Protein AF-A0AAV4TWI5-F1 (afdb_monomer)

Structure (mmCIF, N/CA/C/O backbone):
data_AF-A0AAV4TWI5-F1
#
_entry.id   AF-A0AAV4TWI5-F1
#
loop_
_atom_site.group_PDB
_atom_site.id
_atom_site.type_symbol
_atom_site.label_atom_id
_atom_site.label_alt_id
_atom_site.label_comp_id
_atom_site.label_asym_id
_atom_site.label_entity_id
_atom_site.label_seq_id
_atom_site.pdbx_PDB_ins_code
_atom_site.Cartn_x
_atom_site.Cartn_y
_atom_site.Cartn_z
_atom_site.occupancy
_atom_site.B_iso_or_equiv
_atom_site.auth_seq_id
_atom_site.auth_comp_id
_atom_site.auth_asym_id
_atom_site.auth_atom_id
_atom_site.pdbx_PDB_model_num
ATOM 1 N N . MET A 1 1 ? 25.999 -4.610 -37.257 1.00 57.19 1 MET A N 1
ATOM 2 C CA . MET A 1 1 ? 25.848 -3.414 -36.402 1.00 57.19 1 MET A CA 1
ATOM 3 C C . MET A 1 1 ? 24.963 -2.402 -37.113 1.00 57.19 1 MET A C 1
ATOM 5 O O . MET A 1 1 ? 24.928 -2.451 -38.340 1.00 57.19 1 MET A O 1
ATOM 9 N N . PRO A 1 2 ? 24.250 -1.530 -36.380 1.00 71.62 2 PRO A N 1
ATOM 10 C CA . PRO A 1 2 ? 23.631 -0.330 -36.948 1.00 71.62 2 PRO A CA 1
ATOM 11 C C . PRO A 1 2 ? 24.654 0.510 -37.728 1.00 71.62 2 PRO A C 1
ATOM 13 O O . PRO A 1 2 ? 25.833 0.509 -37.377 1.00 71.62 2 PRO A O 1
ATOM 16 N N . LYS A 1 3 ? 24.216 1.210 -38.783 1.00 69.25 3 LYS A N 1
ATOM 17 C CA . LYS A 1 3 ? 25.118 1.955 -39.683 1.00 69.25 3 LYS A CA 1
ATOM 18 C C . LYS A 1 3 ? 25.825 3.130 -38.994 1.00 69.25 3 LYS A C 1
ATOM 20 O O . LYS A 1 3 ? 26.903 3.509 -39.433 1.00 69.25 3 LYS A O 1
ATOM 25 N N . GLU A 1 4 ? 25.246 3.675 -37.923 1.00 66.19 4 GLU A N 1
ATOM 26 C CA . GLU A 1 4 ? 25.818 4.807 -37.179 1.00 66.19 4 GLU A CA 1
ATOM 27 C C . GLU A 1 4 ? 26.845 4.400 -36.100 1.00 66.19 4 GLU A C 1
ATOM 29 O O . GLU A 1 4 ? 27.491 5.262 -35.503 1.00 66.19 4 GLU A O 1
ATOM 34 N N . GLU A 1 5 ? 27.015 3.102 -35.820 1.00 68.25 5 GLU A N 1
ATOM 35 C CA . GLU A 1 5 ? 27.881 2.621 -34.735 1.00 68.25 5 GLU A CA 1
ATOM 36 C C . GLU A 1 5 ? 29.345 2.489 -35.160 1.00 68.25 5 GLU A C 1
ATOM 38 O O . GLU A 1 5 ? 29.666 1.916 -36.203 1.00 68.25 5 GLU A O 1
ATOM 43 N N . LYS A 1 6 ? 30.257 2.937 -34.290 1.00 75.75 6 LYS A N 1
ATOM 44 C CA . LYS A 1 6 ? 31.697 2.703 -34.450 1.00 75.75 6 LYS A CA 1
ATOM 45 C C . LYS A 1 6 ? 32.112 1.445 -33.691 1.00 75.75 6 LYS A C 1
ATOM 47 O O . LYS A 1 6 ? 31.859 1.319 -32.490 1.00 75.75 6 LYS A O 1
ATOM 52 N N . LEU A 1 7 ? 32.771 0.527 -34.397 1.00 84.88 7 LEU A N 1
ATOM 53 C CA . LEU A 1 7 ? 33.372 -0.665 -33.804 1.00 84.88 7 LEU A CA 1
ATOM 54 C C . LEU A 1 7 ? 34.498 -0.248 -32.850 1.00 84.88 7 LEU A C 1
ATOM 56 O O . LEU A 1 7 ? 35.393 0.496 -33.241 1.00 84.88 7 LEU A O 1
ATOM 60 N N . VAL A 1 8 ? 34.440 -0.732 -31.612 1.00 84.94 8 VAL A N 1
ATOM 61 C CA . VAL A 1 8 ? 35.475 -0.512 -30.593 1.00 84.94 8 VAL A CA 1
ATOM 62 C C . VAL A 1 8 ? 36.499 -1.638 -30.654 1.00 84.94 8 VAL A C 1
ATOM 64 O O . VAL A 1 8 ? 37.689 -1.375 -30.776 1.00 84.94 8 VAL A O 1
ATOM 67 N N . ASN A 1 9 ? 36.044 -2.893 -30.593 1.00 87.00 9 ASN A N 1
ATOM 68 C CA . ASN A 1 9 ? 36.905 -4.063 -30.771 1.00 87.00 9 ASN A CA 1
ATOM 69 C C . ASN A 1 9 ? 36.088 -5.304 -31.167 1.00 87.00 9 ASN A C 1
ATOM 71 O O . ASN A 1 9 ? 34.859 -5.299 -31.067 1.00 87.00 9 ASN A O 1
ATOM 75 N N . TYR A 1 10 ? 36.753 -6.377 -31.589 1.00 89.69 10 TYR A N 1
ATOM 76 C CA . TYR A 1 10 ? 36.122 -7.662 -31.882 1.00 89.69 10 TYR A CA 1
ATOM 77 C C . TYR A 1 10 ? 36.990 -8.834 -31.415 1.00 89.69 10 TYR A C 1
ATOM 79 O O . TYR A 1 10 ? 38.216 -8.759 -31.418 1.00 89.69 10 TYR A O 1
ATOM 87 N N . TYR A 1 11 ? 36.345 -9.928 -31.012 1.00 86.56 11 TYR A N 1
ATOM 88 C CA . TYR A 1 11 ? 37.009 -11.117 -30.481 1.00 86.56 11 TYR A CA 1
ATOM 89 C C . TYR A 1 11 ? 36.384 -12.387 -31.061 1.00 86.56 11 TYR A C 1
ATOM 91 O O . TYR A 1 11 ? 35.179 -12.443 -31.306 1.00 86.56 11 TYR A O 1
ATOM 99 N N . SER A 1 12 ? 37.197 -13.420 -31.278 1.00 87.00 12 SER A N 1
ATOM 100 C CA . SER A 1 12 ? 36.694 -14.748 -31.645 1.00 87.00 12 SER A CA 1
ATOM 101 C C . SER A 1 12 ? 36.094 -15.422 -30.414 1.00 87.00 12 SER A C 1
ATOM 103 O O . SER A 1 12 ? 36.712 -15.414 -29.346 1.00 87.00 12 SER A O 1
ATOM 105 N N . C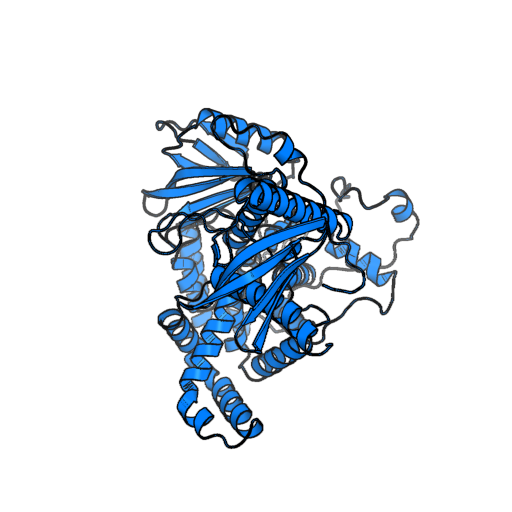YS A 1 13 ? 34.912 -16.016 -30.561 1.00 87.25 13 CYS A N 1
ATOM 106 C CA . CYS A 1 13 ? 34.240 -16.743 -29.489 1.00 87.25 13 CYS A CA 1
ATOM 107 C C . CYS A 1 13 ? 33.264 -17.799 -30.023 1.00 87.25 13 CYS A C 1
ATOM 109 O O . CYS A 1 13 ? 32.965 -17.873 -31.217 1.00 87.25 13 CYS A O 1
ATOM 111 N N . CYS A 1 14 ? 32.731 -18.602 -29.109 1.00 84.12 14 CYS A N 1
ATOM 112 C CA . CYS A 1 14 ? 31.627 -19.515 -29.370 1.00 84.12 14 CYS A CA 1
ATOM 113 C C . CYS A 1 14 ? 30.393 -19.062 -28.592 1.00 84.12 14 CYS A C 1
ATOM 115 O O . CYS A 1 14 ? 30.463 -18.865 -27.381 1.00 84.12 14 CYS A O 1
ATOM 117 N N . HIS A 1 15 ? 29.257 -18.929 -29.274 1.00 83.38 15 HIS A N 1
ATOM 118 C CA . HIS A 1 15 ? 27.961 -18.699 -28.638 1.00 83.38 15 HIS A CA 1
ATOM 119 C C . HIS A 1 15 ? 27.177 -20.009 -28.567 1.00 83.38 15 HIS A C 1
ATOM 121 O O . HIS A 1 15 ? 26.952 -20.661 -29.591 1.00 83.38 15 HIS A O 1
ATOM 127 N N . TRP A 1 16 ? 26.700 -20.377 -27.382 1.00 74.94 16 TRP A N 1
ATOM 128 C CA . TRP A 1 16 ? 25.929 -21.603 -27.201 1.00 74.94 16 TRP A CA 1
ATOM 129 C C . TRP A 1 16 ? 24.433 -21.338 -27.279 1.00 74.94 16 TRP A C 1
ATOM 131 O O . TRP A 1 16 ? 23.866 -20.559 -26.516 1.00 74.94 16 TRP A O 1
ATOM 141 N N . ARG A 1 17 ? 23.752 -22.053 -28.177 1.00 70.31 17 ARG A N 1
ATOM 142 C CA . ARG A 1 17 ? 22.287 -22.092 -28.220 1.00 70.31 17 ARG A CA 1
ATOM 143 C C . ARG A 1 17 ? 21.835 -23.515 -27.918 1.00 70.31 17 ARG A C 1
ATOM 145 O O . ARG A 1 17 ? 22.010 -24.419 -28.735 1.00 70.31 17 ARG A O 1
ATOM 152 N N . LYS A 1 18 ? 21.243 -23.722 -26.737 1.00 71.38 18 LYS A N 1
ATOM 153 C CA . LYS A 1 18 ? 20.978 -25.057 -26.169 1.00 71.38 18 LYS A CA 1
ATOM 154 C C . LYS A 1 18 ? 22.290 -25.851 -26.011 1.00 71.38 18 LYS A C 1
ATOM 156 O O . LYS A 1 18 ? 23.071 -25.525 -25.132 1.00 71.38 18 LYS A O 1
ATOM 161 N N . LYS A 1 19 ? 22.538 -26.860 -26.855 1.00 69.38 19 LYS A N 1
ATOM 162 C CA . LYS A 1 19 ? 23.759 -27.696 -26.856 1.00 69.38 19 LYS A CA 1
ATOM 163 C C . LYS A 1 19 ? 24.615 -27.528 -28.122 1.00 69.38 19 LYS A C 1
ATOM 165 O O . LYS A 1 19 ? 25.554 -28.287 -28.319 1.00 69.38 19 LYS A O 1
ATOM 170 N N . LEU A 1 20 ? 24.274 -26.579 -28.997 1.00 71.81 20 LEU A N 1
ATOM 171 C CA . LEU A 1 20 ? 24.980 -26.349 -30.260 1.00 71.81 20 LEU A CA 1
ATOM 172 C C . LEU A 1 20 ? 25.900 -25.123 -30.143 1.00 71.81 20 LEU A C 1
ATOM 174 O O . LEU A 1 20 ? 25.388 -24.028 -29.871 1.00 71.81 20 LEU A O 1
ATOM 178 N N . PRO A 1 21 ? 27.222 -25.286 -30.348 1.00 79.94 21 PRO A N 1
ATOM 179 C CA . PRO A 1 21 ? 28.160 -24.176 -30.391 1.00 79.94 21 PRO A CA 1
ATOM 180 C C . PRO A 1 21 ? 28.137 -23.520 -31.774 1.00 79.94 21 PRO A C 1
ATOM 182 O O . PRO A 1 21 ? 28.342 -24.167 -32.800 1.00 79.94 21 PRO A O 1
ATOM 185 N N . TYR A 1 22 ? 27.907 -22.213 -31.797 1.00 83.38 22 TYR A N 1
ATOM 186 C CA . TYR A 1 22 ? 28.063 -21.388 -32.987 1.00 83.38 22 TYR A CA 1
ATOM 187 C C . TYR A 1 22 ? 29.396 -20.665 -32.865 1.00 83.38 22 TYR A C 1
ATOM 189 O O . TYR A 1 22 ? 29.525 -19.749 -32.054 1.00 83.38 22 TYR A O 1
ATOM 197 N N . GLN A 1 23 ? 30.394 -21.095 -33.636 1.00 86.50 23 GLN A N 1
ATOM 198 C CA . GLN A 1 23 ? 31.681 -20.410 -33.693 1.00 86.50 23 GLN A CA 1
ATOM 199 C C . GLN A 1 23 ? 31.537 -19.128 -34.506 1.00 86.50 23 GLN A C 1
ATOM 201 O O . GLN A 1 23 ? 30.977 -19.135 -35.605 1.00 86.50 23 GLN A O 1
ATOM 206 N N . GLY A 1 24 ? 32.025 -18.021 -33.970 1.00 90.06 24 GLY A N 1
ATOM 207 C CA . GLY A 1 24 ? 31.890 -16.737 -34.625 1.00 90.06 24 GLY A CA 1
ATOM 208 C C . GLY A 1 24 ? 32.699 -15.647 -33.953 1.00 90.06 24 GLY A C 1
ATOM 209 O O . GLY A 1 24 ? 33.671 -15.894 -33.241 1.00 90.06 24 GLY A O 1
ATOM 210 N N . TRP A 1 25 ? 32.272 -14.420 -34.202 1.00 90.06 25 TRP A N 1
ATOM 211 C CA . TRP A 1 25 ? 32.947 -13.226 -33.731 1.00 90.06 25 TRP A CA 1
ATOM 212 C C . TRP A 1 25 ? 31.972 -12.373 -32.941 1.00 90.06 25 TRP A C 1
ATOM 214 O O . TRP A 1 25 ? 30.858 -12.096 -33.398 1.00 90.06 25 TRP A O 1
ATOM 224 N N . ILE A 1 26 ? 32.400 -11.948 -31.756 1.00 88.81 26 ILE A N 1
ATOM 225 C CA . ILE A 1 26 ? 31.737 -10.896 -30.999 1.00 88.81 26 ILE A CA 1
ATOM 226 C C . ILE A 1 26 ? 32.353 -9.556 -31.393 1.00 88.81 26 ILE A C 1
ATOM 228 O O . ILE A 1 26 ? 33.569 -9.404 -31.450 1.00 88.81 26 ILE A O 1
ATOM 232 N N . TYR A 1 27 ? 31.504 -8.580 -31.670 1.00 88.81 27 TYR A N 1
ATOM 233 C CA . TYR A 1 27 ? 31.854 -7.230 -32.069 1.00 88.81 27 TYR A CA 1
ATOM 234 C C . TYR A 1 27 ? 31.280 -6.276 -31.028 1.00 88.81 27 TYR A C 1
ATOM 236 O O . TYR A 1 27 ? 30.066 -6.227 -30.813 1.00 88.81 27 TYR A O 1
ATOM 244 N N . LEU A 1 28 ? 32.150 -5.517 -30.378 1.00 85.50 28 LEU A N 1
ATOM 245 C CA . LEU A 1 28 ? 31.791 -4.579 -29.327 1.00 85.50 28 LEU A CA 1
ATOM 246 C C . LEU A 1 28 ? 31.854 -3.158 -29.886 1.00 85.50 28 LEU A C 1
ATOM 248 O O . LEU A 1 28 ? 32.860 -2.748 -30.458 1.00 85.50 28 LEU A O 1
ATOM 252 N N . SER A 1 29 ? 30.771 -2.411 -29.723 1.00 83.19 29 SER A N 1
ATOM 253 C CA . SER A 1 29 ? 30.657 -0.988 -30.065 1.00 83.19 29 SER A CA 1
ATOM 254 C C . SER A 1 29 ? 30.291 -0.184 -28.821 1.00 83.19 29 SER A C 1
ATOM 256 O O . SER A 1 29 ? 30.069 -0.758 -27.754 1.00 83.19 29 SER A O 1
ATOM 258 N N . VAL A 1 30 ? 30.208 1.140 -28.948 1.00 74.88 30 VAL A N 1
ATOM 259 C CA . VAL A 1 30 ? 29.915 2.025 -27.812 1.00 74.88 30 VAL A CA 1
ATOM 260 C C . VAL A 1 30 ? 28.535 1.758 -27.213 1.00 74.88 30 VAL A C 1
ATOM 262 O O . VAL A 1 30 ? 28.422 1.775 -25.990 1.00 74.88 30 VAL A O 1
ATOM 265 N N . ASN A 1 31 ? 27.510 1.472 -28.028 1.00 71.38 31 ASN A N 1
ATOM 266 C CA . ASN A 1 31 ? 26.153 1.236 -27.509 1.00 71.38 31 ASN A CA 1
ATOM 267 C C . ASN A 1 31 ? 25.659 -0.214 -27.673 1.00 71.38 31 ASN A C 1
ATOM 269 O O . ASN A 1 31 ? 24.674 -0.594 -27.034 1.00 71.38 31 ASN A O 1
ATOM 273 N N . HIS A 1 32 ? 26.338 -1.043 -28.477 1.00 80.69 32 HIS A N 1
ATOM 274 C CA . HIS A 1 32 ? 25.900 -2.409 -28.776 1.00 80.69 32 HIS A CA 1
ATOM 275 C C . HIS A 1 32 ? 26.999 -3.472 -28.630 1.00 80.69 32 HIS A C 1
ATOM 277 O O . HIS A 1 32 ? 28.153 -3.276 -29.017 1.00 80.69 32 HIS A O 1
ATOM 283 N N . MET A 1 33 ? 26.581 -4.654 -28.187 1.00 85.94 33 MET A N 1
ATOM 284 C CA . MET A 1 33 ? 27.276 -5.930 -28.311 1.00 85.94 33 MET A CA 1
ATOM 285 C C . MET A 1 33 ? 26.634 -6.715 -29.459 1.00 85.94 33 MET A C 1
ATOM 287 O O . MET A 1 33 ? 25.429 -6.961 -29.454 1.00 85.94 33 MET A O 1
ATOM 291 N N . CYS A 1 34 ? 27.413 -7.105 -30.462 1.00 87.19 34 CYS A N 1
ATOM 292 C CA . CYS A 1 34 ? 26.930 -7.896 -31.591 1.00 87.19 34 CYS A CA 1
ATOM 293 C C . CYS A 1 34 ? 27.685 -9.219 -31.675 1.00 87.19 34 CYS A C 1
ATOM 295 O O . CYS A 1 34 ? 28.872 -9.260 -31.389 1.00 87.19 34 CYS A O 1
ATOM 297 N N . PHE A 1 35 ? 27.036 -10.281 -32.133 1.00 89.19 35 PHE A N 1
ATOM 298 C CA . PHE A 1 35 ? 27.695 -11.535 -32.480 1.00 89.19 35 PHE A CA 1
ATOM 299 C C . PHE A 1 35 ? 27.256 -11.993 -33.866 1.00 89.19 35 PHE A C 1
ATOM 301 O O . PHE A 1 35 ? 26.075 -11.896 -34.209 1.00 89.19 35 PHE A O 1
ATOM 308 N N . TYR A 1 36 ? 28.211 -12.485 -34.651 1.00 89.31 36 TYR A N 1
ATOM 309 C CA . TYR A 1 36 ? 27.972 -13.060 -35.968 1.00 89.31 36 TYR A CA 1
ATOM 310 C C . TYR A 1 36 ? 28.656 -14.416 -36.086 1.00 89.31 36 TYR A C 1
ATOM 312 O O . TYR A 1 36 ? 29.836 -14.560 -35.769 1.00 89.31 36 TYR A O 1
ATOM 320 N N . SER A 1 37 ? 27.913 -15.392 -36.592 1.00 89.25 37 SER A N 1
ATOM 321 C CA . SER A 1 37 ? 28.411 -16.712 -36.954 1.00 89.25 37 SER A CA 1
ATOM 322 C C . SER A 1 37 ? 27.775 -17.145 -38.268 1.00 89.25 37 SER A C 1
ATOM 324 O O . SER A 1 37 ? 26.610 -16.843 -38.535 1.00 89.25 37 SER A O 1
ATOM 326 N N . GLN A 1 38 ? 28.536 -17.870 -39.080 1.00 85.50 38 GLN A N 1
ATOM 327 C CA . GLN A 1 38 ? 28.051 -18.495 -40.300 1.00 85.50 38 GLN A CA 1
ATOM 328 C C . GLN A 1 38 ? 28.428 -19.969 -40.257 1.00 85.50 38 GLN A C 1
ATOM 330 O O . GLN A 1 38 ? 29.606 -20.319 -40.262 1.00 85.50 38 GLN A O 1
ATOM 335 N N . LEU A 1 39 ? 27.418 -20.832 -40.188 1.00 78.81 39 LEU A N 1
ATOM 336 C CA . LEU A 1 39 ? 27.600 -22.274 -40.056 1.00 78.81 39 LEU A CA 1
ATOM 337 C C . LEU A 1 39 ? 26.651 -22.978 -41.034 1.00 78.81 39 LEU A C 1
ATOM 339 O O . LEU A 1 39 ? 25.445 -22.733 -41.016 1.00 78.81 39 LEU A O 1
ATOM 343 N N . PHE A 1 40 ? 27.195 -23.813 -41.925 1.00 78.31 40 PHE A N 1
ATOM 344 C CA . PHE A 1 40 ? 26.447 -24.516 -42.986 1.00 78.31 40 PHE A CA 1
ATOM 345 C C . PHE A 1 40 ? 25.541 -23.608 -43.840 1.00 78.31 40 PHE A C 1
ATOM 347 O O . PHE A 1 40 ? 24.384 -23.930 -44.104 1.00 78.31 40 PHE A O 1
ATOM 354 N N . GLY A 1 41 ? 26.041 -22.431 -44.227 1.00 74.88 41 GLY A N 1
ATOM 355 C CA . GLY A 1 41 ? 25.289 -21.476 -45.051 1.00 74.88 41 GLY A CA 1
ATOM 356 C C . GLY A 1 41 ? 24.140 -20.761 -44.328 1.00 74.88 41 GLY A C 1
ATOM 357 O O . GLY A 1 41 ? 23.473 -19.930 -44.935 1.00 74.88 41 GLY A O 1
ATOM 358 N N . LYS A 1 42 ? 23.916 -21.034 -43.035 1.00 73.38 42 LYS A N 1
ATOM 359 C CA . LYS A 1 42 ? 22.964 -20.296 -42.201 1.00 73.38 42 LYS A CA 1
ATOM 360 C C . LYS A 1 42 ? 23.696 -19.243 -41.384 1.00 73.38 42 LYS A C 1
ATOM 362 O O . LYS A 1 42 ? 24.633 -19.546 -40.645 1.00 73.38 42 LYS A O 1
ATOM 367 N N . GLU A 1 43 ? 23.235 -18.007 -41.508 1.00 83.44 43 GLU A N 1
ATOM 368 C CA . GLU A 1 43 ? 23.732 -16.891 -40.715 1.00 83.44 43 GLU A CA 1
ATOM 369 C C . GLU A 1 43 ? 23.038 -16.845 -39.352 1.00 83.44 43 GLU A C 1
ATOM 371 O O . GLU A 1 43 ? 21.817 -16.981 -39.240 1.00 83.44 43 GLU A O 1
ATOM 376 N N . PHE A 1 44 ? 23.820 -16.597 -38.308 1.00 81.25 44 PHE A N 1
ATOM 377 C CA . PHE A 1 44 ? 23.328 -16.287 -36.977 1.00 81.25 44 PHE A CA 1
ATOM 378 C C . PHE A 1 44 ? 23.849 -14.918 -36.552 1.00 81.25 44 PHE A C 1
ATOM 380 O O . PHE A 1 44 ? 25.055 -14.676 -36.526 1.00 81.25 44 PHE A O 1
ATOM 387 N N . LYS A 1 45 ? 22.920 -14.020 -36.218 1.00 84.81 45 LYS A N 1
ATOM 388 C CA . LYS A 1 45 ? 23.192 -12.645 -35.794 1.00 84.81 45 LYS A CA 1
ATOM 389 C C . LYS A 1 45 ? 22.515 -12.397 -34.452 1.00 84.81 45 LYS A C 1
ATOM 391 O O . LYS A 1 45 ? 21.314 -12.619 -34.317 1.00 84.81 45 LYS A O 1
ATOM 396 N N . LEU A 1 46 ? 23.276 -11.903 -33.484 1.00 81.06 46 LEU A N 1
ATOM 397 C CA . LEU A 1 46 ? 22.770 -11.402 -32.209 1.00 81.06 46 LEU A CA 1
ATOM 398 C C . LEU A 1 46 ? 23.188 -9.940 -32.072 1.00 81.06 46 LEU A C 1
ATOM 400 O O . LEU A 1 46 ? 24.328 -9.594 -32.367 1.00 81.06 46 LEU A O 1
ATOM 404 N N . VAL A 1 47 ? 22.271 -9.085 -31.634 1.00 81.38 47 VAL A N 1
ATOM 405 C CA . VAL A 1 47 ? 22.532 -7.668 -31.365 1.00 81.38 47 VAL A CA 1
ATOM 406 C C . VAL A 1 47 ? 21.856 -7.323 -30.047 1.00 81.38 47 VAL A C 1
ATOM 408 O O . VAL A 1 47 ? 20.639 -7.437 -29.930 1.00 81.38 47 VAL A O 1
ATOM 411 N N . VAL A 1 48 ? 22.647 -6.917 -29.060 1.00 72.88 48 VAL A N 1
ATOM 412 C CA . VAL A 1 48 ? 22.205 -6.556 -27.710 1.00 72.88 48 VAL A CA 1
ATOM 413 C C . VAL A 1 48 ? 22.686 -5.140 -27.429 1.00 72.88 48 VAL A C 1
ATOM 415 O O . VAL A 1 48 ? 23.846 -4.823 -27.689 1.00 72.88 48 VAL A O 1
ATOM 418 N N . ARG A 1 49 ? 21.819 -4.263 -26.918 1.00 69.81 49 ARG A N 1
ATOM 419 C CA . ARG A 1 49 ? 22.276 -2.957 -26.428 1.00 69.81 49 ARG A CA 1
ATOM 420 C C . ARG A 1 49 ? 22.875 -3.112 -25.048 1.00 69.81 49 ARG A C 1
ATOM 422 O O . ARG A 1 49 ? 22.325 -3.833 -24.225 1.00 69.81 49 ARG A O 1
ATOM 429 N N . TRP A 1 50 ? 23.916 -2.346 -24.756 1.00 70.62 50 TRP A N 1
ATOM 430 C CA . TRP A 1 50 ? 24.507 -2.325 -23.419 1.00 70.62 50 TRP A CA 1
ATOM 431 C C . TRP A 1 50 ? 23.525 -1.901 -22.323 1.00 70.62 50 TRP A C 1
ATOM 433 O O . TRP A 1 50 ? 23.609 -2.416 -21.217 1.00 70.62 50 TRP A O 1
ATOM 443 N N . VAL A 1 51 ? 22.560 -1.033 -22.642 1.00 62.34 51 VAL A N 1
ATOM 444 C CA . VAL A 1 51 ? 21.507 -0.594 -21.706 1.00 62.34 51 VAL A CA 1
ATOM 445 C C . VAL A 1 51 ? 20.520 -1.706 -21.336 1.00 62.34 51 VAL A C 1
ATOM 447 O O . VAL A 1 51 ? 19.865 -1.626 -20.306 1.00 62.34 51 VAL A O 1
ATOM 450 N N . ASP A 1 52 ? 20.429 -2.755 -22.159 1.00 60.75 52 ASP A N 1
ATOM 451 C CA . ASP A 1 52 ? 19.577 -3.920 -21.903 1.00 60.75 52 ASP A CA 1
ATOM 452 C C . ASP A 1 52 ? 20.345 -5.034 -21.153 1.00 60.75 52 ASP A C 1
ATOM 454 O O . ASP A 1 52 ? 19.783 -6.089 -20.852 1.00 60.75 52 ASP A O 1
ATOM 458 N N . VAL A 1 53 ? 21.642 -4.840 -20.872 1.00 62.59 53 VAL A N 1
ATOM 459 C CA . VAL A 1 53 ? 22.486 -5.820 -20.174 1.00 62.59 53 VAL A CA 1
ATOM 460 C C . VAL A 1 53 ? 22.375 -5.609 -18.667 1.00 62.59 53 VAL A C 1
ATOM 462 O O . VAL A 1 53 ? 22.951 -4.680 -18.110 1.00 62.59 53 VAL A O 1
ATOM 465 N N . THR A 1 54 ? 21.663 -6.508 -17.990 1.00 53.25 54 THR A N 1
ATOM 466 C CA . THR A 1 54 ? 21.432 -6.436 -16.538 1.00 53.25 54 THR A CA 1
ATOM 467 C C . THR A 1 54 ? 22.619 -6.927 -15.710 1.00 53.25 54 THR A C 1
ATOM 469 O O . THR A 1 54 ? 22.856 -6.437 -14.607 1.00 53.25 54 THR A O 1
ATOM 472 N N . GLN A 1 55 ? 23.374 -7.901 -16.223 1.00 59.00 55 GLN A N 1
ATOM 473 C CA . GLN A 1 55 ? 24.439 -8.566 -15.479 1.00 59.00 55 GLN A CA 1
ATOM 474 C C . GLN A 1 55 ? 25.478 -9.167 -16.430 1.00 59.00 55 GLN A C 1
ATOM 476 O O . GLN A 1 55 ? 25.134 -9.775 -17.444 1.00 59.00 55 GLN A O 1
ATOM 481 N N . ILE A 1 56 ? 26.756 -8.985 -16.087 1.00 67.62 56 ILE A N 1
ATOM 482 C CA . ILE A 1 56 ? 27.901 -9.590 -16.776 1.00 67.62 56 ILE A CA 1
ATOM 483 C C . ILE A 1 56 ? 28.712 -10.343 -15.722 1.00 67.62 56 ILE A C 1
ATOM 485 O O . ILE A 1 56 ? 29.362 -9.736 -14.872 1.00 67.62 56 ILE A O 1
ATOM 489 N N . GLU A 1 57 ? 28.649 -11.665 -15.774 1.00 68.75 57 GLU A N 1
ATOM 490 C CA . GLU A 1 57 ? 29.296 -12.595 -14.858 1.00 68.75 57 GLU A CA 1
ATOM 491 C C . GLU A 1 57 ? 30.198 -13.559 -15.611 1.00 68.75 57 GLU A C 1
ATOM 493 O O . GLU A 1 57 ? 29.962 -13.883 -16.779 1.00 68.75 57 GLU A O 1
ATOM 498 N N . ARG A 1 58 ? 31.239 -14.006 -14.909 1.00 69.94 58 ARG A N 1
ATOM 499 C CA . ARG A 1 58 ? 32.087 -15.113 -15.332 1.00 69.94 58 ARG A CA 1
ATOM 500 C C . ARG A 1 58 ? 31.552 -16.374 -14.675 1.00 69.94 58 ARG A C 1
ATOM 502 O O . ARG A 1 58 ? 31.488 -16.438 -13.450 1.00 69.94 58 ARG A O 1
ATOM 509 N N . ASN A 1 59 ? 31.212 -17.357 -15.493 1.00 65.94 59 ASN A N 1
ATOM 510 C CA . ASN A 1 59 ? 30.765 -18.660 -15.039 1.00 65.94 59 ASN A CA 1
ATOM 511 C C . ASN A 1 59 ? 31.783 -19.706 -15.463 1.00 65.94 59 ASN A C 1
ATOM 513 O O . ASN A 1 59 ? 32.116 -19.816 -16.646 1.00 65.94 59 ASN A O 1
ATOM 517 N N . ASP A 1 60 ? 32.231 -20.486 -14.488 1.00 58.91 60 ASP A N 1
ATOM 518 C CA . ASP A 1 60 ? 33.122 -21.612 -14.707 1.00 58.91 60 ASP A CA 1
ATOM 519 C C . ASP A 1 60 ? 32.363 -22.879 -14.320 1.00 58.91 60 ASP A C 1
ATOM 521 O O . ASP A 1 60 ? 32.134 -23.171 -13.146 1.00 58.91 60 ASP A O 1
ATOM 525 N N . SER A 1 61 ? 31.836 -23.569 -15.327 1.00 60.25 61 SER A N 1
ATOM 526 C CA . SER A 1 61 ? 31.039 -24.780 -15.138 1.00 60.25 61 SER A CA 1
ATOM 527 C C . SER A 1 61 ? 31.683 -25.935 -15.889 1.00 60.25 61 SER A C 1
ATOM 529 O O . SER A 1 61 ? 32.265 -25.731 -16.949 1.00 60.25 61 SER A O 1
ATOM 531 N N . LEU A 1 62 ? 31.514 -27.166 -15.394 1.00 53.72 62 LEU A N 1
ATOM 532 C CA . LEU A 1 62 ? 32.024 -28.383 -16.049 1.00 53.72 62 LEU A CA 1
ATOM 533 C C . LEU A 1 62 ? 31.568 -28.529 -17.515 1.00 53.72 62 LEU A C 1
ATOM 535 O O . LEU A 1 62 ? 32.226 -29.205 -18.298 1.00 53.72 62 LEU A O 1
ATOM 539 N N . VAL A 1 63 ? 30.443 -27.905 -17.886 1.00 53.50 63 VAL A N 1
ATOM 540 C CA . VAL A 1 63 ? 29.872 -27.936 -19.244 1.00 53.50 63 VAL A CA 1
ATOM 541 C C . VAL A 1 63 ? 30.339 -26.744 -20.093 1.00 53.50 63 VAL A C 1
ATOM 543 O O . VAL A 1 63 ? 30.433 -26.861 -21.312 1.00 53.50 63 VAL A O 1
ATOM 546 N N . PHE A 1 64 ? 30.653 -25.609 -19.464 1.00 55.66 64 PHE A N 1
ATOM 547 C CA . PHE A 1 64 ? 31.097 -24.376 -20.118 1.00 55.66 64 PHE A CA 1
ATOM 548 C C . PHE A 1 64 ? 32.226 -23.735 -19.290 1.00 55.66 64 PHE A C 1
ATOM 550 O O . PHE A 1 64 ? 31.938 -22.887 -18.435 1.00 55.66 64 PHE A O 1
ATOM 557 N N . PRO A 1 65 ? 33.488 -24.155 -19.491 1.00 53.22 65 PRO A N 1
ATOM 558 C CA . PRO A 1 65 ? 34.634 -23.519 -18.853 1.00 53.22 65 PRO A CA 1
ATOM 559 C C . PRO A 1 65 ? 34.867 -22.128 -19.454 1.00 53.22 65 PRO A C 1
ATOM 561 O O . PRO A 1 65 ? 34.663 -21.926 -20.658 1.00 53.22 65 PRO A O 1
ATOM 564 N N . ASP A 1 66 ? 35.274 -21.170 -18.618 1.00 54.34 66 ASP A N 1
ATOM 565 C CA . ASP A 1 66 ? 35.606 -19.798 -19.029 1.00 54.34 66 ASP A CA 1
ATOM 566 C C . ASP A 1 66 ? 34.506 -19.093 -19.845 1.00 54.34 66 ASP A C 1
ATOM 568 O O . ASP A 1 66 ? 34.748 -18.488 -20.897 1.00 54.34 66 ASP A O 1
ATOM 572 N N . SER A 1 67 ? 33.262 -19.175 -19.366 1.00 58.19 67 SER A N 1
ATOM 573 C CA . SER A 1 67 ? 32.118 -18.545 -20.027 1.00 58.19 67 SER A CA 1
ATOM 574 C C . SER A 1 67 ? 31.772 -17.171 -19.447 1.00 58.19 67 SER A C 1
ATOM 576 O O . SER A 1 67 ? 31.919 -16.916 -18.251 1.00 58.19 67 SER A O 1
ATOM 578 N N . ILE A 1 68 ? 31.286 -16.276 -20.307 1.00 59.59 68 ILE A N 1
ATOM 579 C CA . ILE A 1 68 ? 30.696 -14.982 -19.939 1.00 59.59 68 ILE A CA 1
ATOM 580 C C . ILE A 1 68 ? 29.171 -15.084 -20.111 1.00 59.59 68 ILE A C 1
ATOM 582 O O . ILE A 1 68 ? 28.691 -15.845 -20.962 1.00 59.59 68 ILE A O 1
ATOM 586 N N . SER A 1 69 ? 28.405 -14.327 -19.311 1.00 59.94 69 SER A N 1
ATOM 587 C CA . SER A 1 69 ? 26.954 -14.112 -19.474 1.00 59.94 69 SER A CA 1
ATOM 588 C C . SER A 1 69 ? 26.512 -14.095 -20.946 1.00 59.94 69 SER A C 1
ATOM 590 O O . SER A 1 69 ? 27.233 -13.595 -21.807 1.00 59.94 69 SER A O 1
ATOM 592 N N . PHE A 1 70 ? 25.309 -14.616 -21.225 1.00 61.75 70 PHE A N 1
ATOM 593 C CA . PHE A 1 70 ? 24.791 -14.924 -22.576 1.00 61.75 70 PHE A CA 1
ATOM 594 C C . PHE A 1 70 ? 25.422 -16.151 -23.259 1.00 61.75 70 PHE A C 1
ATOM 596 O O . PHE A 1 70 ? 25.319 -16.303 -24.471 1.00 61.75 70 PHE A O 1
ATOM 603 N N . HIS A 1 71 ? 26.015 -17.062 -22.479 1.00 69.31 71 HIS A N 1
ATOM 604 C CA . HIS A 1 71 ? 26.576 -18.327 -22.965 1.00 69.31 71 HIS A CA 1
ATOM 605 C C . HIS A 1 71 ? 27.645 -18.149 -24.057 1.00 69.31 71 HIS A C 1
ATOM 607 O O . HIS A 1 71 ? 27.676 -18.900 -25.034 1.00 69.31 71 HIS A O 1
ATOM 613 N N . PHE A 1 72 ? 28.526 -17.161 -23.895 1.00 78.00 72 PHE A N 1
ATOM 614 C CA . PHE A 1 72 ? 29.727 -17.030 -24.716 1.00 78.00 72 PHE A CA 1
ATOM 615 C C . PHE A 1 72 ? 30.895 -17.745 -24.043 1.00 78.00 72 PHE A C 1
ATOM 617 O O . PHE A 1 72 ? 31.123 -17.540 -22.856 1.00 78.00 72 PHE A O 1
ATOM 624 N N . SER A 1 73 ? 31.647 -18.561 -24.777 1.00 75.38 73 SER A N 1
ATOM 625 C CA . SER A 1 73 ? 32.837 -19.254 -24.264 1.00 75.38 73 SER A CA 1
ATOM 626 C C . SER A 1 73 ? 33.951 -19.313 -25.314 1.00 75.38 73 SER A C 1
ATOM 628 O O . SER A 1 73 ? 33.789 -18.808 -26.429 1.00 75.38 73 SER A O 1
ATOM 630 N N . MET A 1 74 ? 35.086 -19.933 -24.963 1.00 69.00 74 MET A N 1
ATOM 631 C CA . MET A 1 74 ? 36.261 -20.082 -25.843 1.00 69.00 74 MET A CA 1
ATOM 632 C C . MET A 1 74 ? 36.777 -18.733 -26.366 1.00 69.00 74 MET A C 1
ATOM 634 O O . MET A 1 74 ? 37.158 -18.586 -27.528 1.00 69.00 74 MET A O 1
ATOM 638 N N . LEU A 1 75 ? 36.751 -17.723 -25.498 1.00 75.69 75 LEU A N 1
ATOM 639 C CA . LEU A 1 75 ? 37.274 -16.398 -25.789 1.00 75.69 75 LEU A CA 1
ATOM 640 C C . LEU A 1 75 ? 38.800 -16.435 -25.714 1.00 75.69 75 LEU A C 1
ATOM 642 O O . LEU A 1 75 ? 39.359 -16.579 -24.631 1.00 75.69 75 LEU A O 1
ATOM 646 N N . LEU A 1 76 ? 39.470 -16.240 -26.855 1.00 69.56 76 LEU A N 1
ATOM 647 C CA . LEU A 1 76 ? 40.942 -16.214 -26.943 1.00 69.56 76 LEU A CA 1
ATOM 648 C C . LEU A 1 76 ? 41.583 -15.201 -25.980 1.00 69.56 76 LEU A C 1
ATOM 650 O O . LEU A 1 76 ? 42.727 -15.368 -25.573 1.00 69.56 76 LEU A O 1
ATOM 654 N N . LYS A 1 77 ? 40.840 -14.144 -25.630 1.00 76.62 77 LYS A N 1
ATOM 655 C CA . LYS A 1 77 ? 41.254 -13.087 -24.707 1.00 76.62 77 LYS A CA 1
ATOM 656 C C . LYS A 1 77 ? 40.163 -12.782 -23.682 1.00 76.62 77 LYS A C 1
ATOM 658 O O . LYS A 1 77 ? 39.581 -11.695 -23.688 1.00 76.62 77 LYS A O 1
ATOM 663 N N . LEU A 1 78 ? 39.839 -13.760 -22.839 1.00 78.44 78 LEU A N 1
ATOM 664 C CA . LEU A 1 78 ? 38.734 -13.673 -21.878 1.00 78.44 78 LEU A CA 1
ATOM 665 C C . LEU A 1 78 ? 38.815 -12.430 -20.980 1.00 78.44 78 LEU A C 1
ATOM 667 O O . LEU A 1 78 ? 37.838 -11.691 -20.881 1.00 78.44 78 LEU A O 1
ATOM 671 N N . GLU A 1 79 ? 39.967 -12.184 -20.353 1.00 75.19 79 GLU A N 1
ATOM 672 C CA . GLU A 1 79 ? 40.132 -11.084 -19.393 1.00 75.19 79 GLU A CA 1
ATOM 673 C C . GLU A 1 79 ? 39.970 -9.709 -20.054 1.00 75.19 79 GLU A C 1
ATOM 675 O O . GLU A 1 79 ? 39.215 -8.871 -19.560 1.00 75.19 79 GLU A O 1
ATOM 680 N N . GLU A 1 80 ? 40.608 -9.506 -21.211 1.00 79.69 80 GLU A N 1
ATOM 681 C CA . GLU A 1 80 ? 40.508 -8.268 -21.998 1.00 79.69 80 GLU A CA 1
ATOM 682 C C . GLU A 1 80 ? 39.069 -8.040 -22.486 1.00 79.69 80 GLU A C 1
ATOM 684 O O . GLU A 1 80 ? 38.524 -6.941 -22.361 1.00 79.69 80 GLU A O 1
ATOM 689 N N . THR A 1 81 ? 38.420 -9.100 -22.983 1.00 80.25 81 THR A N 1
ATOM 690 C CA . THR A 1 81 ? 37.033 -9.038 -23.463 1.00 80.25 81 THR A CA 1
ATOM 691 C C . THR A 1 81 ? 36.094 -8.672 -22.321 1.00 80.25 81 THR A C 1
ATOM 693 O O . THR A 1 81 ? 35.306 -7.740 -22.451 1.00 80.25 81 THR A O 1
ATOM 696 N N . PHE A 1 82 ? 36.189 -9.369 -21.188 1.00 80.44 82 PHE A N 1
ATOM 697 C CA . PHE A 1 82 ? 35.322 -9.146 -20.036 1.00 80.44 82 PHE A CA 1
ATOM 698 C C . PHE A 1 82 ? 35.489 -7.730 -19.472 1.00 80.44 82 PHE A C 1
ATOM 700 O O . PHE A 1 82 ? 34.492 -7.041 -19.244 1.00 80.44 82 PHE A O 1
ATOM 707 N N . ALA A 1 83 ? 36.731 -7.256 -19.325 1.00 76.56 83 ALA A N 1
ATOM 708 C CA . ALA A 1 83 ? 37.016 -5.897 -18.876 1.00 76.56 83 ALA A CA 1
ATOM 709 C C . ALA A 1 83 ? 36.420 -4.844 -19.828 1.00 76.56 83 ALA A C 1
ATOM 711 O O . ALA A 1 83 ? 35.769 -3.899 -19.375 1.00 76.56 83 ALA A O 1
ATOM 712 N N . LEU A 1 84 ? 36.570 -5.028 -21.144 1.00 78.62 84 LEU A N 1
ATOM 713 C CA . LEU A 1 84 ? 36.020 -4.108 -22.139 1.00 78.62 84 LEU A CA 1
ATOM 714 C C . LEU A 1 84 ? 34.483 -4.127 -22.160 1.00 78.62 84 LEU A C 1
ATOM 716 O O . LEU A 1 84 ? 33.856 -3.071 -22.214 1.00 78.62 84 LEU A O 1
ATOM 720 N N . MET A 1 85 ? 33.859 -5.304 -22.057 1.00 81.50 85 MET A N 1
ATOM 721 C CA . MET A 1 85 ? 32.401 -5.431 -21.949 1.00 81.50 85 MET A CA 1
ATOM 722 C C . MET A 1 85 ? 31.869 -4.704 -20.707 1.00 81.50 85 MET A C 1
ATOM 724 O O . MET A 1 85 ? 30.878 -3.981 -20.797 1.00 81.50 85 MET A O 1
ATOM 728 N N . GLN A 1 86 ? 32.546 -4.829 -19.561 1.00 77.19 86 GLN A N 1
ATOM 729 C CA . GLN A 1 86 ? 32.187 -4.094 -18.346 1.00 77.19 86 GLN A CA 1
ATOM 730 C C . GLN A 1 86 ? 32.342 -2.579 -18.519 1.00 77.19 86 GLN A C 1
ATOM 732 O O . GLN A 1 86 ? 31.482 -1.818 -18.074 1.00 77.19 86 GLN A O 1
ATOM 737 N N . GLN A 1 87 ? 33.416 -2.114 -19.159 1.00 73.44 87 GLN A N 1
ATOM 738 C CA . GLN A 1 87 ? 33.624 -0.688 -19.424 1.00 73.44 87 GLN A CA 1
ATOM 739 C C . GLN A 1 87 ? 32.537 -0.111 -20.337 1.00 73.44 87 GLN A C 1
ATOM 741 O O . GLN A 1 87 ? 31.991 0.948 -20.030 1.00 73.44 87 GLN A O 1
ATOM 746 N N . LEU A 1 88 ? 32.185 -0.816 -21.414 1.00 77.50 88 LEU A N 1
ATOM 747 C CA . LEU A 1 88 ? 31.161 -0.386 -22.367 1.00 77.50 88 LEU A CA 1
ATOM 748 C C . LEU A 1 88 ? 29.754 -0.421 -21.763 1.00 77.50 88 LEU A C 1
ATOM 750 O O . LEU A 1 88 ? 28.999 0.533 -21.941 1.00 77.50 88 LEU A O 1
ATOM 754 N N . ALA A 1 89 ? 29.431 -1.446 -20.969 1.00 73.69 89 ALA A N 1
ATOM 755 C CA . ALA A 1 89 ? 28.192 -1.487 -20.197 1.00 73.69 89 ALA A CA 1
ATOM 756 C C . ALA A 1 89 ? 28.095 -0.297 -19.231 1.00 73.69 89 ALA A C 1
ATOM 758 O O . ALA A 1 89 ? 27.107 0.433 -19.236 1.00 73.69 89 ALA A O 1
ATOM 759 N N . ASN A 1 90 ? 29.158 -0.022 -18.468 1.00 66.38 90 ASN A N 1
ATOM 760 C CA . ASN A 1 90 ? 29.201 1.133 -17.570 1.00 66.38 90 ASN A CA 1
ATOM 761 C C . ASN A 1 90 ? 29.091 2.471 -18.325 1.00 66.38 90 ASN A C 1
ATOM 763 O O . ASN A 1 90 ? 28.455 3.398 -17.829 1.00 66.38 90 ASN A O 1
ATOM 767 N N . LEU A 1 91 ? 29.703 2.593 -19.506 1.00 69.44 91 LEU A N 1
ATOM 768 C CA . LEU A 1 91 ? 29.638 3.801 -20.329 1.00 69.44 91 LEU A CA 1
ATOM 769 C C . LEU A 1 91 ? 28.231 4.035 -20.891 1.00 69.44 91 LEU A C 1
ATOM 771 O O . LEU A 1 91 ? 27.737 5.157 -20.835 1.00 69.44 91 LEU A O 1
ATOM 775 N N . ALA A 1 92 ? 27.580 2.993 -21.404 1.00 64.81 92 ALA A N 1
ATOM 776 C CA . ALA A 1 92 ? 26.220 3.085 -21.923 1.00 64.81 92 ALA A CA 1
ATOM 777 C C . ALA A 1 92 ? 25.218 3.439 -20.823 1.00 64.81 92 ALA A C 1
ATOM 779 O O . ALA A 1 92 ? 24.354 4.287 -21.022 1.00 64.81 92 ALA A O 1
ATOM 780 N N . MET A 1 93 ? 25.392 2.860 -19.636 1.00 61.97 93 MET A N 1
ATOM 781 C CA . MET A 1 93 ? 24.581 3.207 -18.477 1.00 61.97 93 MET A CA 1
ATOM 782 C C . MET A 1 93 ? 24.802 4.665 -18.040 1.00 61.97 93 MET A C 1
ATOM 784 O O . MET A 1 93 ? 23.835 5.372 -17.781 1.00 61.97 93 MET A O 1
ATOM 788 N N . LYS A 1 94 ? 26.050 5.166 -18.046 1.00 59.84 94 LYS A N 1
ATOM 789 C CA . LYS A 1 94 ? 26.351 6.595 -17.810 1.00 59.84 94 LYS A CA 1
ATOM 790 C C . LYS A 1 94 ? 25.724 7.529 -18.851 1.00 59.84 94 LYS A C 1
ATOM 792 O O . LYS A 1 94 ? 25.356 8.642 -18.498 1.00 59.84 94 LYS A O 1
ATOM 797 N N . LYS A 1 95 ? 25.623 7.104 -20.114 1.00 58.91 95 LYS A N 1
ATOM 798 C CA . LYS A 1 95 ? 24.993 7.894 -21.184 1.00 58.91 95 LYS A CA 1
ATOM 799 C C . LYS A 1 95 ? 23.477 7.949 -21.063 1.00 58.91 95 LYS A C 1
ATOM 801 O O . LYS A 1 95 ? 22.906 9.021 -21.211 1.00 58.91 95 LYS A O 1
ATOM 806 N N . LEU A 1 96 ? 22.846 6.822 -20.738 1.00 56.84 96 LEU A N 1
ATOM 807 C CA . LEU A 1 96 ? 21.402 6.765 -20.496 1.00 56.84 96 LEU A CA 1
ATOM 808 C C . LEU A 1 96 ? 21.003 7.721 -19.359 1.00 56.84 96 LEU A C 1
ATOM 810 O O . LEU A 1 96 ? 20.017 8.435 -19.455 1.00 56.84 96 LEU A O 1
ATOM 814 N N . ILE A 1 97 ? 21.868 7.821 -18.352 1.00 50.47 97 ILE A N 1
ATOM 815 C CA . ILE A 1 97 ? 21.799 8.765 -17.229 1.00 50.47 97 ILE A CA 1
ATOM 816 C C . ILE A 1 97 ? 22.006 10.237 -17.624 1.00 50.47 97 ILE A C 1
ATOM 818 O O . ILE A 1 97 ? 21.542 11.129 -16.927 1.00 50.47 97 ILE A O 1
ATOM 822 N N . SER A 1 98 ? 22.740 10.524 -18.700 1.00 48.03 98 SER A N 1
ATOM 823 C CA . SER A 1 98 ? 22.912 11.903 -19.178 1.00 48.03 98 SER A CA 1
ATOM 824 C C . SER A 1 98 ? 21.819 12.347 -20.153 1.00 48.03 98 SER A C 1
ATOM 826 O O . SER A 1 98 ? 21.641 13.546 -20.342 1.00 48.03 98 SER A O 1
ATOM 828 N N . GLU A 1 99 ? 21.129 11.399 -20.796 1.00 47.09 99 GLU A N 1
ATOM 829 C CA . GLU A 1 99 ? 20.076 11.663 -21.788 1.00 47.09 99 GLU A CA 1
ATOM 830 C C . GLU A 1 99 ? 18.668 11.670 -21.169 1.00 47.09 99 GLU A C 1
ATOM 832 O O . GLU A 1 99 ? 17.830 12.465 -21.588 1.00 47.09 99 GLU A O 1
ATOM 837 N N . GLU A 1 100 ? 18.413 10.851 -20.145 1.00 44.31 100 GLU A N 1
ATOM 838 C CA . GLU A 1 100 ? 17.244 10.972 -19.267 1.00 44.31 100 GLU A CA 1
ATOM 839 C C . GLU A 1 100 ? 17.676 11.658 -17.971 1.00 44.31 100 GLU A C 1
ATOM 841 O O . GLU A 1 100 ? 18.752 11.374 -17.459 1.00 44.31 100 GLU A O 1
ATOM 846 N N . SER A 1 101 ? 16.861 12.571 -17.443 1.00 40.28 101 SER A N 1
ATOM 847 C CA . SER A 1 101 ? 17.097 13.361 -16.228 1.00 40.28 101 SER A CA 1
ATOM 848 C C . SER A 1 101 ? 17.311 12.492 -14.976 1.00 40.28 101 SER A C 1
ATOM 850 O O . SER A 1 101 ? 16.443 12.359 -14.117 1.00 40.28 101 SER A O 1
ATOM 852 N N . PHE A 1 102 ? 18.489 11.882 -14.864 1.00 41.75 102 PHE A N 1
ATOM 853 C CA . PHE A 1 102 ? 18.933 11.119 -13.711 1.00 41.75 102 PHE A CA 1
ATOM 854 C C . PHE A 1 102 ? 19.617 12.057 -12.723 1.00 41.75 102 PHE A C 1
ATOM 856 O O . PHE A 1 102 ? 20.734 12.531 -12.935 1.00 41.75 102 PHE A O 1
ATOM 863 N N . GLU A 1 103 ? 18.961 12.279 -11.592 1.00 52.44 103 GLU A N 1
ATOM 864 C CA . GLU A 1 103 ? 19.603 12.864 -10.423 1.00 52.44 103 GLU A CA 1
ATOM 865 C C . GLU A 1 103 ? 20.319 11.748 -9.652 1.00 52.44 103 GLU A C 1
ATOM 867 O O . GLU A 1 103 ? 19.694 10.817 -9.134 1.00 52.44 103 GLU A O 1
ATOM 872 N N . ALA A 1 104 ? 21.653 11.788 -9.641 1.00 46.38 104 ALA A N 1
ATOM 873 C CA . ALA A 1 104 ? 22.481 10.831 -8.913 1.00 46.38 104 ALA A CA 1
ATOM 874 C C . ALA A 1 104 ? 22.351 11.045 -7.396 1.00 46.38 104 ALA A C 1
ATOM 876 O O . ALA A 1 104 ? 22.426 12.185 -6.938 1.00 46.38 104 ALA A O 1
ATOM 877 N N . ASP A 1 105 ? 22.232 9.969 -6.607 1.00 51.56 105 ASP A N 1
ATOM 878 C CA . ASP A 1 105 ? 22.167 10.087 -5.148 1.00 51.56 105 ASP A CA 1
ATOM 879 C C . ASP A 1 105 ? 23.556 10.353 -4.540 1.00 51.56 105 ASP A C 1
ATOM 881 O O . ASP A 1 105 ? 24.322 9.447 -4.194 1.00 51.56 105 ASP A O 1
ATOM 885 N N . THR A 1 106 ? 23.902 11.632 -4.410 1.00 55.00 106 THR A N 1
ATOM 886 C CA . THR A 1 106 ? 25.199 12.072 -3.880 1.00 55.00 106 THR A CA 1
ATOM 887 C C . THR A 1 106 ? 25.463 11.601 -2.444 1.00 55.00 106 THR A C 1
ATOM 889 O O . THR A 1 106 ? 26.629 11.493 -2.055 1.00 55.00 106 THR A O 1
ATOM 892 N N . GLU A 1 107 ? 24.440 11.229 -1.665 1.00 59.41 107 GLU A N 1
ATOM 893 C CA . GLU A 1 107 ? 24.619 10.688 -0.312 1.00 59.41 107 GLU A CA 1
ATOM 894 C C . GLU A 1 107 ? 25.190 9.259 -0.333 1.00 59.41 107 GLU A C 1
ATOM 896 O O . GLU A 1 107 ? 25.995 8.885 0.527 1.00 59.41 107 GLU A O 1
ATOM 901 N N . LEU A 1 108 ? 24.861 8.469 -1.361 1.00 57.22 108 LEU A N 1
ATOM 902 C CA . LEU A 1 108 ? 25.385 7.112 -1.566 1.00 57.22 108 LEU A CA 1
ATOM 903 C C . LEU A 1 108 ? 26.876 7.087 -1.926 1.00 57.22 108 LEU A C 1
ATOM 905 O O . LEU A 1 108 ? 27.562 6.100 -1.631 1.00 57.22 108 LEU A O 1
ATOM 909 N N . VAL A 1 109 ? 27.394 8.174 -2.513 1.00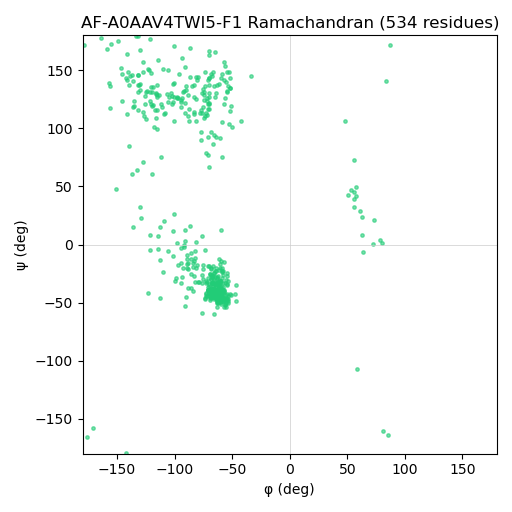 52.50 109 VAL A N 1
ATOM 910 C CA . VAL A 1 109 ? 28.834 8.350 -2.782 1.00 52.50 109 VAL A CA 1
ATOM 911 C C . VAL A 1 109 ? 29.619 8.335 -1.468 1.00 52.50 109 VAL A C 1
ATOM 913 O O . VAL A 1 109 ? 30.668 7.694 -1.376 1.00 52.50 109 VAL A O 1
ATOM 916 N N . ASN A 1 110 ? 29.068 8.980 -0.436 1.00 56.12 110 ASN A N 1
ATOM 917 C CA . ASN A 1 110 ? 29.736 9.217 0.842 1.00 56.12 110 ASN A CA 1
ATOM 918 C C . ASN A 1 110 ? 29.532 8.083 1.863 1.00 56.12 110 ASN A C 1
ATOM 920 O O . ASN A 1 110 ? 30.304 7.971 2.818 1.00 56.12 110 ASN A O 1
ATOM 924 N N . LYS A 1 111 ? 28.541 7.195 1.668 1.00 58.41 111 LYS A N 1
ATOM 925 C CA . LYS A 1 111 ? 28.330 6.009 2.522 1.00 58.41 111 LYS A CA 1
ATOM 926 C C . LYS A 1 111 ? 29.484 4.997 2.330 1.00 58.41 111 LYS A C 1
ATOM 928 O O . LYS A 1 111 ? 29.502 4.193 1.388 1.00 58.41 111 LYS A O 1
ATOM 933 N N . LEU A 1 112 ? 30.474 5.043 3.231 1.00 49.34 112 LEU A N 1
ATOM 934 C CA . LEU A 1 112 ? 31.627 4.134 3.306 1.00 49.34 112 LEU A CA 1
ATOM 935 C C . LEU A 1 112 ? 31.212 2.755 3.856 1.00 49.34 112 LEU A C 1
ATOM 937 O O . LEU A 1 112 ? 30.972 2.605 5.050 1.00 49.34 112 LEU A O 1
ATOM 941 N N . SER A 1 113 ? 31.188 1.712 3.018 1.00 51.34 113 SER A N 1
ATOM 942 C CA . SER A 1 113 ? 31.078 0.327 3.506 1.00 51.34 113 SER A CA 1
ATOM 943 C C . SER A 1 113 ? 32.441 -0.148 4.031 1.00 51.34 113 SER A C 1
ATOM 945 O O . SER A 1 113 ? 33.372 -0.309 3.236 1.00 51.34 113 SER A O 1
ATOM 947 N N . LYS A 1 114 ? 32.571 -0.384 5.342 1.00 47.59 114 LYS A N 1
ATOM 948 C CA . LYS A 1 114 ? 33.839 -0.810 5.967 1.00 47.59 114 LYS A CA 1
ATOM 949 C C . LYS A 1 114 ? 34.273 -2.249 5.608 1.00 47.59 114 LYS A C 1
ATOM 951 O O . LYS A 1 114 ? 35.457 -2.534 5.695 1.00 47.59 114 LYS A O 1
ATOM 956 N N . ASN A 1 115 ? 33.369 -3.115 5.122 1.00 45.75 115 ASN A N 1
ATOM 957 C CA . ASN A 1 115 ? 33.597 -4.575 5.080 1.00 45.75 115 ASN A CA 1
ATOM 958 C C . ASN A 1 115 ? 33.334 -5.275 3.720 1.00 45.75 115 ASN A C 1
ATOM 960 O O . ASN A 1 115 ? 32.903 -6.424 3.711 1.00 45.75 115 ASN A O 1
ATOM 964 N N . VAL A 1 116 ? 33.559 -4.635 2.560 1.00 49.41 116 VAL A N 1
ATOM 965 C CA . VAL A 1 116 ? 33.328 -5.289 1.244 1.00 49.41 116 VAL A CA 1
ATOM 966 C C . VAL A 1 116 ? 34.635 -5.420 0.439 1.00 49.41 116 VAL A C 1
ATOM 968 O O . VAL A 1 116 ? 35.179 -4.390 0.036 1.00 49.41 116 VAL A O 1
ATOM 971 N N . PRO A 1 117 ? 35.126 -6.649 0.154 1.00 43.06 117 PRO A N 1
ATOM 972 C CA . PRO A 1 117 ? 36.419 -6.874 -0.507 1.00 43.06 117 PRO A CA 1
ATOM 973 C C . PRO A 1 117 ? 36.482 -6.432 -1.981 1.00 43.06 117 PRO A C 1
ATOM 975 O O . PRO A 1 117 ? 37.568 -6.185 -2.499 1.00 43.06 117 PRO A O 1
ATOM 978 N N . LYS A 1 118 ? 35.338 -6.287 -2.666 1.00 48.94 118 LYS A N 1
ATOM 979 C CA . LYS A 1 118 ? 35.230 -5.674 -4.003 1.00 48.94 118 LYS A CA 1
ATOM 980 C C . LYS A 1 118 ? 33.955 -4.838 -4.074 1.00 48.94 118 LYS A C 1
ATOM 982 O O . LYS A 1 118 ? 32.859 -5.389 -4.026 1.00 48.94 118 LYS A O 1
ATOM 987 N N . LYS A 1 119 ? 34.077 -3.509 -4.170 1.00 56.41 119 LYS A N 1
ATOM 988 C CA . LYS A 1 119 ? 32.903 -2.632 -4.282 1.00 56.41 119 LYS A CA 1
ATOM 989 C C . LYS A 1 119 ? 32.314 -2.744 -5.696 1.00 56.41 119 LYS A C 1
ATOM 991 O O . LYS A 1 119 ? 33.049 -2.503 -6.655 1.00 56.41 119 LYS A O 1
ATOM 996 N N . PRO A 1 120 ? 31.019 -3.075 -5.856 1.00 55.38 120 PRO A N 1
ATOM 997 C CA . PRO A 1 120 ? 30.340 -2.870 -7.130 1.00 55.38 120 PRO A CA 1
ATOM 998 C C . PRO A 1 120 ? 30.426 -1.390 -7.539 1.00 55.38 120 PRO A C 1
ATOM 1000 O O . PRO A 1 120 ? 30.630 -0.516 -6.688 1.00 55.38 120 PRO A O 1
ATOM 1003 N N . SER A 1 121 ? 30.296 -1.105 -8.839 1.00 60.22 121 SER A N 1
ATOM 1004 C CA . SER A 1 121 ? 30.338 0.272 -9.345 1.00 60.22 121 SER A CA 1
ATOM 1005 C C . SER A 1 121 ? 29.307 1.146 -8.617 1.00 60.22 121 SER A C 1
ATOM 1007 O O . SER A 1 121 ? 28.255 0.656 -8.202 1.00 60.22 121 SER A O 1
ATOM 1009 N N . TYR A 1 122 ? 29.605 2.442 -8.454 1.00 60.00 122 TYR A N 1
ATOM 1010 C CA . TYR A 1 122 ? 28.693 3.407 -7.819 1.00 60.00 122 TYR A CA 1
ATOM 1011 C C . TYR A 1 122 ? 27.270 3.293 -8.373 1.00 60.00 122 TYR A C 1
ATOM 1013 O O . TYR A 1 122 ? 26.312 3.249 -7.615 1.00 60.00 122 TYR A O 1
ATOM 1021 N N . LEU A 1 123 ? 27.155 3.142 -9.691 1.00 55.44 123 LEU A N 1
ATOM 1022 C CA . LEU A 1 123 ? 25.870 3.025 -10.348 1.00 55.44 123 LEU A CA 1
ATOM 1023 C C . LEU A 1 123 ? 25.110 1.749 -9.976 1.00 55.44 123 LEU A C 1
ATOM 1025 O O . LEU A 1 123 ? 23.916 1.817 -9.723 1.00 55.44 123 LEU A O 1
ATOM 1029 N N . LYS A 1 124 ? 25.780 0.592 -9.895 1.00 59.16 124 LYS A N 1
ATOM 1030 C CA . LYS A 1 124 ? 25.123 -0.630 -9.413 1.00 59.16 124 LYS A CA 1
ATOM 1031 C C . LYS A 1 124 ? 24.612 -0.439 -7.982 1.00 59.16 124 LYS A C 1
ATOM 1033 O O . LYS A 1 124 ? 23.487 -0.812 -7.690 1.00 59.16 124 LYS A O 1
ATOM 1038 N N . ARG A 1 125 ? 25.402 0.209 -7.117 1.00 64.19 125 ARG A N 1
ATOM 1039 C CA . ARG A 1 125 ? 24.983 0.532 -5.742 1.00 64.19 125 ARG A CA 1
ATOM 1040 C C . ARG A 1 125 ? 23.781 1.478 -5.704 1.00 64.19 125 ARG A C 1
ATOM 1042 O O . ARG A 1 125 ? 22.907 1.281 -4.871 1.00 64.19 125 ARG A O 1
ATOM 1049 N N . ASP A 1 126 ? 23.749 2.483 -6.577 1.00 61.00 126 ASP A N 1
ATOM 1050 C CA . ASP A 1 126 ? 22.641 3.436 -6.697 1.00 61.00 126 ASP A CA 1
ATOM 1051 C C . ASP A 1 126 ? 21.361 2.746 -7.201 1.00 61.00 126 ASP A C 1
ATOM 1053 O O . ASP A 1 126 ? 20.307 2.896 -6.590 1.00 61.00 126 ASP A O 1
ATOM 1057 N N . LEU A 1 127 ? 21.458 1.900 -8.234 1.00 63.03 127 LEU A N 1
ATOM 1058 C CA . LEU A 1 127 ? 20.335 1.101 -8.738 1.00 63.03 127 LEU A CA 1
ATOM 1059 C C . LEU A 1 127 ? 19.810 0.115 -7.689 1.00 63.03 127 LEU A C 1
ATOM 1061 O O . LEU A 1 127 ? 18.602 0.051 -7.465 1.00 63.03 127 LEU A O 1
ATOM 1065 N N . ASP A 1 128 ? 20.704 -0.606 -7.009 1.00 68.88 128 ASP A N 1
ATOM 1066 C CA . ASP A 1 128 ? 20.330 -1.513 -5.925 1.00 68.88 128 ASP A CA 1
ATOM 1067 C C . ASP A 1 128 ? 19.635 -0.727 -4.797 1.00 68.88 128 ASP A C 1
ATOM 1069 O O . ASP A 1 128 ? 18.605 -1.156 -4.281 1.00 68.88 128 ASP A O 1
ATOM 1073 N N . ALA A 1 129 ? 20.145 0.449 -4.418 1.00 74.31 129 ALA A N 1
ATOM 1074 C CA . ALA A 1 129 ? 19.531 1.287 -3.388 1.00 74.31 129 ALA A CA 1
ATOM 1075 C C . ALA A 1 129 ? 18.149 1.828 -3.794 1.00 74.31 129 ALA A C 1
ATOM 1077 O O . ALA A 1 129 ? 17.237 1.861 -2.961 1.00 74.31 129 ALA A O 1
ATOM 1078 N N . ARG A 1 130 ? 17.961 2.197 -5.069 1.00 74.44 130 ARG A N 1
ATOM 1079 C CA . ARG A 1 130 ? 16.651 2.580 -5.619 1.00 74.44 130 ARG A CA 1
ATOM 1080 C C . ARG A 1 130 ? 15.667 1.418 -5.560 1.00 74.44 130 ARG A C 1
ATOM 1082 O O . ARG A 1 130 ? 14.570 1.608 -5.050 1.00 74.44 130 ARG A O 1
ATOM 1089 N N . ALA A 1 131 ? 16.073 0.220 -5.984 1.00 73.06 131 ALA A N 1
ATOM 1090 C CA . ALA A 1 131 ? 15.223 -0.971 -5.948 1.00 73.06 131 ALA A CA 1
ATOM 1091 C C . ALA A 1 131 ? 14.800 -1.342 -4.512 1.00 73.06 131 ALA A C 1
ATOM 1093 O O . ALA A 1 131 ? 13.635 -1.664 -4.258 1.00 73.06 131 ALA A O 1
ATOM 1094 N N . HIS A 1 132 ? 15.721 -1.246 -3.545 1.00 82.12 132 HIS A N 1
ATOM 1095 C CA . HIS A 1 132 ? 15.391 -1.441 -2.130 1.00 82.12 132 HIS A CA 1
ATOM 1096 C C . HIS A 1 132 ? 14.436 -0.361 -1.605 1.00 82.12 132 HIS A C 1
ATOM 1098 O O . HIS A 1 132 ? 13.499 -0.690 -0.882 1.00 82.12 132 HIS A O 1
ATOM 1104 N N . SER A 1 133 ? 14.639 0.906 -1.981 1.00 86.50 133 SER A N 1
ATOM 1105 C CA . SER A 1 133 ? 13.752 2.011 -1.589 1.00 86.50 133 SER A CA 1
ATOM 1106 C C . SER A 1 133 ? 12.358 1.873 -2.201 1.00 86.50 133 SER A C 1
ATOM 1108 O O . SER A 1 133 ? 11.365 2.103 -1.522 1.00 86.50 133 SER A O 1
ATOM 1110 N N . GLU A 1 134 ? 12.260 1.437 -3.455 1.00 81.00 134 GLU A N 1
ATOM 1111 C CA . GLU A 1 134 ? 10.990 1.164 -4.128 1.00 81.00 134 GLU A CA 1
ATOM 1112 C C . GLU A 1 134 ? 10.229 0.021 -3.448 1.00 81.00 134 GLU A C 1
ATOM 1114 O O . GLU A 1 134 ? 9.053 0.173 -3.116 1.00 81.00 134 GLU A O 1
ATOM 1119 N N . THR A 1 135 ? 10.920 -1.081 -3.139 1.00 83.62 135 THR A N 1
ATOM 1120 C CA . THR A 1 135 ? 10.337 -2.199 -2.382 1.00 83.62 135 THR A CA 1
ATOM 1121 C C . THR A 1 135 ? 9.861 -1.732 -1.005 1.00 83.62 135 THR A C 1
ATOM 1123 O O . THR A 1 135 ? 8.726 -1.998 -0.624 1.00 83.62 135 THR A O 1
ATOM 1126 N N . TYR A 1 136 ? 10.696 -0.981 -0.281 1.00 91.50 136 TYR A N 1
ATOM 1127 C CA . TYR A 1 136 ? 10.375 -0.406 1.025 1.00 91.50 136 TYR A CA 1
ATOM 1128 C C . TYR A 1 136 ? 9.109 0.465 0.981 1.00 91.50 136 TYR A C 1
ATOM 1130 O O . TYR A 1 136 ? 8.169 0.234 1.746 1.00 91.50 136 TYR A O 1
ATOM 1138 N N . ARG A 1 137 ? 9.035 1.413 0.039 1.00 89.62 137 ARG A N 1
ATOM 1139 C CA . ARG A 1 137 ? 7.857 2.272 -0.149 1.00 89.62 137 ARG A CA 1
ATOM 1140 C C . ARG A 1 137 ? 6.613 1.474 -0.514 1.00 89.62 137 ARG A C 1
ATOM 1142 O O . ARG A 1 137 ? 5.543 1.747 0.027 1.00 89.62 137 ARG A O 1
ATOM 1149 N N . SER A 1 138 ? 6.745 0.485 -1.397 1.00 84.44 138 SER A N 1
ATOM 1150 C CA . SER A 1 138 ? 5.627 -0.365 -1.810 1.00 84.44 138 SER A CA 1
ATOM 1151 C C . SER A 1 138 ? 5.083 -1.192 -0.643 1.00 84.44 138 SER A C 1
ATOM 1153 O O . SER A 1 138 ? 3.865 -1.290 -0.488 1.00 84.44 138 SER A O 1
ATOM 1155 N N . THR A 1 139 ? 5.959 -1.771 0.183 1.00 88.06 139 THR A N 1
ATOM 1156 C CA . THR A 1 139 ? 5.575 -2.582 1.347 1.00 88.06 139 THR A CA 1
ATOM 1157 C C . THR A 1 139 ? 4.820 -1.754 2.386 1.00 88.06 139 THR A C 1
ATOM 1159 O O . THR A 1 139 ? 3.751 -2.163 2.836 1.00 88.06 139 THR A O 1
ATOM 1162 N N . PHE A 1 140 ? 5.332 -0.571 2.737 1.00 92.81 140 PHE A N 1
ATOM 1163 C CA . PHE A 1 140 ? 4.777 0.249 3.823 1.00 92.81 140 PHE A CA 1
ATOM 1164 C C . PHE A 1 140 ? 3.830 1.366 3.363 1.00 92.81 140 PHE A C 1
ATOM 1166 O O . PHE A 1 140 ? 3.306 2.100 4.199 1.00 92.81 140 PHE A O 1
ATOM 1173 N N . ARG A 1 141 ? 3.569 1.474 2.053 1.00 89.44 141 ARG A N 1
ATOM 1174 C CA . ARG A 1 141 ? 2.692 2.489 1.436 1.00 89.44 141 ARG A CA 1
ATOM 1175 C C . ARG A 1 141 ? 3.139 3.918 1.762 1.00 89.44 141 ARG A C 1
ATOM 1177 O O . ARG A 1 141 ? 2.346 4.752 2.195 1.00 89.44 141 ARG A O 1
ATOM 1184 N N . LEU A 1 142 ? 4.425 4.180 1.561 1.00 90.50 142 LEU A N 1
ATOM 1185 C CA . LEU A 1 142 ? 5.054 5.469 1.863 1.00 90.50 142 LEU A CA 1
ATOM 1186 C C . LEU A 1 142 ? 5.068 6.398 0.630 1.00 90.50 142 LEU A C 1
ATOM 1188 O O . LEU A 1 142 ? 4.928 5.891 -0.489 1.00 90.50 142 LEU A O 1
ATOM 1192 N N . PRO A 1 143 ? 5.236 7.725 0.822 1.00 86.25 143 PRO A N 1
ATOM 1193 C CA . PRO A 1 143 ? 5.388 8.696 -0.271 1.00 86.25 143 PRO A CA 1
ATOM 1194 C C . PRO A 1 143 ? 6.550 8.363 -1.218 1.00 86.25 143 PRO A C 1
ATOM 1196 O O . PRO A 1 143 ? 7.527 7.730 -0.803 1.00 86.25 143 PRO A O 1
ATOM 1199 N N . LEU A 1 144 ? 6.463 8.800 -2.479 1.00 78.62 144 LEU A N 1
ATOM 1200 C CA . LEU A 1 144 ? 7.439 8.488 -3.535 1.00 78.62 144 LEU A CA 1
ATOM 1201 C C . LEU A 1 144 ? 8.856 9.000 -3.245 1.00 78.62 144 LEU A C 1
ATOM 1203 O O . LEU A 1 144 ? 9.842 8.383 -3.660 1.00 78.62 144 LEU A O 1
ATOM 1207 N N . GLU A 1 145 ? 8.968 10.102 -2.516 1.00 81.88 145 GLU A N 1
ATOM 1208 C CA . GLU A 1 145 ? 10.227 10.763 -2.182 1.00 81.88 145 GLU A CA 1
ATOM 1209 C C . GLU A 1 145 ? 11.001 10.015 -1.091 1.00 81.88 145 GLU A C 1
ATOM 1211 O O . GLU A 1 145 ? 12.206 10.221 -0.940 1.00 81.88 145 GLU A O 1
ATOM 1216 N N . GLU A 1 146 ? 10.340 9.128 -0.339 1.00 87.06 146 GLU A N 1
ATOM 1217 C CA . GLU A 1 146 ? 10.965 8.454 0.793 1.00 87.06 146 GLU A CA 1
ATOM 1218 C C . GLU A 1 146 ? 12.023 7.447 0.324 1.00 87.06 146 GLU A C 1
ATOM 1220 O O . GLU A 1 146 ? 11.772 6.588 -0.532 1.00 87.06 146 GLU A O 1
ATOM 1225 N N . LYS A 1 147 ? 13.219 7.523 0.911 1.00 87.81 147 LYS A N 1
ATOM 1226 C CA . LYS A 1 147 ? 14.349 6.645 0.590 1.00 87.81 147 LYS A CA 1
ATOM 1227 C C . LYS A 1 147 ? 14.717 5.790 1.791 1.00 87.81 147 LYS A C 1
ATOM 1229 O O . LYS A 1 147 ? 14.776 6.277 2.919 1.00 87.81 147 LYS A O 1
ATOM 1234 N N . LEU A 1 148 ? 14.991 4.509 1.545 1.00 92.06 148 LEU A N 1
ATOM 1235 C CA . LEU A 1 148 ? 15.435 3.607 2.601 1.00 92.06 148 LEU A CA 1
ATOM 1236 C C . LEU A 1 148 ? 16.864 3.970 3.010 1.00 92.06 148 LEU A C 1
ATOM 1238 O O . LEU A 1 148 ? 17.792 3.906 2.203 1.00 92.06 148 LEU A O 1
ATOM 1242 N N . ASP A 1 149 ? 17.046 4.304 4.283 1.00 90.19 149 ASP A N 1
ATOM 1243 C CA . ASP A 1 149 ? 18.340 4.709 4.822 1.00 90.19 149 ASP A CA 1
ATOM 1244 C C . ASP A 1 149 ? 19.150 3.504 5.316 1.00 90.19 149 ASP A C 1
ATOM 1246 O O . ASP A 1 149 ? 20.370 3.440 5.119 1.00 90.19 149 ASP A O 1
ATOM 1250 N N . GLY A 1 150 ? 18.457 2.533 5.918 1.00 90.12 150 GLY A N 1
ATOM 1251 C CA . GLY A 1 150 ? 19.010 1.262 6.374 1.00 90.12 150 GLY A CA 1
ATOM 1252 C C . GLY A 1 150 ? 17.956 0.352 7.006 1.00 90.12 150 GLY A C 1
ATOM 1253 O O . GLY A 1 150 ? 16.816 0.750 7.237 1.00 90.12 150 GLY A O 1
ATOM 1254 N N . SER A 1 151 ? 18.338 -0.889 7.297 1.00 94.62 151 SER A N 1
ATOM 1255 C CA . SER A 1 151 ? 17.469 -1.865 7.960 1.00 94.62 151 SER A CA 1
ATOM 1256 C C . SER A 1 151 ? 18.269 -2.794 8.866 1.00 94.62 151 SER A C 1
ATOM 1258 O O . SER A 1 151 ? 19.431 -3.071 8.574 1.00 94.62 151 SER A O 1
ATOM 1260 N N . THR A 1 152 ? 17.643 -3.315 9.917 1.00 95.38 152 THR A N 1
ATOM 1261 C CA . THR A 1 152 ? 18.261 -4.243 10.873 1.00 95.38 152 THR A CA 1
ATOM 1262 C C . THR A 1 152 ? 17.240 -5.262 11.377 1.00 95.38 152 THR A C 1
ATOM 1264 O O . THR A 1 152 ? 16.054 -4.948 11.480 1.00 95.38 152 THR A O 1
ATOM 1267 N N . GLU A 1 153 ? 17.677 -6.487 11.665 1.00 96.62 153 GLU A N 1
ATOM 1268 C CA . GLU A 1 153 ? 16.821 -7.497 12.303 1.00 96.62 153 GLU A CA 1
ATOM 1269 C C . GLU A 1 153 ? 16.563 -7.115 13.765 1.00 96.62 153 GLU A C 1
ATOM 1271 O O . GLU A 1 153 ? 17.452 -6.598 14.449 1.00 96.62 153 GLU A O 1
ATOM 1276 N N . CYS A 1 154 ? 15.343 -7.361 14.234 1.00 96.62 154 CYS A N 1
ATOM 1277 C CA . CYS A 1 154 ? 14.924 -7.077 15.601 1.00 96.62 154 CYS A CA 1
ATOM 1278 C C . CYS A 1 154 ? 13.628 -7.816 15.957 1.00 96.62 154 CYS A C 1
ATOM 1280 O O . CYS A 1 154 ? 12.974 -8.430 15.113 1.00 96.62 154 CYS A O 1
ATOM 1282 N N . SER A 1 155 ? 13.196 -7.663 17.202 1.00 97.06 155 SER A N 1
ATOM 1283 C CA . SER A 1 155 ? 11.937 -8.210 17.698 1.00 97.06 155 SER A CA 1
ATOM 1284 C C . SER A 1 155 ? 11.023 -7.090 18.206 1.00 97.06 155 SER A C 1
ATOM 1286 O O . SER A 1 155 ? 11.394 -6.349 19.113 1.00 97.06 155 SER A O 1
ATOM 1288 N N . LEU A 1 156 ? 9.826 -6.941 17.634 1.00 97.88 156 LEU A N 1
ATOM 1289 C CA . LEU A 1 156 ? 8.840 -5.929 18.035 1.00 97.88 156 LEU A CA 1
ATOM 1290 C C . LEU A 1 156 ? 7.942 -6.469 19.152 1.00 97.88 156 LEU A C 1
ATOM 1292 O O . LEU A 1 156 ? 7.335 -7.524 18.995 1.00 97.88 156 LEU A O 1
ATOM 1296 N N . TRP A 1 157 ? 7.804 -5.731 20.252 1.00 97.38 157 TRP A N 1
ATOM 1297 C CA . TRP A 1 157 ? 6.812 -6.043 21.282 1.00 97.38 157 TRP A CA 1
ATOM 1298 C C . TRP A 1 157 ? 5.392 -5.730 20.798 1.00 97.38 157 TRP A C 1
ATOM 1300 O O . TRP A 1 157 ? 5.091 -4.597 20.406 1.00 97.38 157 TRP A O 1
ATOM 1310 N N . THR A 1 158 ? 4.503 -6.718 20.878 1.00 96.44 158 THR A N 1
ATOM 1311 C CA . THR A 1 158 ? 3.093 -6.597 20.503 1.00 96.44 158 THR A CA 1
ATOM 1312 C C . THR A 1 158 ? 2.197 -6.631 21.751 1.00 96.44 158 THR A C 1
ATOM 1314 O O . THR A 1 158 ? 2.103 -7.659 22.425 1.00 96.44 158 THR A O 1
ATOM 1317 N N . PRO A 1 159 ? 1.517 -5.521 22.102 1.00 94.25 159 PRO A N 1
ATOM 1318 C CA . PRO A 1 159 ? 0.800 -5.402 23.374 1.00 94.25 159 PRO A CA 1
ATOM 1319 C C . PRO A 1 159 ? -0.468 -6.263 23.449 1.00 94.25 159 PRO A C 1
ATOM 1321 O O . PRO A 1 159 ? -0.833 -6.699 24.539 1.00 94.25 159 PRO A O 1
ATOM 1324 N N . TYR A 1 160 ? -1.112 -6.540 22.312 1.00 94.06 160 TYR A N 1
ATOM 1325 C CA . TYR A 1 160 ? -2.373 -7.289 22.238 1.00 94.06 160 TYR A CA 1
ATOM 1326 C C . TYR A 1 160 ? -2.228 -8.769 22.627 1.00 94.06 160 TYR A C 1
ATOM 1328 O O . TYR A 1 160 ? -3.123 -9.335 23.244 1.00 94.06 160 TYR A O 1
ATOM 1336 N N . ASN A 1 161 ? -1.082 -9.391 22.336 1.00 94.19 161 ASN A N 1
ATOM 1337 C CA . ASN A 1 161 ? -0.785 -10.781 22.707 1.00 94.19 161 ASN A CA 1
ATOM 1338 C C . ASN A 1 161 ? 0.362 -10.908 23.728 1.00 94.19 161 ASN A C 1
ATOM 1340 O O . ASN A 1 161 ? 0.645 -12.016 24.179 1.00 94.19 161 ASN A O 1
ATOM 1344 N N . LYS A 1 162 ? 1.004 -9.790 24.102 1.00 95.62 162 LYS A N 1
ATOM 1345 C CA . LYS A 1 162 ? 2.131 -9.718 25.046 1.00 95.62 162 LYS A CA 1
ATOM 1346 C C . LYS A 1 162 ? 3.306 -10.614 24.640 1.00 95.62 162 LYS A C 1
ATOM 1348 O O . LYS A 1 162 ? 3.860 -11.340 25.466 1.00 95.62 162 LYS A O 1
ATOM 1353 N N . GLN A 1 163 ? 3.664 -10.580 23.361 1.00 95.62 163 GLN A N 1
ATOM 1354 C CA . GLN A 1 163 ? 4.765 -11.361 22.798 1.00 95.62 163 GLN A CA 1
ATOM 1355 C C . GLN A 1 163 ? 5.702 -10.486 21.964 1.00 95.62 163 GLN A C 1
ATOM 1357 O O . GLN A 1 163 ? 5.395 -9.343 21.634 1.00 95.62 163 GLN A O 1
ATOM 1362 N N . TYR A 1 164 ? 6.866 -11.040 21.636 1.00 95.94 164 TYR A N 1
ATOM 1363 C CA . TYR A 1 164 ? 7.787 -10.453 20.674 1.00 95.94 164 TYR A CA 1
ATOM 1364 C C . TYR A 1 164 ? 7.581 -11.091 19.302 1.00 95.94 164 TYR A C 1
ATOM 1366 O O . TYR A 1 164 ? 7.648 -12.312 19.159 1.00 95.94 164 TYR A O 1
ATOM 1374 N N . ALA A 1 165 ? 7.354 -10.260 18.291 1.00 97.19 165 ALA A N 1
ATOM 1375 C CA . ALA A 1 165 ? 7.323 -10.671 16.899 1.00 97.19 165 ALA A CA 1
ATOM 1376 C C . ALA A 1 165 ? 8.704 -10.454 16.276 1.00 97.19 165 ALA A C 1
ATOM 1378 O O . ALA A 1 165 ? 9.174 -9.320 16.190 1.00 97.19 165 ALA A O 1
ATOM 1379 N N . TRP A 1 166 ? 9.343 -11.531 15.820 1.00 97.44 166 TRP A N 1
ATOM 1380 C CA . TRP A 1 166 ? 10.622 -11.453 15.117 1.00 97.44 166 TRP A CA 1
ATOM 1381 C C . TRP A 1 166 ? 10.435 -10.901 13.695 1.00 97.44 166 TRP A C 1
ATOM 1383 O O . TRP A 1 166 ? 9.481 -11.259 12.988 1.00 97.44 166 TRP A O 1
ATOM 1393 N N . GLY A 1 167 ? 11.319 -9.995 13.281 1.00 97.31 167 GLY A N 1
ATOM 1394 C CA . GLY A 1 167 ? 11.169 -9.230 12.050 1.00 97.31 167 GLY A CA 1
ATOM 1395 C C . GLY A 1 167 ? 12.349 -8.327 11.734 1.00 97.31 167 GLY A C 1
ATOM 1396 O O . GLY A 1 167 ? 13.425 -8.413 12.322 1.00 97.31 167 GLY A O 1
ATOM 1397 N N . ARG A 1 168 ? 12.108 -7.408 10.805 1.00 97.31 168 ARG A N 1
ATOM 1398 C CA . ARG A 1 168 ? 13.083 -6.408 10.384 1.00 97.31 168 ARG A CA 1
ATOM 1399 C C . ARG A 1 168 ? 12.529 -5.011 10.607 1.00 97.31 168 ARG A C 1
ATOM 1401 O O . ARG A 1 168 ? 11.414 -4.702 10.187 1.00 97.31 168 ARG A O 1
ATOM 1408 N N . MET A 1 169 ? 13.336 -4.161 11.235 1.00 97.50 169 MET A N 1
ATOM 1409 C CA . MET A 1 169 ? 13.101 -2.726 11.313 1.00 97.50 169 MET A CA 1
ATOM 1410 C C . MET A 1 169 ? 13.774 -2.029 10.132 1.00 97.50 169 MET A C 1
ATOM 1412 O O . MET A 1 169 ? 14.923 -2.312 9.789 1.00 97.50 169 MET A O 1
ATOM 1416 N N . PHE A 1 170 ? 13.060 -1.088 9.534 1.00 97.62 170 PHE A N 1
ATOM 1417 C CA . PHE A 1 170 ? 13.492 -0.264 8.416 1.00 97.62 170 PHE A CA 1
ATOM 1418 C C . PHE A 1 170 ? 13.476 1.196 8.846 1.00 97.62 170 PHE A C 1
ATOM 1420 O O . PHE A 1 170 ? 12.519 1.654 9.472 1.00 97.62 170 PHE A O 1
ATOM 1427 N N . LEU A 1 171 ? 14.531 1.918 8.496 1.00 96.00 171 LEU A N 1
ATOM 1428 C CA . LEU A 1 171 ? 14.711 3.317 8.838 1.00 96.00 171 LEU A CA 1
ATOM 1429 C C . LEU A 1 171 ? 14.821 4.141 7.562 1.00 96.00 171 LEU A C 1
ATOM 1431 O O . LEU A 1 171 ? 15.599 3.812 6.666 1.00 96.00 171 LEU A O 1
ATOM 1435 N N . SER A 1 172 ? 14.055 5.220 7.510 1.00 94.44 172 SER A N 1
ATOM 1436 C CA . SER A 1 172 ? 14.085 6.229 6.460 1.00 94.44 172 SER A CA 1
ATOM 1437 C C . SER A 1 172 ? 14.139 7.626 7.081 1.00 94.44 172 SER A C 1
ATOM 1439 O O . SER A 1 172 ? 14.161 7.763 8.308 1.00 94.44 172 SER A O 1
ATOM 1441 N N . SER A 1 173 ? 14.181 8.663 6.249 1.00 90.19 173 SER A N 1
ATOM 1442 C CA . SER A 1 173 ? 14.290 10.050 6.708 1.00 90.19 173 SER A CA 1
ATOM 1443 C C . SER A 1 173 ? 13.091 10.492 7.548 1.00 90.19 173 SER A C 1
ATOM 1445 O O . SER A 1 173 ? 13.260 11.245 8.508 1.00 90.19 173 SER A O 1
ATOM 1447 N N . SER A 1 174 ? 11.900 9.974 7.226 1.00 91.38 174 SER A N 1
ATOM 1448 C CA . SER A 1 174 ? 10.645 10.397 7.854 1.00 91.38 174 SER A CA 1
ATOM 1449 C C . SER A 1 174 ? 9.877 9.270 8.544 1.00 91.38 174 SER A C 1
ATOM 1451 O O . SER A 1 174 ? 8.867 9.551 9.194 1.00 91.38 174 SER A O 1
ATOM 1453 N N . TYR A 1 175 ? 10.325 8.010 8.454 1.00 95.50 175 TYR A N 1
ATOM 1454 C CA . TYR A 1 175 ? 9.605 6.859 9.013 1.00 95.50 175 TYR A CA 1
ATOM 1455 C C . TYR A 1 175 ? 10.534 5.803 9.625 1.00 95.50 175 TYR A C 1
ATOM 1457 O O . TYR A 1 175 ? 11.581 5.465 9.072 1.00 95.50 175 TYR A O 1
ATOM 1465 N N . ILE A 1 176 ? 10.075 5.196 10.720 1.00 97.12 176 ILE A N 1
ATOM 1466 C CA . ILE A 1 176 ? 10.509 3.871 11.178 1.00 97.12 176 ILE A CA 1
ATOM 1467 C C . ILE A 1 176 ? 9.407 2.887 10.815 1.00 97.12 176 ILE A C 1
ATOM 1469 O O . ILE A 1 176 ? 8.236 3.133 11.086 1.00 97.12 176 ILE A O 1
ATOM 1473 N N . CYS A 1 177 ? 9.754 1.778 10.180 1.00 98.00 177 CYS A N 1
ATOM 1474 C CA . CYS A 1 177 ? 8.795 0.737 9.827 1.00 98.00 177 CYS A CA 1
ATOM 1475 C C . CYS A 1 177 ? 9.273 -0.620 10.326 1.00 98.00 177 CYS A C 1
ATOM 1477 O O . CYS A 1 177 ? 10.466 -0.837 10.522 1.00 98.00 177 CYS A O 1
ATOM 1479 N N . PHE A 1 178 ? 8.340 -1.545 10.501 1.00 98.31 178 PHE A N 1
ATOM 1480 C CA . PHE A 1 178 ? 8.624 -2.913 10.898 1.00 98.31 178 PHE A CA 1
ATOM 1481 C C . PHE A 1 178 ? 7.745 -3.881 10.132 1.00 98.31 178 PHE A C 1
ATOM 1483 O O . PHE A 1 178 ? 6.541 -3.656 10.017 1.00 98.31 178 PHE A O 1
ATOM 1490 N N . GLU A 1 179 ? 8.336 -4.980 9.685 1.00 97.44 179 GLU A N 1
ATOM 1491 C CA . GLU A 1 179 ? 7.614 -6.122 9.133 1.00 97.44 179 GLU A CA 1
ATOM 1492 C C . GLU A 1 179 ? 8.140 -7.408 9.775 1.00 97.44 179 GLU A C 1
ATOM 1494 O O . GLU A 1 179 ? 9.352 -7.626 9.865 1.00 97.44 179 GLU A O 1
ATOM 1499 N N . SER A 1 180 ? 7.227 -8.260 10.245 1.00 97.31 180 SER A N 1
ATOM 1500 C CA . SER A 1 180 ? 7.591 -9.580 10.757 1.00 97.31 180 SER A CA 1
ATOM 1501 C C . SER A 1 180 ? 8.082 -10.499 9.637 1.00 97.31 180 SER A C 1
ATOM 1503 O O . SER A 1 180 ? 7.556 -10.479 8.527 1.00 97.31 180 SER A O 1
ATOM 1505 N N . GLN A 1 181 ? 9.031 -11.385 9.958 1.00 94.31 181 GLN A N 1
ATOM 1506 C CA . GLN A 1 181 ? 9.441 -12.463 9.048 1.00 94.31 181 GLN A CA 1
ATOM 1507 C C . GLN A 1 181 ? 8.278 -13.425 8.739 1.00 94.31 181 GLN A C 1
ATOM 1509 O O . GLN A 1 181 ? 8.235 -14.044 7.674 1.00 94.31 181 GLN A O 1
ATOM 1514 N N . VAL A 1 182 ? 7.307 -13.547 9.654 1.00 93.00 182 VAL A N 1
ATOM 1515 C CA . VAL A 1 182 ? 6.069 -14.285 9.401 1.00 93.00 182 VAL A CA 1
ATOM 1516 C C . VAL A 1 182 ? 5.099 -13.369 8.664 1.00 93.00 182 VAL A C 1
ATOM 1518 O O . VAL A 1 182 ? 4.600 -12.377 9.197 1.00 93.00 182 VAL A O 1
ATOM 1521 N N . ARG A 1 183 ? 4.812 -13.730 7.413 1.00 85.31 183 ARG A N 1
ATOM 1522 C CA . ARG A 1 183 ? 3.958 -12.948 6.516 1.00 85.31 183 ARG A CA 1
ATOM 1523 C C . ARG A 1 183 ? 2.592 -12.672 7.152 1.00 85.31 183 ARG A C 1
ATOM 1525 O O . ARG A 1 183 ? 1.928 -13.598 7.607 1.00 85.31 183 ARG A O 1
ATOM 1532 N N . LEU A 1 184 ? 2.163 -11.409 7.119 1.00 85.81 184 LEU A N 1
ATOM 1533 C CA . LEU A 1 184 ? 0.896 -10.925 7.693 1.00 85.81 184 LEU A CA 1
ATOM 1534 C C . LEU A 1 184 ? 0.756 -11.083 9.220 1.00 85.81 184 LEU A C 1
ATOM 1536 O O . LEU A 1 184 ? -0.329 -10.818 9.733 1.00 85.81 184 LEU A O 1
ATOM 1540 N N . LEU A 1 185 ? 1.807 -11.476 9.956 1.00 93.50 185 LEU A N 1
ATOM 1541 C CA . LEU A 1 185 ? 1.731 -11.555 11.417 1.00 93.50 185 LEU A CA 1
ATOM 1542 C C . LEU A 1 185 ? 1.558 -10.160 12.017 1.00 93.50 185 LEU A C 1
ATOM 1544 O O . LEU A 1 185 ? 0.564 -9.889 12.683 1.00 93.50 185 LEU A O 1
ATOM 1548 N N . VAL A 1 186 ? 2.519 -9.272 11.758 1.00 96.44 186 VAL A N 1
ATOM 1549 C CA . VAL A 1 186 ? 2.434 -7.873 12.169 1.00 96.44 186 VAL A CA 1
ATOM 1550 C C . VAL A 1 186 ? 3.328 -6.989 11.302 1.00 96.44 186 VAL A C 1
ATOM 1552 O O . VAL A 1 186 ? 4.464 -7.344 10.982 1.00 96.44 186 VAL A O 1
ATOM 1555 N N . SER A 1 187 ? 2.801 -5.823 10.942 1.00 96.81 187 SER A N 1
ATOM 1556 C CA . SER A 1 187 ? 3.517 -4.716 10.317 1.00 96.81 187 SER A CA 1
ATOM 1557 C C . SER A 1 187 ? 3.179 -3.421 11.050 1.00 96.81 187 SER A C 1
ATOM 1559 O O . SER A 1 187 ? 2.051 -3.232 11.505 1.00 96.81 187 SER A O 1
ATOM 1561 N N . LEU A 1 188 ? 4.143 -2.510 11.143 1.00 97.06 188 LEU A N 1
ATOM 1562 C CA . LEU A 1 188 ? 3.989 -1.237 11.845 1.00 97.06 188 LEU A CA 1
ATOM 1563 C C . LEU A 1 188 ? 4.690 -0.113 11.080 1.00 97.06 188 LEU A C 1
ATOM 1565 O O . LEU A 1 188 ? 5.780 -0.313 10.548 1.00 97.06 188 LEU A O 1
ATOM 1569 N N . VAL A 1 189 ? 4.074 1.068 11.054 1.00 96.75 189 VAL A N 1
ATOM 1570 C CA . VAL A 1 189 ? 4.648 2.294 10.488 1.00 96.75 189 VAL A CA 1
ATOM 1571 C C . VAL A 1 189 ? 4.584 3.380 11.556 1.00 96.75 189 VAL A C 1
ATOM 1573 O O . VAL A 1 189 ? 3.510 3.722 12.040 1.00 96.75 189 VAL A O 1
ATOM 1576 N N . ILE A 1 190 ? 5.737 3.928 11.925 1.00 96.12 190 ILE A N 1
ATOM 1577 C CA . ILE A 1 190 ? 5.879 5.006 12.901 1.00 96.12 190 ILE A CA 1
ATOM 1578 C C . ILE A 1 190 ? 6.483 6.213 12.181 1.00 96.12 190 ILE A C 1
ATOM 1580 O O . ILE A 1 190 ? 7.691 6.243 11.927 1.00 96.12 190 ILE A O 1
ATOM 1584 N N . PRO A 1 191 ? 5.673 7.219 11.818 1.00 94.50 191 PRO A N 1
ATOM 1585 C CA . PRO A 1 191 ? 6.197 8.456 11.264 1.00 94.50 191 PRO A CA 1
ATOM 1586 C C . PRO A 1 191 ? 7.032 9.206 12.304 1.00 94.50 191 PRO A C 1
ATOM 1588 O O . PRO A 1 191 ? 6.603 9.366 13.445 1.00 94.50 191 PRO A O 1
ATOM 1591 N N . MET A 1 192 ? 8.189 9.734 11.907 1.00 92.25 192 MET A N 1
ATOM 1592 C CA . MET A 1 192 ? 9.085 10.489 12.795 1.00 92.25 192 MET A CA 1
ATOM 1593 C C . MET A 1 192 ? 8.389 11.710 13.413 1.00 92.25 192 MET A C 1
ATOM 1595 O O . MET A 1 192 ? 8.621 12.039 14.570 1.00 92.25 192 MET A O 1
ATOM 1599 N N . ARG A 1 193 ? 7.461 12.336 12.676 1.00 89.19 193 ARG A N 1
ATOM 1600 C CA . ARG A 1 193 ? 6.621 13.449 13.160 1.00 89.19 193 ARG A CA 1
ATOM 1601 C C . ARG A 1 193 ? 5.773 13.102 14.390 1.00 89.19 193 ARG A C 1
ATOM 1603 O O . ARG A 1 193 ? 5.496 13.987 15.195 1.00 89.19 193 ARG A O 1
ATOM 1610 N N . GLU A 1 194 ? 5.397 11.834 14.557 1.00 90.50 194 GLU A N 1
ATOM 1611 C CA . GLU A 1 194 ? 4.611 11.363 15.703 1.00 90.50 194 GLU A CA 1
ATOM 1612 C C . GLU A 1 194 ? 5.486 11.014 16.909 1.00 90.50 194 GLU A C 1
ATOM 1614 O O . GLU A 1 194 ? 4.960 10.812 18.001 1.00 90.50 194 GLU A O 1
ATOM 1619 N N . MET A 1 195 ? 6.809 10.926 16.747 1.00 92.12 195 MET A N 1
ATOM 1620 C CA . MET A 1 195 ? 7.723 10.572 17.831 1.00 92.12 195 MET A CA 1
ATOM 1621 C C . MET A 1 195 ? 8.003 11.784 18.718 1.00 92.12 195 MET A C 1
ATOM 1623 O O . MET A 1 195 ? 8.126 12.914 18.246 1.00 92.12 195 MET A O 1
ATOM 1627 N N . SER A 1 196 ? 8.096 11.537 20.021 1.00 89.94 196 SER A N 1
ATOM 1628 C CA . SER A 1 196 ? 8.481 12.534 21.019 1.00 89.94 196 SER A CA 1
ATOM 1629 C C . SER A 1 196 ? 9.830 12.199 21.645 1.00 89.94 196 SER A C 1
ATOM 1631 O O . SER A 1 196 ? 10.681 13.077 21.762 1.00 89.94 196 SER A O 1
ATOM 1633 N N . ILE A 1 197 ? 10.040 10.937 22.027 1.00 89.25 197 ILE A N 1
ATOM 1634 C CA . ILE A 1 197 ? 11.241 10.481 22.734 1.00 89.25 197 ILE A CA 1
ATOM 1635 C C . ILE A 1 197 ? 11.716 9.164 22.126 1.00 89.25 197 ILE A C 1
ATOM 1637 O O . ILE A 1 197 ? 10.915 8.296 21.778 1.00 89.25 197 ILE A O 1
ATOM 1641 N N . VAL A 1 198 ? 13.035 9.023 22.016 1.00 92.75 198 VAL A N 1
ATOM 1642 C CA . VAL A 1 198 ? 13.717 7.815 21.554 1.00 92.75 198 VAL A CA 1
ATOM 1643 C C . VAL A 1 198 ? 14.832 7.520 22.548 1.00 92.75 198 VAL A C 1
ATOM 1645 O O . VAL A 1 198 ? 15.747 8.324 22.710 1.00 92.75 198 VAL A O 1
ATOM 1648 N N . GLU A 1 199 ? 14.746 6.389 23.243 1.00 93.56 199 GLU A N 1
ATOM 1649 C CA . GLU A 1 199 ? 15.674 6.048 24.322 1.00 93.56 199 GLU A CA 1
ATOM 1650 C C . GLU A 1 199 ? 16.044 4.562 24.343 1.00 93.56 199 GLU A C 1
ATOM 1652 O O . GLU A 1 199 ? 15.408 3.712 23.713 1.00 93.56 199 GLU A O 1
ATOM 1657 N N . LYS A 1 200 ? 17.115 4.239 25.074 1.00 92.75 200 LYS A N 1
ATOM 1658 C CA . LYS A 1 200 ? 17.485 2.848 25.350 1.00 92.75 200 LYS A CA 1
ATOM 1659 C C . LYS A 1 200 ? 16.470 2.280 26.348 1.00 92.75 200 LYS A C 1
ATOM 1661 O O . LYS A 1 200 ? 16.288 2.832 27.428 1.00 92.75 200 LYS A O 1
ATOM 1666 N N . GLY A 1 201 ? 15.814 1.181 25.989 1.00 84.50 201 GLY A N 1
ATOM 1667 C CA . GLY A 1 201 ? 14.872 0.492 26.865 1.00 84.50 201 GLY A CA 1
ATOM 1668 C C . GLY A 1 201 ? 15.570 -0.211 28.032 1.00 84.50 201 GLY A C 1
ATOM 1669 O O . GLY A 1 201 ? 16.769 -0.478 27.997 1.00 84.50 201 GLY A O 1
ATOM 1670 N N . SER A 1 202 ? 14.801 -0.571 29.064 1.00 80.12 202 SER A N 1
ATOM 1671 C CA . SER A 1 202 ? 15.319 -1.290 30.244 1.00 80.12 202 SER A CA 1
ATOM 1672 C C . SER A 1 202 ? 15.788 -2.720 29.937 1.00 80.12 202 SER A C 1
ATOM 1674 O O . SER A 1 202 ? 16.527 -3.316 30.717 1.00 80.12 202 SER A O 1
ATOM 1676 N N . ILE A 1 203 ? 15.345 -3.283 28.812 1.00 83.69 203 ILE A N 1
ATOM 1677 C CA . ILE A 1 203 ? 15.725 -4.615 28.336 1.00 83.69 203 ILE A CA 1
ATOM 1678 C C . ILE A 1 203 ? 17.013 -4.495 27.512 1.00 83.69 203 ILE A C 1
ATOM 1680 O O . ILE A 1 203 ? 17.214 -3.523 26.782 1.00 83.69 203 ILE A O 1
ATOM 1684 N N . LYS A 1 204 ? 17.896 -5.495 27.609 1.00 81.06 204 LYS A N 1
ATOM 1685 C CA . LYS A 1 204 ? 19.157 -5.515 26.857 1.00 81.06 204 LYS A CA 1
ATOM 1686 C C . LYS A 1 204 ? 18.897 -5.351 25.356 1.00 81.06 204 LYS A C 1
ATOM 1688 O O . LYS A 1 204 ? 18.074 -6.061 24.784 1.00 81.06 204 LYS A O 1
ATOM 1693 N N . ASN A 1 205 ? 19.649 -4.449 24.727 1.00 89.81 205 ASN A N 1
ATOM 1694 C CA . ASN A 1 205 ? 19.573 -4.151 23.295 1.00 89.81 205 ASN A CA 1
ATOM 1695 C C . ASN A 1 205 ? 18.163 -3.753 22.816 1.00 89.81 205 ASN A C 1
ATOM 1697 O O . ASN A 1 205 ? 17.788 -4.058 21.683 1.00 89.81 205 ASN A O 1
ATOM 1701 N N . ALA A 1 206 ? 17.385 -3.086 23.677 1.00 95.12 206 ALA A N 1
ATOM 1702 C CA . ALA A 1 206 ? 16.066 -2.584 23.331 1.00 95.12 206 ALA A CA 1
ATOM 1703 C C . ALA A 1 206 ? 16.068 -1.078 23.038 1.00 95.12 206 ALA A C 1
ATOM 1705 O O . ALA A 1 206 ? 16.673 -0.289 23.762 1.00 95.12 206 ALA A O 1
ATOM 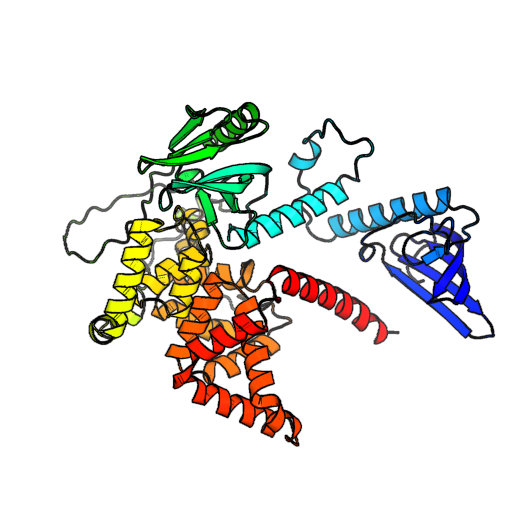1706 N N . LEU A 1 207 ? 15.342 -0.688 21.997 1.00 96.31 207 LEU A N 1
ATOM 1707 C CA . LEU A 1 207 ? 14.985 0.681 21.669 1.00 96.31 207 LEU A CA 1
ATOM 1708 C C . LEU A 1 207 ? 13.532 0.926 22.083 1.00 96.31 207 LEU A C 1
ATOM 1710 O O . LEU A 1 207 ? 12.638 0.174 21.688 1.00 96.31 207 LEU A O 1
ATOM 1714 N N . LEU A 1 208 ? 13.308 1.982 22.857 1.00 96.62 208 LEU A N 1
ATOM 1715 C CA . LEU A 1 208 ? 11.990 2.470 23.237 1.00 96.62 208 LEU A CA 1
ATOM 1716 C C . LEU A 1 208 ? 11.691 3.749 22.452 1.00 96.62 208 LEU A C 1
ATOM 1718 O O . LEU A 1 208 ? 12.447 4.717 22.506 1.00 96.62 208 LEU A O 1
ATOM 1722 N N . ILE A 1 209 ? 10.584 3.732 21.717 1.00 96.31 209 ILE A N 1
ATOM 1723 C CA . ILE A 1 209 ? 10.054 4.887 20.998 1.00 96.31 209 ILE A CA 1
ATOM 1724 C C . ILE A 1 209 ? 8.750 5.288 21.667 1.00 96.31 209 ILE A C 1
ATOM 1726 O O . ILE A 1 209 ? 7.800 4.505 21.700 1.00 96.31 209 ILE A O 1
ATOM 1730 N N . THR A 1 210 ? 8.703 6.521 22.150 1.00 95.25 210 THR A N 1
ATOM 1731 C CA . THR A 1 210 ? 7.507 7.132 22.722 1.00 95.25 210 THR A CA 1
ATOM 1732 C C . THR A 1 210 ? 6.965 8.149 21.734 1.00 95.25 210 THR A C 1
ATOM 1734 O O . THR A 1 210 ? 7.695 9.006 21.231 1.00 95.25 210 THR A O 1
ATOM 1737 N N . THR A 1 211 ? 5.678 8.068 21.435 1.00 93.50 211 THR A N 1
ATOM 1738 C CA . THR A 1 211 ? 4.994 9.008 20.544 1.00 93.50 211 THR A CA 1
ATOM 1739 C C . THR A 1 211 ? 4.482 10.236 21.295 1.00 93.50 211 THR A C 1
ATOM 1741 O O . THR A 1 211 ? 4.493 10.303 22.528 1.00 93.50 211 THR A O 1
ATOM 1744 N N . ARG A 1 212 ? 4.035 11.260 20.565 1.00 89.50 212 ARG A N 1
ATOM 1745 C CA . ARG A 1 212 ? 3.446 12.487 21.128 1.00 89.50 212 ARG A CA 1
ATOM 1746 C C . ARG A 1 212 ? 2.146 12.209 21.893 1.00 89.50 212 ARG A C 1
ATOM 1748 O O . ARG A 1 212 ? 1.868 12.891 22.874 1.00 89.50 212 ARG A O 1
ATOM 1755 N N . ASP A 1 213 ? 1.405 11.167 21.512 1.00 87.81 213 ASP A N 1
ATOM 1756 C CA . ASP A 1 213 ? 0.222 10.662 22.228 1.00 87.81 213 ASP A CA 1
ATOM 1757 C C . ASP A 1 213 ? 0.559 9.651 23.344 1.00 87.81 213 ASP A C 1
ATOM 1759 O O . ASP A 1 213 ? -0.330 8.974 23.858 1.00 87.81 213 ASP A O 1
ATOM 1763 N N . LYS A 1 214 ? 1.833 9.581 23.763 1.00 90.25 214 LYS A N 1
ATOM 1764 C CA . LYS A 1 214 ? 2.334 8.743 24.868 1.00 90.25 214 LYS A CA 1
ATOM 1765 C C . LYS A 1 214 ? 2.170 7.231 24.652 1.00 90.25 214 LYS A C 1
ATOM 1767 O O . LYS A 1 214 ? 2.135 6.478 25.627 1.00 90.25 214 LYS A O 1
ATOM 1772 N N . LYS A 1 215 ? 2.078 6.764 23.403 1.00 91.81 215 LYS A N 1
ATOM 1773 C CA . LYS A 1 215 ? 2.187 5.333 23.087 1.00 91.81 215 LYS A CA 1
ATOM 1774 C C . LYS A 1 215 ? 3.653 4.929 23.035 1.00 91.81 215 LYS A C 1
ATOM 1776 O O . LYS A 1 215 ? 4.499 5.681 22.560 1.00 91.81 215 LYS A O 1
ATOM 1781 N N . ASN A 1 216 ? 3.923 3.711 23.489 1.00 94.38 216 ASN A N 1
ATOM 1782 C CA . ASN A 1 216 ? 5.270 3.170 23.595 1.00 94.38 216 ASN A CA 1
ATOM 1783 C C . ASN A 1 216 ? 5.434 1.982 22.649 1.00 94.38 216 ASN A C 1
ATOM 1785 O O . ASN A 1 216 ? 4.660 1.026 22.709 1.00 94.38 216 ASN A O 1
ATOM 1789 N N . PHE A 1 217 ? 6.480 2.019 21.832 1.00 96.94 217 PHE A N 1
ATOM 1790 C CA . PHE A 1 217 ? 6.888 0.933 20.951 1.00 96.94 217 PHE A CA 1
ATOM 1791 C C . PHE A 1 217 ? 8.265 0.432 21.368 1.00 96.94 217 PHE A C 1
ATOM 1793 O O . PHE A 1 217 ? 9.186 1.225 21.557 1.00 96.94 217 PHE A O 1
ATOM 1800 N N . ILE A 1 218 ? 8.403 -0.886 21.519 1.00 97.06 218 ILE A N 1
ATOM 1801 C CA . ILE A 1 218 ? 9.635 -1.511 22.005 1.00 97.06 218 ILE A CA 1
ATOM 1802 C C . ILE A 1 218 ? 10.180 -2.439 20.925 1.00 97.06 218 ILE A C 1
ATOM 1804 O O . ILE A 1 218 ? 9.531 -3.418 20.554 1.00 97.06 218 ILE A O 1
ATOM 1808 N N . PHE A 1 219 ? 11.395 -2.148 20.472 1.00 97.62 219 PHE A N 1
ATOM 1809 C CA . PHE A 1 219 ? 12.171 -2.974 19.553 1.00 97.62 219 PHE A CA 1
ATOM 1810 C C . PHE A 1 219 ? 13.330 -3.602 20.318 1.00 97.62 219 PHE A C 1
ATOM 1812 O O . PHE A 1 219 ? 14.215 -2.886 20.765 1.00 97.62 219 PHE A O 1
ATOM 1819 N N . ALA A 1 220 ? 13.330 -4.917 20.497 1.00 96.31 220 ALA A N 1
ATOM 1820 C CA . ALA A 1 220 ? 14.373 -5.665 21.191 1.00 96.31 220 ALA A CA 1
ATOM 1821 C C . ALA A 1 220 ? 15.340 -6.347 20.211 1.00 96.31 220 ALA A C 1
ATOM 1823 O O . ALA A 1 220 ? 15.091 -6.397 19.005 1.00 96.31 220 ALA A O 1
ATOM 1824 N N . GLU A 1 221 ? 16.429 -6.902 20.749 1.00 94.50 221 GLU A N 1
ATOM 1825 C CA . GLU A 1 221 ? 17.401 -7.724 20.006 1.00 94.50 221 GLU A CA 1
ATOM 1826 C C . GLU A 1 221 ? 18.096 -6.986 18.849 1.00 94.50 221 GLU A C 1
ATOM 1828 O O . GLU A 1 221 ? 18.542 -7.596 17.878 1.00 94.50 221 GLU A O 1
ATOM 1833 N N . LEU A 1 222 ? 18.241 -5.663 18.962 1.00 94.06 222 LEU A N 1
ATOM 1834 C CA . LEU A 1 222 ? 18.964 -4.863 17.976 1.00 94.06 222 LEU A CA 1
ATOM 1835 C C . LEU A 1 222 ? 20.471 -5.156 18.049 1.00 94.06 222 LEU A C 1
ATOM 1837 O O . LEU A 1 222 ? 21.082 -5.046 19.113 1.00 94.06 222 LEU A O 1
ATOM 1841 N N . GLN A 1 223 ? 21.080 -5.505 16.911 1.00 88.94 223 GLN A N 1
ATOM 1842 C CA . GLN A 1 223 ? 22.512 -5.839 16.842 1.00 88.94 223 GLN A CA 1
ATOM 1843 C C . GLN A 1 223 ? 23.423 -4.659 17.220 1.00 88.94 223 GLN A C 1
ATOM 1845 O O . GLN A 1 223 ? 24.385 -4.850 17.959 1.00 88.94 223 GLN A O 1
ATOM 1850 N N . ASP A 1 224 ? 23.103 -3.451 16.749 1.00 89.75 224 ASP A N 1
ATOM 1851 C CA . ASP A 1 224 ? 23.861 -2.220 17.015 1.00 89.75 224 ASP A CA 1
ATOM 1852 C C . ASP A 1 224 ? 22.924 -1.125 17.553 1.00 89.75 224 ASP A C 1
ATOM 1854 O O . ASP A 1 224 ? 22.553 -0.176 16.858 1.00 89.75 224 ASP A O 1
ATOM 1858 N N . LEU A 1 225 ? 22.459 -1.310 18.797 1.00 92.81 225 LEU A N 1
ATOM 1859 C CA . LEU A 1 225 ? 21.516 -0.392 19.447 1.00 92.81 225 LEU A CA 1
ATOM 1860 C C . LEU A 1 225 ? 22.055 1.046 19.500 1.00 92.81 225 LEU A C 1
ATOM 1862 O O . LEU A 1 225 ? 21.285 1.987 19.332 1.00 92.81 225 LEU A O 1
ATOM 1866 N N . GLU A 1 226 ? 23.353 1.229 19.748 1.00 91.62 226 GLU A N 1
ATOM 1867 C CA . GLU A 1 226 ? 23.935 2.565 19.916 1.00 91.62 226 GLU A CA 1
ATOM 1868 C C . GLU A 1 226 ? 23.920 3.350 18.612 1.00 91.62 226 GLU A C 1
ATOM 1870 O O . GLU A 1 226 ? 23.457 4.492 18.595 1.00 91.62 226 GLU A O 1
ATOM 1875 N N . PHE A 1 227 ? 24.338 2.717 17.514 1.00 91.75 227 PHE A N 1
ATOM 1876 C CA . PHE A 1 227 ? 24.244 3.318 16.192 1.00 91.75 227 PHE A CA 1
ATOM 1877 C C . PHE A 1 227 ? 22.796 3.654 15.824 1.00 91.75 227 PHE A C 1
ATOM 1879 O O . PHE A 1 227 ? 22.523 4.745 15.324 1.00 91.75 227 PHE A O 1
ATOM 1886 N N . VAL A 1 228 ? 21.856 2.743 16.099 1.00 93.38 228 VAL A N 1
ATOM 1887 C CA . VAL A 1 228 ? 20.432 2.949 15.802 1.00 93.38 228 VAL A CA 1
ATOM 1888 C C . VAL A 1 228 ? 19.863 4.133 16.587 1.00 93.38 228 VAL A C 1
ATOM 1890 O O . VAL A 1 228 ? 19.266 5.020 15.981 1.00 93.38 228 VAL A O 1
ATOM 1893 N N . VAL A 1 229 ? 20.069 4.189 17.907 1.00 94.19 229 VAL A N 1
ATOM 1894 C CA . VAL A 1 229 ? 19.590 5.292 18.763 1.00 94.19 229 VAL A CA 1
ATOM 1895 C C . VAL A 1 229 ? 20.161 6.626 18.292 1.00 94.19 229 VAL A C 1
ATOM 1897 O O . VAL A 1 229 ? 19.414 7.596 18.145 1.00 94.19 229 VAL A O 1
ATOM 1900 N N . GLN A 1 230 ? 21.466 6.668 18.007 1.00 93.00 230 GLN A N 1
ATOM 1901 C CA . GLN A 1 230 ? 22.135 7.867 17.514 1.00 93.00 230 GLN A CA 1
ATOM 1902 C C . GLN A 1 230 ? 21.528 8.321 16.181 1.00 93.00 230 GLN A C 1
ATOM 1904 O O . GLN A 1 230 ? 21.128 9.476 16.038 1.00 93.00 230 GLN A O 1
ATOM 1909 N N . LYS A 1 231 ? 21.385 7.399 15.223 1.00 92.69 231 LYS A N 1
ATOM 1910 C CA . LYS A 1 231 ? 20.872 7.706 13.886 1.00 92.69 231 LYS A CA 1
ATOM 1911 C C . LYS A 1 231 ? 19.415 8.169 13.913 1.00 92.69 231 LYS A C 1
ATOM 1913 O O . LYS A 1 231 ? 19.074 9.130 13.228 1.00 92.69 231 LYS A O 1
ATOM 1918 N N . VAL A 1 232 ? 18.557 7.516 14.700 1.00 94.00 232 VAL A N 1
ATOM 1919 C CA . VAL A 1 232 ? 17.156 7.933 14.862 1.00 94.00 232 VAL A CA 1
ATOM 1920 C C . VAL A 1 232 ? 17.083 9.315 15.514 1.00 94.00 232 VAL A C 1
ATOM 1922 O O . VAL A 1 232 ? 16.329 10.157 15.039 1.00 94.00 232 VAL A O 1
ATOM 1925 N N . SER A 1 233 ? 17.901 9.587 16.535 1.00 92.81 233 SER A N 1
ATOM 1926 C CA . SER A 1 233 ? 17.941 10.902 17.192 1.00 92.81 233 SER A CA 1
ATOM 1927 C C . SER A 1 233 ? 18.377 12.016 16.233 1.00 92.81 233 SER A C 1
ATOM 1929 O O . SER A 1 233 ? 17.774 13.087 16.210 1.00 92.81 233 SER A O 1
ATOM 1931 N N . GLU A 1 234 ? 19.381 11.755 15.391 1.00 91.56 234 GLU A N 1
ATOM 1932 C CA . GLU A 1 234 ? 19.833 12.688 14.350 1.00 91.56 234 GLU A 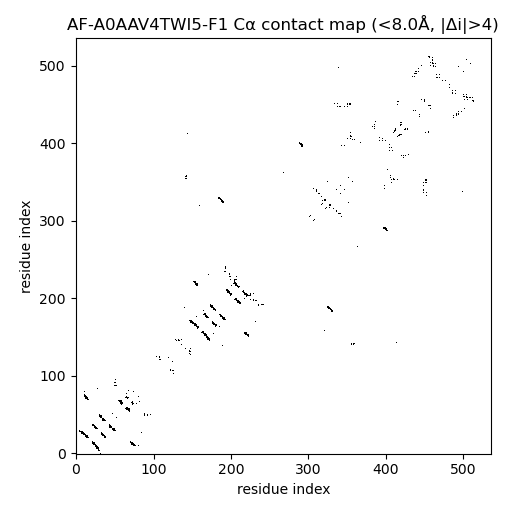CA 1
ATOM 1933 C C . GLU A 1 234 ? 18.750 12.991 13.310 1.00 91.56 234 GLU A C 1
ATOM 1935 O O . GLU A 1 234 ? 18.642 14.126 12.846 1.00 91.56 234 GLU A O 1
ATOM 1940 N N . LEU A 1 235 ? 17.967 11.984 12.914 1.00 91.31 235 LEU A N 1
ATOM 1941 C CA . LEU A 1 235 ? 16.861 12.159 11.974 1.00 91.31 235 LEU A CA 1
ATOM 1942 C C . LEU A 1 235 ? 15.697 12.908 12.625 1.00 91.31 235 LEU A C 1
ATOM 1944 O O . LEU A 1 235 ? 15.189 13.858 12.034 1.00 91.31 235 LEU A O 1
ATOM 1948 N N . LEU A 1 236 ? 15.338 12.553 13.861 1.00 89.56 236 LEU A N 1
ATOM 1949 C CA . LEU A 1 236 ? 14.278 13.214 14.618 1.00 89.56 236 LEU A CA 1
ATOM 1950 C C . LEU A 1 236 ? 14.573 14.707 14.826 1.00 89.56 236 LEU A C 1
ATOM 1952 O O . LEU A 1 236 ? 13.675 15.531 14.687 1.00 89.56 236 LEU A O 1
ATOM 1956 N N . ALA A 1 237 ? 15.838 15.074 15.054 1.00 87.75 237 ALA A N 1
ATOM 1957 C CA . ALA A 1 237 ? 16.265 16.470 15.175 1.00 87.75 237 ALA A CA 1
ATOM 1958 C C . ALA A 1 237 ? 16.075 17.302 13.889 1.00 87.75 237 ALA A C 1
ATOM 1960 O O . ALA A 1 237 ? 16.041 18.530 13.954 1.00 87.75 237 ALA A O 1
ATOM 1961 N N . LYS A 1 238 ? 15.961 16.658 12.718 1.00 86.88 238 LYS A N 1
ATOM 1962 C CA . LYS A 1 238 ? 15.699 17.325 11.429 1.00 86.88 238 LYS A CA 1
ATOM 1963 C C . LYS A 1 238 ? 14.211 17.477 11.128 1.00 86.88 238 LYS A C 1
ATOM 1965 O O . LYS A 1 238 ? 13.863 18.190 10.188 1.00 86.88 238 LYS A O 1
ATOM 1970 N N . VAL A 1 239 ? 13.342 16.801 11.878 1.00 82.25 239 VAL A N 1
ATOM 1971 C CA . VAL A 1 239 ? 11.899 16.874 11.662 1.00 82.25 239 VAL A CA 1
ATOM 1972 C C . VAL A 1 239 ? 11.425 18.264 12.086 1.00 82.25 239 VAL A C 1
ATOM 1974 O O . VAL A 1 239 ? 11.642 18.650 13.237 1.00 82.25 239 VAL A O 1
ATOM 1977 N N . PRO A 1 240 ? 10.794 19.044 11.190 1.00 72.31 240 PRO A N 1
ATOM 1978 C CA . PRO A 1 240 ? 10.236 20.331 11.572 1.00 72.31 240 PRO A CA 1
ATOM 1979 C C . PRO A 1 240 ? 9.190 20.129 12.670 1.00 72.31 240 PRO A C 1
ATOM 1981 O O . PRO A 1 240 ? 8.454 19.141 12.659 1.00 72.31 240 PRO A O 1
ATOM 1984 N N . ASP A 1 241 ? 9.119 21.062 13.620 1.00 57.41 241 ASP A N 1
ATOM 1985 C CA . ASP A 1 241 ? 8.169 20.990 14.730 1.00 57.41 241 ASP A CA 1
ATOM 1986 C C . ASP A 1 241 ? 6.753 21.286 14.212 1.00 57.41 241 ASP A C 1
ATOM 1988 O O . ASP A 1 241 ? 6.235 22.403 14.266 1.00 57.41 241 ASP A O 1
ATOM 1992 N N . VAL A 1 242 ? 6.145 20.275 13.596 1.00 54.22 242 VAL A N 1
ATOM 1993 C CA . VAL A 1 242 ? 4.760 20.324 13.156 1.00 54.22 242 VAL A CA 1
ATOM 1994 C C . VAL A 1 242 ? 3.923 20.209 14.419 1.00 54.22 242 VAL A C 1
ATOM 1996 O O . VAL A 1 242 ? 3.886 19.157 15.060 1.00 54.22 242 VAL A O 1
ATOM 1999 N N . LYS A 1 243 ? 3.246 21.301 14.801 1.00 40.81 243 LYS A N 1
ATOM 2000 C CA . LYS A 1 243 ? 2.169 21.229 15.793 1.00 40.81 243 LYS A CA 1
ATOM 2001 C C . LYS A 1 243 ? 1.220 20.142 15.319 1.00 40.81 243 LYS A C 1
ATOM 2003 O O . LYS A 1 243 ? 0.647 20.270 14.242 1.00 40.81 243 LYS A O 1
ATOM 2008 N N . SER A 1 244 ? 1.134 19.074 16.103 1.00 35.94 244 SER A N 1
ATOM 2009 C CA . SER A 1 244 ? 0.379 17.866 15.808 1.00 35.94 244 SER A CA 1
ATOM 2010 C C . SER A 1 244 ? -0.981 18.222 15.213 1.00 35.94 244 SER A C 1
ATOM 2012 O O . SER A 1 244 ? -1.883 18.661 15.930 1.00 35.94 244 SER A O 1
ATOM 2014 N N . HIS A 1 245 ? -1.143 18.008 13.910 1.00 35.78 245 HIS A N 1
ATOM 2015 C CA . HIS A 1 245 ? -2.455 17.733 13.356 1.00 35.78 245 HIS A CA 1
ATOM 2016 C C . HIS A 1 245 ? -2.816 16.332 13.839 1.00 35.78 245 HIS A C 1
ATOM 2018 O O . HIS A 1 245 ? -2.682 15.355 13.109 1.00 35.78 245 HIS A O 1
ATOM 2024 N N . VAL A 1 246 ? -3.221 16.222 15.108 1.00 33.94 246 VAL A N 1
ATOM 2025 C CA . VAL A 1 246 ? -3.997 15.065 15.536 1.00 33.94 246 VAL A CA 1
ATOM 2026 C C . VAL A 1 246 ? -5.224 15.104 14.643 1.00 33.94 246 VAL A C 1
ATOM 2028 O O . VAL A 1 246 ? -6.075 15.983 14.781 1.00 33.94 246 VAL A O 1
ATOM 2031 N N . PHE A 1 247 ? -5.269 14.206 13.667 1.00 35.44 247 PHE A N 1
ATOM 2032 C CA . PHE A 1 247 ? -6.456 13.934 12.876 1.00 35.44 247 PHE A CA 1
ATOM 2033 C C . PHE A 1 247 ? -7.461 13.232 13.808 1.00 35.44 247 PHE A C 1
ATOM 2035 O O . PHE A 1 247 ? -7.761 12.051 13.679 1.00 35.44 247 PHE A O 1
ATOM 2042 N N . GLU A 1 248 ? -7.961 13.954 14.813 1.00 29.69 248 GLU A N 1
ATOM 2043 C CA . GLU A 1 248 ? -9.257 13.661 15.400 1.00 29.69 248 GLU A CA 1
ATOM 2044 C C . GLU A 1 248 ? -10.272 14.065 14.333 1.00 29.69 248 GLU A C 1
ATOM 2046 O O . GLU A 1 248 ? -10.680 15.225 14.236 1.00 29.69 248 GLU A O 1
ATOM 2051 N N . MET A 1 249 ? -10.665 13.105 13.490 1.00 36.41 249 MET A N 1
ATOM 2052 C CA . MET A 1 249 ? -11.930 13.212 12.772 1.00 36.41 249 MET A CA 1
ATOM 2053 C C . MET A 1 249 ? -13.024 13.287 13.835 1.00 36.41 249 MET A C 1
ATOM 2055 O O . MET A 1 249 ? -13.484 12.265 14.348 1.00 36.41 249 MET A O 1
ATOM 2059 N N . LYS A 1 250 ? -13.374 14.516 14.229 1.00 28.98 250 LYS A N 1
ATOM 2060 C CA . LYS A 1 250 ? -14.456 14.792 15.165 1.00 28.98 250 LYS A CA 1
ATOM 2061 C C . LYS A 1 250 ? -15.704 14.065 14.680 1.00 28.98 250 LYS A C 1
ATOM 2063 O O . LYS A 1 250 ? -16.220 14.347 13.599 1.00 28.98 250 LYS A O 1
ATOM 2068 N N . GLY A 1 251 ? -16.196 13.154 15.517 1.00 28.78 251 GLY A N 1
ATOM 2069 C CA . GLY A 1 251 ? -17.601 12.788 15.495 1.00 28.78 251 GLY A CA 1
ATOM 2070 C C . GLY A 1 251 ? -18.423 14.070 15.592 1.00 28.78 251 GLY A C 1
ATOM 2071 O O . GLY A 1 251 ? -18.096 14.977 16.356 1.00 28.78 251 GLY A O 1
ATOM 2072 N N . THR A 1 252 ? -19.439 14.167 14.748 1.00 30.70 252 THR A N 1
ATOM 2073 C CA . THR A 1 252 ? -20.429 15.241 14.733 1.00 30.70 252 THR A CA 1
ATOM 2074 C C . THR A 1 252 ? -21.007 15.481 16.123 1.00 30.70 252 THR A C 1
ATOM 2076 O O . THR A 1 252 ? -21.929 14.779 16.522 1.00 30.70 252 THR A O 1
ATOM 2079 N N . GLU A 1 253 ? -20.525 16.516 16.809 1.00 26.27 253 GLU A N 1
ATOM 2080 C CA . GLU A 1 253 ? -21.286 17.233 17.828 1.00 26.27 253 GLU A CA 1
ATOM 2081 C C . GLU A 1 253 ? -21.105 18.741 17.625 1.00 26.27 253 GLU A C 1
ATOM 2083 O O . GLU A 1 253 ? -20.000 19.289 17.632 1.00 26.27 253 GLU A O 1
ATOM 2088 N N . ASN A 1 254 ? -22.237 19.398 17.368 1.00 30.03 254 ASN A N 1
ATOM 2089 C CA . ASN A 1 254 ? -22.372 20.83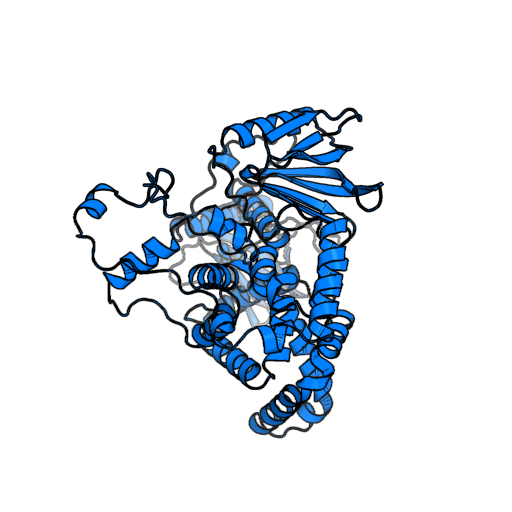5 17.177 1.00 30.03 254 ASN A CA 1
ATOM 2090 C C . ASN A 1 254 ? -21.857 21.602 18.396 1.00 30.03 254 ASN A C 1
ATOM 2092 O O . ASN A 1 254 ? -22.462 21.520 19.459 1.00 30.03 254 ASN A O 1
ATOM 2096 N N . THR A 1 255 ? -20.860 22.466 18.212 1.00 23.58 255 THR A N 1
ATOM 2097 C CA . THR A 1 255 ? -20.731 23.688 19.018 1.00 23.58 255 THR A CA 1
ATOM 2098 C C . THR A 1 255 ? -20.151 24.819 18.171 1.00 23.58 255 THR A C 1
ATOM 2100 O O . THR A 1 255 ? -19.094 24.704 17.554 1.00 23.58 255 THR A O 1
ATOM 2103 N N . ASN A 1 256 ? -20.900 25.921 18.117 1.00 27.28 256 ASN A N 1
ATOM 2104 C CA . ASN A 1 256 ? -20.513 27.174 17.486 1.00 27.28 256 ASN A CA 1
ATOM 2105 C C . ASN A 1 256 ? -19.413 27.861 18.304 1.00 27.28 256 ASN A C 1
ATOM 2107 O O . ASN A 1 256 ? -19.668 28.271 19.434 1.00 27.28 256 ASN A O 1
ATOM 2111 N N . SER A 1 257 ? -18.252 28.110 17.704 1.00 23.88 257 SER A N 1
ATOM 2112 C CA . SER A 1 257 ? -17.452 29.294 18.031 1.00 23.88 257 SER A CA 1
ATOM 2113 C C . SER A 1 257 ? -16.537 29.669 16.865 1.00 23.88 257 SER A C 1
ATOM 2115 O O . SER A 1 257 ? -15.686 28.919 16.395 1.00 23.88 257 SER A O 1
ATOM 2117 N N . SER A 1 258 ? -16.781 30.865 16.347 1.00 29.20 258 SER A N 1
ATOM 2118 C CA . SER A 1 258 ? -16.039 31.508 15.276 1.00 29.20 258 SER A CA 1
ATOM 2119 C C . SER A 1 258 ? -14.767 32.157 15.821 1.00 29.20 258 SER A C 1
ATOM 2121 O O . SER A 1 258 ? -14.837 33.233 16.408 1.00 29.20 258 SER A O 1
ATOM 2123 N N . GLU A 1 259 ? -13.606 31.562 15.550 1.00 22.38 259 GLU A N 1
ATOM 2124 C CA . GLU A 1 259 ? -12.310 32.245 15.641 1.00 22.38 259 GLU A CA 1
ATOM 2125 C C . GLU A 1 259 ? -11.536 32.086 14.327 1.00 22.38 259 GLU A C 1
ATOM 2127 O O . GLU A 1 259 ? -11.067 31.007 13.971 1.00 22.38 259 GLU A O 1
ATOM 2132 N N . LYS A 1 260 ? -11.395 33.194 13.590 1.00 27.36 260 LYS A N 1
ATOM 2133 C CA . LYS A 1 260 ? -10.504 33.301 12.429 1.00 27.36 260 LYS A CA 1
ATOM 2134 C C . LYS A 1 260 ? -9.053 33.299 12.922 1.00 27.36 260 LYS A C 1
ATOM 2136 O O . LYS A 1 260 ? -8.649 34.241 13.599 1.00 27.36 260 LYS A O 1
ATOM 2141 N N . LYS A 1 261 ? -8.252 32.297 12.548 1.00 25.55 261 LYS A N 1
ATOM 2142 C CA . LYS A 1 261 ? -6.795 32.294 12.774 1.00 25.55 261 LYS A CA 1
ATOM 2143 C C . LYS A 1 261 ? -6.055 32.417 11.441 1.00 25.55 261 LYS A C 1
ATOM 2145 O O . LYS A 1 261 ? -6.195 31.573 10.566 1.00 25.55 261 LYS A O 1
ATOM 2150 N N . ASN A 1 262 ? -5.284 33.498 11.303 1.00 23.41 262 ASN A N 1
ATOM 2151 C CA . ASN A 1 262 ? -4.348 33.731 10.202 1.00 23.41 262 ASN A CA 1
ATOM 2152 C C . ASN A 1 262 ? -3.158 32.766 10.333 1.00 23.41 262 ASN A C 1
ATOM 2154 O O . ASN A 1 262 ? -2.394 32.877 11.294 1.00 23.41 262 ASN A O 1
ATOM 2158 N N . PHE A 1 263 ? -2.969 31.863 9.371 1.00 28.28 263 PHE A N 1
ATOM 2159 C CA . PHE A 1 263 ? -1.782 31.010 9.289 1.00 28.28 263 PHE A CA 1
ATOM 2160 C C . PHE A 1 263 ? -0.712 31.658 8.398 1.00 28.28 263 PHE A C 1
ATOM 2162 O O . PHE A 1 263 ? -0.993 32.117 7.294 1.00 28.28 263 PHE A O 1
ATOM 2169 N N . LYS A 1 264 ? 0.530 31.713 8.893 1.00 25.69 264 LYS A N 1
ATOM 2170 C CA . LYS A 1 264 ? 1.722 31.991 8.080 1.00 25.69 264 LYS A CA 1
ATOM 2171 C C . LYS A 1 264 ? 2.226 30.652 7.532 1.00 25.69 264 LYS A C 1
ATOM 2173 O O . LYS A 1 264 ? 2.613 29.795 8.320 1.00 25.69 264 LYS A O 1
ATOM 2178 N N . HIS A 1 265 ? 2.206 30.483 6.211 1.00 33.22 265 HIS A N 1
ATOM 2179 C CA . HIS A 1 265 ? 2.743 29.314 5.509 1.00 33.22 265 HIS A CA 1
ATOM 2180 C C . HIS A 1 265 ? 4.274 29.415 5.442 1.00 33.22 265 HIS A C 1
ATOM 2182 O O . HIS A 1 265 ? 4.797 30.343 4.833 1.00 33.22 265 HIS A O 1
ATOM 2188 N N . SER A 1 266 ? 5.009 28.496 6.074 1.00 28.80 266 SER A N 1
ATOM 2189 C CA . SER A 1 266 ? 6.484 28.511 6.065 1.00 28.80 266 SER A CA 1
ATOM 2190 C C . SER A 1 266 ? 7.123 27.178 5.671 1.00 28.80 266 SER A C 1
ATOM 2192 O O . SER A 1 266 ? 8.269 26.919 6.032 1.00 28.80 266 SER A O 1
ATOM 2194 N N . SER A 1 267 ? 6.413 26.305 4.953 1.00 34.47 267 SER A N 1
ATOM 2195 C CA . SER A 1 267 ? 6.938 24.972 4.609 1.00 34.47 267 SER A CA 1
ATOM 2196 C C . SER A 1 267 ? 6.372 24.430 3.293 1.00 34.47 267 SER A C 1
ATOM 2198 O O . SER A 1 267 ? 5.916 23.297 3.235 1.00 34.47 267 SER A O 1
ATOM 2200 N N . LEU A 1 268 ? 6.370 25.243 2.235 1.00 36.25 268 LEU A N 1
ATOM 2201 C CA . LEU A 1 268 ? 6.141 24.766 0.865 1.00 36.25 268 LEU A CA 1
ATOM 2202 C C . LEU A 1 268 ? 7.491 24.408 0.211 1.00 36.25 268 LEU A C 1
ATOM 2204 O O . LEU A 1 268 ? 8.515 24.996 0.580 1.00 36.25 268 LEU A O 1
ATOM 2208 N N . PRO A 1 269 ? 7.530 23.479 -0.764 1.00 33.72 269 PRO A N 1
ATOM 2209 C CA . PRO A 1 269 ? 8.725 23.222 -1.563 1.00 33.72 269 PRO A CA 1
ATOM 2210 C C . PRO A 1 269 ? 9.260 24.529 -2.167 1.00 33.72 269 PRO A C 1
ATOM 2212 O O . PRO A 1 269 ? 8.484 25.380 -2.602 1.00 33.72 269 PRO A O 1
ATOM 2215 N N . LYS A 1 270 ? 10.591 24.677 -2.246 1.00 39.22 270 LYS A N 1
ATOM 2216 C CA . LYS A 1 270 ? 11.320 25.853 -2.784 1.00 39.22 270 LYS A CA 1
ATOM 2217 C C . LYS A 1 270 ? 11.027 26.197 -4.263 1.00 39.22 270 LYS A C 1
ATOM 2219 O O . LYS A 1 270 ? 11.751 26.986 -4.858 1.00 39.22 270 LYS A O 1
ATOM 2224 N N . ILE A 1 271 ? 9.994 25.615 -4.863 1.00 39.72 271 ILE A N 1
ATOM 2225 C CA . ILE A 1 271 ? 9.618 25.780 -6.270 1.00 39.72 271 ILE A CA 1
ATOM 2226 C C . ILE A 1 271 ? 8.778 27.056 -6.486 1.00 39.72 271 ILE A C 1
ATOM 2228 O O . ILE A 1 271 ? 8.652 27.518 -7.615 1.00 39.72 271 ILE A O 1
ATOM 2232 N N . VAL A 1 272 ? 8.241 27.686 -5.432 1.00 39.25 272 VAL A N 1
ATOM 2233 C CA . VAL A 1 272 ? 7.253 28.767 -5.595 1.00 39.25 272 VAL A CA 1
ATOM 2234 C C . VAL A 1 272 ? 7.774 30.113 -5.085 1.00 39.25 272 VAL A C 1
ATOM 2236 O O . VAL A 1 272 ? 8.027 30.308 -3.896 1.00 39.25 272 VAL A O 1
ATOM 2239 N N . ASN A 1 273 ? 7.915 31.069 -6.006 1.00 37.75 273 ASN A N 1
ATOM 2240 C CA . ASN A 1 273 ? 8.350 32.433 -5.725 1.00 37.75 273 ASN A CA 1
ATOM 2241 C C . ASN A 1 273 ? 7.183 33.232 -5.110 1.00 37.75 273 ASN A C 1
ATOM 2243 O O . ASN A 1 273 ? 6.307 33.754 -5.797 1.00 37.75 273 ASN A O 1
ATOM 2247 N N . HIS A 1 274 ? 7.162 33.314 -3.780 1.00 38.16 274 HIS A N 1
ATOM 2248 C CA . HIS A 1 274 ? 6.070 33.873 -2.968 1.00 38.16 274 HIS A CA 1
ATOM 2249 C C . HIS A 1 274 ? 5.729 35.355 -3.255 1.00 38.16 274 HIS A C 1
ATOM 2251 O O . HIS A 1 274 ? 4.687 35.851 -2.822 1.00 38.16 274 HIS A O 1
ATOM 2257 N N . ALA A 1 275 ? 6.606 36.074 -3.963 1.00 42.34 275 ALA A N 1
ATOM 2258 C CA . ALA A 1 275 ? 6.480 37.503 -4.243 1.00 42.34 275 ALA A CA 1
ATOM 2259 C C . ALA A 1 275 ? 5.445 37.838 -5.334 1.00 42.34 275 ALA A C 1
ATOM 2261 O O . ALA A 1 275 ? 4.874 38.929 -5.308 1.00 42.34 275 ALA A O 1
ATOM 2262 N N . GLU A 1 276 ? 5.161 36.917 -6.260 1.00 43.56 276 GLU A N 1
ATOM 2263 C CA . GLU A 1 276 ? 4.143 37.127 -7.305 1.00 43.56 276 GLU A CA 1
ATOM 2264 C C . GLU A 1 276 ? 2.720 36.812 -6.814 1.00 43.56 276 GLU A C 1
ATOM 2266 O O . GLU A 1 276 ? 1.763 37.455 -7.244 1.00 43.56 276 GLU A O 1
ATOM 2271 N N . TYR A 1 277 ? 2.584 35.915 -5.829 1.00 41.53 277 TYR A N 1
ATOM 2272 C CA . TYR A 1 277 ? 1.306 35.492 -5.236 1.00 41.53 277 TYR A CA 1
ATOM 2273 C C . TYR A 1 277 ? 0.520 36.641 -4.580 1.00 41.53 277 TYR A C 1
ATOM 2275 O O . TYR A 1 277 ? -0.693 36.739 -4.729 1.00 41.53 277 TYR A O 1
ATOM 2283 N N . ASN A 1 278 ? 1.200 37.582 -3.916 1.00 41.41 278 ASN A N 1
ATOM 2284 C CA . ASN A 1 278 ? 0.527 38.693 -3.228 1.00 41.41 278 ASN A CA 1
ATOM 2285 C C . ASN A 1 278 ? -0.047 39.772 -4.172 1.00 41.41 278 ASN A C 1
ATOM 2287 O O . ASN A 1 278 ? -0.679 40.713 -3.690 1.00 41.41 278 ASN A O 1
ATOM 2291 N N . LYS A 1 279 ? 0.176 39.677 -5.492 1.00 42.53 279 LYS A N 1
ATOM 2292 C CA . LYS A 1 279 ? -0.296 40.667 -6.476 1.00 42.53 279 LYS A CA 1
ATOM 2293 C C . LYS A 1 279 ? -1.610 40.300 -7.173 1.00 42.53 279 LYS A C 1
ATOM 2295 O O . LYS A 1 279 ? -2.244 41.205 -7.713 1.00 42.53 279 LYS A O 1
ATOM 2300 N N . LEU A 1 280 ? -2.050 39.039 -7.158 1.00 41.81 280 LEU A N 1
ATOM 2301 C CA . LEU A 1 280 ? -3.340 38.656 -7.743 1.00 41.81 280 LEU A CA 1
ATOM 2302 C C . LEU A 1 280 ? -4.441 38.745 -6.681 1.00 41.81 280 LEU A C 1
ATOM 2304 O O . LEU A 1 280 ? -4.443 38.031 -5.684 1.00 41.81 280 LEU A O 1
ATOM 2308 N N . GLY A 1 281 ? -5.357 39.694 -6.875 1.00 44.81 281 GLY A N 1
ATOM 2309 C CA . GLY A 1 281 ? -6.416 40.019 -5.927 1.00 44.81 281 GLY A CA 1
ATOM 2310 C C . GLY A 1 281 ? -7.285 38.819 -5.538 1.00 44.81 281 GLY A C 1
ATOM 2311 O O . GLY A 1 281 ? -7.684 38.019 -6.378 1.00 44.81 281 GLY A O 1
ATOM 2312 N N . LYS A 1 282 ? -7.625 38.753 -4.246 1.00 48.09 282 LYS A N 1
ATOM 2313 C CA . LYS A 1 282 ? -8.578 37.802 -3.657 1.00 48.09 282 LYS A CA 1
ATOM 2314 C C . LYS A 1 282 ? -9.916 37.836 -4.405 1.00 48.09 282 LYS A C 1
ATOM 2316 O O . LYS A 1 282 ? -10.725 38.733 -4.171 1.00 48.09 282 LYS A O 1
ATOM 2321 N N . GLN A 1 283 ? -10.185 36.840 -5.242 1.00 46.47 283 GLN A N 1
ATOM 2322 C CA . GLN A 1 283 ? -11.528 36.554 -5.744 1.00 46.47 283 GLN A CA 1
ATOM 2323 C C . GLN A 1 283 ? -11.984 35.175 -5.261 1.00 46.47 283 GLN A C 1
ATOM 2325 O O . GLN A 1 283 ? -11.268 34.202 -5.427 1.00 46.47 283 GLN A O 1
ATOM 2330 N N . LYS A 1 284 ? -13.196 35.148 -4.681 1.00 48.03 284 LYS A N 1
ATOM 2331 C CA . LYS A 1 284 ? -14.020 33.991 -4.271 1.00 48.03 284 LYS A CA 1
ATOM 2332 C C . LYS A 1 284 ? -13.295 32.900 -3.463 1.00 48.03 284 LYS A C 1
ATOM 2334 O O . LYS A 1 284 ? -12.588 32.066 -4.001 1.00 48.03 284 LYS A O 1
ATOM 2339 N N . THR A 1 285 ? -13.587 32.846 -2.162 1.00 57.12 285 THR A N 1
ATOM 2340 C CA . THR A 1 285 ? -13.169 31.747 -1.278 1.00 57.12 285 THR A CA 1
ATOM 2341 C C . THR A 1 285 ? -13.860 30.448 -1.707 1.00 57.12 285 THR A C 1
ATOM 2343 O O . THR A 1 285 ? -15.015 30.210 -1.335 1.00 57.12 285 THR A O 1
ATOM 2346 N N . TRP A 1 286 ? -13.187 29.650 -2.533 1.00 61.22 286 TRP A N 1
ATOM 2347 C CA . TRP A 1 286 ? -13.536 28.253 -2.776 1.00 61.22 286 TRP A CA 1
ATOM 2348 C C . TRP A 1 286 ? -13.493 27.485 -1.441 1.00 61.22 286 TRP A C 1
ATOM 2350 O O . TRP A 1 286 ? -12.766 27.858 -0.521 1.00 61.22 286 TRP A O 1
ATOM 2360 N N . LYS A 1 287 ? -14.358 26.481 -1.283 1.00 70.62 287 LYS A N 1
ATOM 2361 C CA . LYS A 1 287 ? -14.439 25.652 -0.075 1.00 70.62 287 LYS A CA 1
ATOM 2362 C C . LYS A 1 287 ? -14.438 24.196 -0.498 1.00 70.62 287 LYS A C 1
ATOM 2364 O O . LYS A 1 287 ? -15.178 23.849 -1.413 1.00 70.62 287 LYS A O 1
ATOM 2369 N N . ILE A 1 288 ? -13.680 23.376 0.225 1.00 76.38 288 ILE A N 1
ATOM 2370 C CA . ILE A 1 288 ? -13.613 21.932 0.005 1.00 76.38 288 ILE A CA 1
ATOM 2371 C C . ILE A 1 288 ? -15.016 21.333 0.103 1.00 76.38 288 ILE A C 1
ATOM 2373 O O . ILE A 1 288 ? -15.723 21.519 1.102 1.00 76.38 288 ILE A O 1
ATOM 2377 N N . THR A 1 289 ? -15.404 20.601 -0.936 1.00 79.75 289 THR A N 1
ATOM 2378 C CA . THR A 1 289 ? -16.682 19.896 -0.969 1.00 79.75 289 THR A CA 1
ATOM 2379 C C . THR A 1 289 ? -16.618 18.657 -0.060 1.00 79.75 289 THR A C 1
ATOM 2381 O O . THR A 1 289 ? -15.682 17.861 -0.190 1.00 79.75 289 THR A O 1
ATOM 2384 N N . PRO A 1 290 ? -17.575 18.463 0.873 1.00 83.94 290 PRO A N 1
ATOM 2385 C CA . PRO A 1 290 ? -17.628 17.259 1.701 1.00 83.94 290 PRO A CA 1
ATOM 2386 C C . PRO A 1 290 ? -18.030 16.022 0.872 1.00 83.94 290 PRO A C 1
ATOM 2388 O O . PRO A 1 290 ? -18.544 16.174 -0.238 1.00 83.94 290 PRO A O 1
ATOM 2391 N N . PRO A 1 291 ? -17.865 14.799 1.414 1.00 87.19 291 PRO A N 1
ATOM 2392 C CA . PRO A 1 291 ? -18.265 13.573 0.727 1.00 87.19 291 PRO A CA 1
ATOM 2393 C C . PRO A 1 291 ? -19.714 13.597 0.230 1.00 87.19 291 PRO A C 1
ATOM 2395 O O . PRO A 1 291 ? -20.631 13.930 0.990 1.00 87.19 291 PRO A O 1
ATOM 2398 N N . LEU A 1 292 ? -19.954 13.170 -1.012 1.00 85.38 292 LEU A N 1
ATOM 2399 C CA . LEU A 1 292 ? -21.278 13.255 -1.640 1.00 85.38 292 LEU A CA 1
ATOM 2400 C C . LEU A 1 292 ? -22.332 12.406 -0.921 1.00 85.38 292 LEU A C 1
ATOM 2402 O O . LEU A 1 292 ? -23.505 12.773 -0.927 1.00 85.38 292 LEU A O 1
ATOM 2406 N N . TYR A 1 293 ? -21.947 11.313 -0.244 1.00 82.62 293 TYR A N 1
ATOM 2407 C CA . TYR A 1 293 ? -22.905 10.485 0.502 1.00 82.62 293 TYR A CA 1
ATOM 2408 C C . TYR A 1 293 ? -23.660 11.254 1.596 1.00 82.62 293 TYR A C 1
ATOM 2410 O O . TYR A 1 293 ? -24.777 10.877 1.960 1.00 82.62 293 TYR A O 1
ATOM 2418 N N . THR A 1 294 ? -23.087 12.359 2.084 1.00 82.50 294 THR A N 1
ATOM 2419 C CA . THR A 1 294 ? -23.736 13.243 3.060 1.00 82.50 294 THR A CA 1
ATOM 2420 C C . THR A 1 294 ? -24.998 13.913 2.505 1.00 82.50 294 THR A C 1
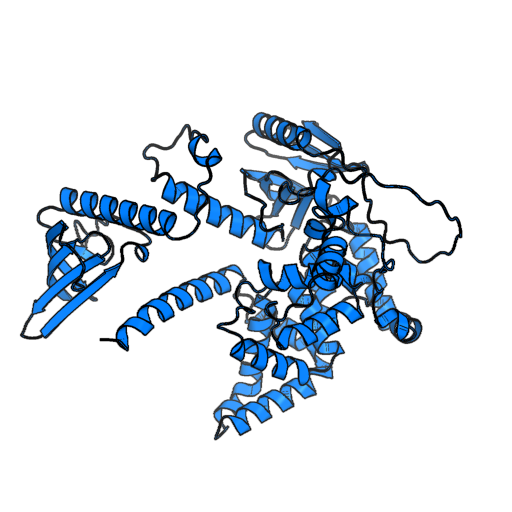ATOM 2422 O O . THR A 1 294 ? -25.899 14.239 3.276 1.00 82.50 294 THR A O 1
ATOM 2425 N N . LEU A 1 295 ? -25.120 14.033 1.178 1.00 82.12 295 LEU A N 1
ATOM 2426 C CA . LEU A 1 295 ? -26.282 14.606 0.493 1.00 82.12 295 LEU A CA 1
ATOM 2427 C C . LEU A 1 295 ? -27.456 13.618 0.360 1.00 82.12 295 LEU A C 1
ATOM 2429 O O . LEU A 1 295 ? -28.587 14.041 0.136 1.00 82.12 295 LEU A O 1
ATOM 2433 N N . PHE A 1 296 ? -27.226 12.309 0.522 1.00 78.56 296 PHE A N 1
ATOM 2434 C CA . PHE A 1 296 ? -28.216 11.258 0.232 1.00 78.56 296 PHE A CA 1
ATOM 2435 C C . PHE A 1 296 ? -28.934 10.693 1.474 1.00 78.56 296 PHE A C 1
ATOM 2437 O O . PHE A 1 296 ? -29.398 9.555 1.452 1.00 78.56 296 PHE A O 1
ATOM 2444 N N . HIS A 1 297 ? -29.058 11.466 2.559 1.00 75.75 297 HIS A N 1
ATOM 2445 C CA . HIS A 1 297 ? -29.608 11.013 3.852 1.00 75.75 297 HIS A CA 1
ATOM 2446 C C . HIS A 1 297 ? -28.865 9.783 4.424 1.00 75.75 297 HIS A C 1
ATOM 2448 O O . HIS A 1 297 ? -29.406 8.670 4.443 1.00 75.75 297 HIS A O 1
ATOM 2454 N N . PRO A 1 298 ? -27.632 9.966 4.932 1.00 73.75 298 PRO A N 1
ATOM 2455 C CA . PRO A 1 298 ? -26.731 8.873 5.316 1.00 73.75 298 PRO A CA 1
ATOM 2456 C C . PRO A 1 298 ? -27.299 7.914 6.376 1.00 73.75 298 PRO A C 1
ATOM 2458 O O . PRO A 1 298 ? -26.888 6.753 6.441 1.00 73.75 298 PRO A O 1
ATOM 2461 N N . GLU A 1 299 ? -28.268 8.342 7.187 1.00 75.00 299 GLU A N 1
ATOM 2462 C CA . GLU A 1 299 ? -28.902 7.496 8.207 1.00 75.00 299 GLU A CA 1
ATOM 2463 C C . GLU A 1 299 ? -29.612 6.266 7.633 1.00 75.00 299 GLU A C 1
ATOM 2465 O O . GLU A 1 299 ? -29.613 5.210 8.263 1.00 75.00 299 GLU A O 1
ATOM 2470 N N . LYS A 1 300 ? -30.150 6.354 6.410 1.00 75.94 300 LYS A N 1
ATOM 2471 C CA . LYS A 1 300 ? -30.828 5.218 5.763 1.00 75.94 300 LYS A CA 1
ATOM 2472 C C . LYS A 1 300 ? -29.889 4.035 5.525 1.00 75.94 300 LYS A C 1
ATOM 2474 O O . LYS A 1 300 ? -30.316 2.887 5.588 1.00 75.94 300 LYS A O 1
ATOM 2479 N N . PHE A 1 301 ? -28.615 4.318 5.271 1.00 75.31 301 PHE A N 1
ATOM 2480 C CA . PHE A 1 301 ? -27.610 3.308 4.941 1.00 75.31 301 PHE A CA 1
ATOM 2481 C C . PHE A 1 301 ? -26.751 2.938 6.151 1.00 75.31 301 PHE A C 1
ATOM 2483 O O . PHE A 1 301 ? -26.340 1.788 6.291 1.00 75.31 301 PHE A O 1
ATOM 2490 N N . THR A 1 302 ? -26.524 3.893 7.056 1.00 79.50 302 THR A N 1
ATOM 2491 C CA . THR A 1 302 ? -25.646 3.702 8.218 1.00 79.50 302 THR A CA 1
ATOM 2492 C C . THR A 1 302 ? -26.326 3.038 9.418 1.00 79.50 302 THR A C 1
ATOM 2494 O O . THR A 1 302 ? -25.645 2.480 10.273 1.00 79.50 302 THR A O 1
ATOM 2497 N N . SER A 1 303 ? -27.661 3.047 9.477 1.00 82.44 303 SER A N 1
ATOM 2498 C CA . SER A 1 303 ? -28.428 2.514 10.616 1.00 82.44 303 SER A CA 1
ATOM 2499 C C . SER A 1 303 ? -28.831 1.043 10.479 1.00 82.44 303 SER A C 1
ATOM 2501 O O . SER A 1 303 ? -29.475 0.498 11.380 1.00 82.44 303 SER A O 1
ATOM 2503 N N . THR A 1 304 ? -28.470 0.384 9.374 1.00 88.62 304 THR A N 1
ATOM 2504 C CA . THR A 1 304 ? -28.837 -1.021 9.143 1.00 88.62 304 THR A CA 1
ATOM 2505 C C . THR A 1 304 ? -28.143 -1.959 10.147 1.00 88.62 304 THR A C 1
ATOM 2507 O O . THR A 1 304 ? -27.013 -1.684 10.559 1.00 88.62 304 THR A O 1
ATOM 2510 N N . PRO A 1 305 ? -28.764 -3.090 10.545 1.00 90.94 305 PRO A N 1
ATOM 2511 C CA . PRO A 1 305 ? -28.136 -4.040 11.470 1.00 90.94 305 PRO A CA 1
ATOM 2512 C C . PRO A 1 305 ? -26.785 -4.566 10.970 1.00 90.94 305 PRO A C 1
ATOM 2514 O O . PRO A 1 305 ? -25.831 -4.633 11.739 1.00 90.94 305 PRO A O 1
ATOM 2517 N N . ALA A 1 306 ? -26.685 -4.866 9.670 1.00 88.56 306 ALA A N 1
ATOM 2518 C CA . ALA A 1 306 ? -25.447 -5.331 9.049 1.00 88.56 306 ALA A CA 1
ATOM 2519 C C . ALA A 1 306 ? -24.320 -4.292 9.158 1.00 88.56 306 ALA A C 1
ATOM 2521 O O . ALA A 1 306 ? -23.174 -4.645 9.425 1.00 88.56 306 ALA A O 1
ATOM 2522 N N . GLU A 1 307 ? -24.648 -3.013 8.987 1.00 91.62 307 GLU A N 1
ATOM 2523 C CA . GLU A 1 307 ? -23.678 -1.928 9.085 1.00 91.62 307 GLU A CA 1
ATOM 2524 C C . GLU A 1 307 ? -23.206 -1.697 10.526 1.00 91.62 307 GLU A C 1
ATOM 2526 O O . GLU A 1 307 ? -22.010 -1.523 10.760 1.00 91.62 307 GLU A O 1
ATOM 2531 N N . LYS A 1 308 ? -24.115 -1.794 11.506 1.00 92.88 308 LYS A N 1
ATOM 2532 C CA . LYS A 1 308 ? -23.758 -1.756 12.934 1.00 92.88 308 LYS A CA 1
ATOM 2533 C C . LYS A 1 308 ? -22.796 -2.885 13.300 1.00 92.88 308 LYS A C 1
ATOM 2535 O O . LYS A 1 308 ? -21.756 -2.623 13.891 1.00 92.88 308 LYS A O 1
ATOM 2540 N N . THR A 1 309 ? -23.066 -4.112 12.847 1.00 94.81 309 THR A N 1
ATOM 2541 C CA . THR A 1 309 ? -22.159 -5.248 13.071 1.00 94.81 309 THR A CA 1
ATOM 2542 C C . THR A 1 309 ? -20.765 -4.998 12.496 1.00 94.81 309 THR A C 1
ATOM 2544 O O . THR A 1 309 ? -19.771 -5.336 13.136 1.00 94.81 309 THR A O 1
ATOM 2547 N N . LYS A 1 310 ? -20.657 -4.396 11.303 1.00 94.56 310 LYS A N 1
ATOM 2548 C CA . LYS A 1 310 ? -19.345 -4.037 10.748 1.00 94.56 310 LYS A CA 1
ATOM 2549 C C . LYS A 1 310 ? -18.646 -2.989 11.614 1.00 94.56 310 LYS A C 1
ATOM 2551 O O . LYS A 1 310 ? -17.469 -3.164 11.909 1.00 94.56 310 LYS A O 1
ATOM 2556 N N . MET A 1 311 ? -19.351 -1.936 12.035 1.00 95.88 311 MET A N 1
ATOM 2557 C CA . MET A 1 311 ? -18.794 -0.912 12.929 1.00 95.88 311 MET A CA 1
ATOM 2558 C C . MET A 1 311 ? -18.269 -1.515 14.236 1.00 95.88 311 MET A C 1
ATOM 2560 O O . MET A 1 311 ? -17.145 -1.213 14.625 1.00 95.88 311 MET A O 1
ATOM 2564 N N . ASP A 1 312 ? -19.027 -2.408 14.873 1.00 96.56 312 ASP A N 1
ATOM 2565 C CA . ASP A 1 312 ? -18.624 -3.050 16.131 1.00 96.56 312 ASP A CA 1
ATOM 2566 C C . ASP A 1 312 ? -17.359 -3.903 15.962 1.00 96.56 312 ASP A C 1
ATOM 2568 O O . ASP A 1 312 ? -16.444 -3.843 16.784 1.00 96.56 312 ASP A O 1
ATOM 2572 N N . LEU A 1 313 ? -17.263 -4.656 14.859 1.00 96.88 313 LEU A N 1
ATOM 2573 C CA . LEU A 1 313 ? -16.065 -5.434 14.536 1.00 96.88 313 LEU A CA 1
ATOM 2574 C C . LEU A 1 313 ? -14.822 -4.545 14.380 1.00 96.88 313 LEU A C 1
ATOM 2576 O O . LEU A 1 313 ? -13.755 -4.908 14.874 1.00 96.88 313 LEU A O 1
ATOM 2580 N N . TRP A 1 314 ? -14.957 -3.391 13.722 1.00 97.12 314 TRP A N 1
ATOM 2581 C CA . TRP A 1 314 ? -13.861 -2.434 13.554 1.00 97.12 314 TRP A CA 1
ATOM 2582 C C . TRP A 1 314 ? -13.499 -1.713 14.852 1.00 97.12 314 TRP A C 1
ATOM 2584 O O . TRP A 1 314 ? -12.319 -1.545 15.136 1.00 97.12 314 TRP A O 1
ATOM 2594 N N . ASN A 1 315 ? -14.479 -1.349 15.678 1.00 97.19 315 ASN A N 1
ATOM 2595 C CA . ASN A 1 315 ? -14.223 -0.737 16.982 1.00 97.19 315 ASN A CA 1
ATOM 2596 C C . ASN A 1 315 ? -13.446 -1.683 17.907 1.00 97.19 315 ASN A C 1
ATOM 2598 O O . ASN A 1 315 ? -12.484 -1.259 18.546 1.00 97.19 315 ASN A O 1
ATOM 2602 N N . ASN A 1 316 ? -13.810 -2.968 17.925 1.00 96.69 316 ASN A N 1
ATOM 2603 C CA . ASN A 1 316 ? -13.069 -3.986 18.670 1.00 96.69 316 ASN A CA 1
ATOM 2604 C C . ASN A 1 316 ? -11.636 -4.137 18.139 1.00 96.69 316 ASN A C 1
ATOM 2606 O O . ASN A 1 316 ? -10.691 -4.180 18.923 1.00 96.69 316 ASN A O 1
ATOM 2610 N N . HIS A 1 317 ? -11.464 -4.147 16.813 1.00 96.75 317 HIS A N 1
ATOM 2611 C CA . HIS A 1 317 ? -10.140 -4.183 16.185 1.00 96.75 317 HIS A CA 1
ATOM 2612 C C . HIS A 1 317 ? -9.287 -2.974 16.576 1.00 96.75 317 HIS A C 1
ATOM 2614 O O . HIS A 1 317 ? -8.142 -3.134 16.981 1.00 96.75 317 HIS A O 1
ATOM 2620 N N . PHE A 1 318 ? -9.849 -1.765 16.535 1.00 96.62 318 PHE A N 1
ATOM 2621 C CA . PHE A 1 318 ? -9.138 -0.549 16.926 1.00 96.62 318 PHE A CA 1
ATOM 2622 C C . PHE A 1 318 ? -8.766 -0.514 18.407 1.00 96.62 318 PHE A C 1
ATOM 2624 O O . PHE A 1 318 ? -7.709 0.013 18.752 1.00 96.62 318 PHE A O 1
ATOM 2631 N N . ALA A 1 319 ? -9.609 -1.070 19.278 1.00 95.06 319 ALA A N 1
ATOM 2632 C CA . ALA A 1 319 ? -9.316 -1.165 20.703 1.00 95.06 319 ALA A CA 1
ATOM 2633 C C . ALA A 1 319 ? -8.124 -2.097 20.988 1.00 95.06 319 ALA A C 1
ATOM 2635 O O . ALA A 1 319 ? -7.355 -1.842 21.912 1.00 95.06 319 ALA A O 1
ATOM 2636 N N . GLU A 1 320 ? -7.959 -3.153 20.190 1.00 95.00 320 GLU A N 1
ATOM 2637 C CA . GLU A 1 320 ? -6.921 -4.168 20.383 1.00 95.00 320 GLU A CA 1
ATOM 2638 C C . GLU A 1 320 ? -5.608 -3.825 19.654 1.00 95.00 320 GLU A C 1
ATOM 2640 O O . GLU A 1 320 ? -4.528 -3.904 20.242 1.00 95.00 320 GLU A O 1
ATOM 2645 N N . TYR A 1 321 ? -5.687 -3.395 18.391 1.00 95.56 321 TYR A N 1
ATOM 2646 C CA . TYR A 1 321 ? -4.532 -3.187 17.505 1.00 95.56 321 TYR A CA 1
ATOM 2647 C C . TYR A 1 321 ? -4.181 -1.707 17.280 1.00 95.56 321 TYR A C 1
ATOM 2649 O O . TYR A 1 321 ? -3.153 -1.396 16.673 1.00 95.56 321 TYR A O 1
ATOM 2657 N N . GLY A 1 322 ? -4.994 -0.781 17.792 1.00 94.06 322 GLY A N 1
ATOM 2658 C CA . GLY A 1 322 ? -4.865 0.657 17.558 1.00 94.06 322 GLY A CA 1
ATOM 2659 C C . GLY A 1 322 ? -5.583 1.135 16.290 1.00 94.06 322 GLY A C 1
ATOM 2660 O O . GLY A 1 322 ? -6.064 0.349 15.477 1.00 94.06 322 GLY A O 1
ATOM 2661 N N . ARG A 1 323 ? -5.653 2.460 16.116 1.00 93.38 323 ARG A N 1
ATOM 2662 C CA . ARG A 1 323 ? -6.291 3.142 14.975 1.00 93.38 323 ARG A CA 1
ATOM 2663 C C . ARG A 1 323 ? -5.327 4.146 14.342 1.00 93.38 323 ARG A C 1
ATOM 2665 O O . ARG A 1 323 ? -4.509 4.744 15.041 1.00 93.38 323 ARG A O 1
ATOM 2672 N N . GLY A 1 324 ? -5.449 4.349 13.032 1.00 91.81 324 GLY A N 1
ATOM 2673 C CA . GLY A 1 324 ? -4.615 5.277 12.266 1.00 91.81 324 GLY A CA 1
ATOM 2674 C C . GLY A 1 324 ? -3.252 4.695 11.880 1.00 91.81 324 GLY A C 1
ATOM 2675 O O . GLY A 1 324 ? -3.060 3.482 11.848 1.00 91.81 324 GLY A O 1
ATOM 2676 N N . VAL A 1 325 ? -2.293 5.569 11.557 1.00 91.06 325 VAL A N 1
ATOM 2677 C CA . VAL A 1 325 ? -0.985 5.170 10.993 1.00 91.06 325 VAL A CA 1
ATOM 2678 C C . VAL A 1 325 ? -0.160 4.311 11.957 1.00 91.06 325 VAL A C 1
ATOM 2680 O O . VAL A 1 325 ? 0.519 3.390 11.516 1.00 91.06 325 VAL A O 1
ATOM 2683 N N . LEU A 1 326 ? -0.285 4.566 13.261 1.00 93.31 326 LEU A N 1
ATOM 2684 C CA . LEU A 1 326 ? 0.428 3.861 14.331 1.00 93.31 326 LEU A CA 1
ATOM 2685 C C . LEU A 1 326 ? -0.205 2.512 14.729 1.00 93.31 326 LEU A C 1
ATOM 2687 O O . LEU A 1 326 ? 0.253 1.889 15.686 1.00 93.31 326 LEU A O 1
ATOM 2691 N N . ALA A 1 327 ? -1.279 2.079 14.061 1.00 94.50 327 ALA A N 1
ATOM 2692 C CA . ALA A 1 327 ? -1.923 0.801 14.346 1.00 94.50 327 ALA A CA 1
ATOM 2693 C C . ALA A 1 327 ? -1.045 -0.385 13.916 1.00 94.50 327 ALA A C 1
ATOM 2695 O O . ALA A 1 327 ? -0.392 -0.354 12.868 1.00 94.50 327 ALA A O 1
ATOM 2696 N N . TYR A 1 328 ? -1.078 -1.463 14.699 1.00 96.50 328 TYR A N 1
ATOM 2697 C CA . TYR A 1 328 ? -0.467 -2.735 14.330 1.00 96.50 328 TYR A CA 1
ATOM 2698 C C . TYR A 1 328 ? -1.301 -3.390 13.227 1.00 96.50 328 TYR A C 1
ATOM 2700 O O . TYR A 1 328 ? -2.419 -3.838 13.467 1.00 96.50 328 TYR A O 1
ATOM 2708 N N . ARG A 1 329 ? -0.756 -3.470 12.012 1.00 95.00 329 ARG A N 1
ATOM 2709 C CA . ARG A 1 329 ? -1.424 -4.122 10.880 1.00 95.00 329 ARG A CA 1
ATOM 2710 C C . ARG A 1 329 ? -1.184 -5.620 10.944 1.00 95.00 329 ARG A C 1
ATOM 2712 O O . ARG A 1 329 ? -0.032 -6.047 10.989 1.00 95.00 329 ARG A O 1
ATOM 2719 N N . THR A 1 330 ? -2.244 -6.413 10.907 1.00 94.38 330 THR A N 1
ATOM 2720 C CA . THR A 1 330 ? -2.178 -7.876 11.020 1.00 94.38 330 THR A CA 1
ATOM 2721 C C . THR A 1 330 ? -3.040 -8.546 9.948 1.00 94.38 330 THR A C 1
ATOM 2723 O O . THR A 1 330 ? -3.711 -7.891 9.144 1.00 94.38 330 THR A O 1
ATOM 2726 N N . CYS A 1 331 ? -3.062 -9.879 9.931 1.00 91.38 331 CYS A N 1
ATOM 2727 C CA . CYS A 1 331 ? -3.988 -10.642 9.098 1.00 91.38 331 CYS A CA 1
ATOM 2728 C C . CYS A 1 331 ? -5.465 -10.326 9.404 1.00 91.38 331 CYS A C 1
ATOM 2730 O O . CYS A 1 331 ? -6.311 -10.486 8.520 1.00 91.38 331 CYS A O 1
ATOM 2732 N N . ARG A 1 332 ? -5.776 -9.826 10.610 1.00 92.88 332 ARG A N 1
ATOM 2733 C CA . ARG A 1 332 ? -7.141 -9.493 11.023 1.00 92.88 332 ARG A CA 1
ATOM 2734 C C . ARG A 1 332 ? -7.726 -8.329 10.229 1.00 92.88 332 ARG A C 1
ATOM 2736 O O . ARG A 1 332 ? -8.902 -8.386 9.872 1.00 92.88 332 ARG A O 1
ATOM 2743 N N . ASP A 1 333 ? -6.910 -7.335 9.871 1.00 93.75 333 ASP A N 1
ATOM 2744 C CA . ASP A 1 333 ? -7.322 -6.236 8.992 1.00 93.75 333 ASP A CA 1
ATOM 2745 C C . ASP A 1 333 ? -7.877 -6.779 7.668 1.00 93.75 333 ASP A C 1
ATOM 2747 O O . ASP A 1 333 ? -8.974 -6.417 7.244 1.00 93.75 333 ASP A O 1
ATOM 2751 N N . ARG A 1 334 ? -7.163 -7.731 7.053 1.00 90.25 334 ARG A N 1
ATOM 2752 C CA . ARG A 1 334 ? -7.570 -8.361 5.790 1.00 90.25 334 ARG A CA 1
ATOM 2753 C C . ARG A 1 334 ? -8.914 -9.073 5.917 1.00 90.25 334 ARG A C 1
ATOM 2755 O O . ARG A 1 334 ? -9.753 -8.977 5.025 1.00 90.25 334 ARG A O 1
ATOM 2762 N N . GLU A 1 335 ? -9.138 -9.784 7.019 1.00 91.81 335 GLU A N 1
ATOM 2763 C CA . GLU A 1 335 ? -10.406 -10.475 7.274 1.00 91.81 335 GLU A CA 1
ATOM 2764 C C . GLU A 1 335 ? -11.586 -9.509 7.414 1.00 91.81 335 GLU A C 1
ATOM 2766 O O . GLU A 1 335 ? -12.692 -9.825 6.968 1.00 91.81 335 GLU A O 1
ATOM 2771 N N . LEU A 1 336 ? -11.366 -8.342 8.026 1.00 95.00 336 LEU A N 1
ATOM 2772 C CA . LEU A 1 336 ? -12.381 -7.299 8.162 1.00 95.00 336 LEU A CA 1
ATOM 2773 C C . LEU A 1 336 ? -12.655 -6.600 6.831 1.00 95.00 336 LEU A C 1
ATOM 2775 O O . LEU A 1 336 ? -13.819 -6.422 6.474 1.00 95.00 336 LEU A O 1
ATOM 2779 N N . VAL A 1 337 ? -11.611 -6.292 6.059 1.00 94.38 337 VAL A N 1
ATOM 2780 C CA . VAL A 1 337 ? -11.732 -5.736 4.702 1.00 94.38 337 VAL A CA 1
ATOM 2781 C C . VAL A 1 337 ? -12.539 -6.674 3.796 1.00 94.38 337 VAL A C 1
ATOM 2783 O O . VAL A 1 337 ? -13.446 -6.226 3.101 1.00 94.38 337 VAL A O 1
ATOM 2786 N N . LEU A 1 338 ? -12.323 -7.993 3.879 1.00 90.75 338 LEU A N 1
ATOM 2787 C CA . LEU A 1 338 ? -13.090 -8.996 3.118 1.00 90.75 338 LEU A CA 1
ATOM 2788 C C . LEU A 1 338 ? -14.584 -9.066 3.485 1.00 90.75 338 LEU A C 1
ATOM 2790 O O . LEU A 1 338 ? -15.395 -9.550 2.688 1.00 90.75 338 LEU A O 1
ATOM 2794 N N . LYS A 1 339 ? -14.965 -8.614 4.687 1.00 90.38 339 LYS A N 1
ATOM 2795 C CA . LYS A 1 339 ? -16.374 -8.465 5.100 1.00 90.38 339 LYS A CA 1
ATOM 2796 C C . LYS A 1 339 ? -16.998 -7.155 4.590 1.00 90.38 339 LYS A C 1
ATOM 2798 O O . LYS A 1 339 ? -18.208 -6.966 4.735 1.00 90.38 339 LYS A O 1
ATOM 2803 N N . GLY A 1 340 ? -16.198 -6.292 3.964 1.00 91.06 340 GLY A N 1
ATOM 2804 C CA . GLY A 1 340 ? -16.561 -4.961 3.491 1.00 91.06 340 GLY A CA 1
ATOM 2805 C C . GLY A 1 340 ? -16.458 -3.916 4.599 1.00 91.06 340 GLY A C 1
ATOM 2806 O O . GLY A 1 340 ? -16.845 -4.162 5.746 1.00 91.06 340 GLY A O 1
ATOM 2807 N N . LEU A 1 341 ? -15.973 -2.728 4.247 1.00 94.12 341 LEU A N 1
ATOM 2808 C CA . LEU A 1 341 ? -15.797 -1.640 5.204 1.00 94.12 341 LEU A CA 1
ATOM 2809 C C . LEU A 1 341 ? -17.140 -1.008 5.597 1.00 94.12 341 LEU A C 1
ATOM 2811 O O . LEU A 1 341 ? -18.060 -0.947 4.768 1.00 94.12 341 LEU A O 1
ATOM 2815 N N . PRO A 1 342 ? -17.270 -0.511 6.841 1.00 94.31 342 PRO A N 1
ATOM 2816 C CA . PRO A 1 342 ? -18.339 0.404 7.187 1.00 94.31 342 PRO A CA 1
ATOM 2817 C C . PRO A 1 342 ? -18.242 1.683 6.357 1.00 94.31 342 PRO A C 1
ATOM 2819 O O . PRO A 1 342 ? -17.165 2.259 6.215 1.00 94.31 342 PRO A O 1
ATOM 2822 N N . ILE A 1 343 ? -19.377 2.174 5.873 1.00 90.19 343 ILE A N 1
ATOM 2823 C CA . ILE A 1 343 ? -19.525 3.412 5.107 1.00 90.19 343 ILE A CA 1
ATOM 2824 C C . ILE A 1 343 ? -18.851 4.580 5.833 1.00 90.19 343 ILE A C 1
ATOM 2826 O O . ILE A 1 343 ? -18.126 5.347 5.207 1.00 90.19 343 ILE A O 1
ATOM 2830 N N . LYS A 1 344 ? -19.038 4.684 7.158 1.00 90.56 344 LYS A N 1
ATOM 2831 C CA . LYS A 1 344 ? -18.471 5.772 7.974 1.00 90.56 344 LYS A CA 1
ATOM 2832 C C . LYS A 1 344 ? -16.945 5.728 8.100 1.00 90.56 344 LYS A C 1
ATOM 2834 O O . LYS A 1 344 ? -16.343 6.769 8.323 1.00 90.56 344 LYS A O 1
ATOM 2839 N N . LEU A 1 345 ? -16.332 4.549 7.977 1.00 94.31 345 LEU A N 1
ATOM 2840 C CA . LEU A 1 345 ? -14.881 4.362 8.116 1.00 94.31 345 LEU A CA 1
ATOM 2841 C C . LEU A 1 345 ? -14.166 4.230 6.771 1.00 94.31 345 LEU A C 1
ATOM 2843 O O . LEU A 1 345 ? -12.940 4.232 6.726 1.00 94.31 345 LEU A O 1
ATOM 2847 N N . ARG A 1 346 ? -14.915 4.098 5.674 1.00 94.19 346 ARG A N 1
ATOM 2848 C CA . ARG A 1 346 ? -14.371 3.770 4.358 1.00 94.19 346 ARG A CA 1
ATOM 2849 C C . ARG A 1 346 ? -13.298 4.754 3.904 1.00 94.19 346 ARG A C 1
ATOM 2851 O O . ARG A 1 346 ? -12.201 4.317 3.589 1.00 94.19 346 ARG A O 1
ATOM 2858 N N . ASN A 1 347 ? -13.585 6.055 3.929 1.00 94.38 347 ASN A N 1
ATOM 2859 C CA . ASN A 1 347 ? -12.610 7.076 3.536 1.00 94.38 347 ASN A CA 1
ATOM 2860 C C . ASN A 1 347 ? -11.347 7.041 4.407 1.00 94.38 347 ASN A C 1
ATOM 2862 O O . ASN A 1 347 ? -10.243 6.965 3.882 1.00 94.38 347 ASN A O 1
ATOM 2866 N N . GLU A 1 348 ? -11.504 7.015 5.731 1.00 94.44 348 GLU A N 1
ATOM 2867 C CA . GLU A 1 348 ? -10.371 6.947 6.659 1.00 94.44 348 GLU A CA 1
ATOM 2868 C C . GLU A 1 348 ? -9.474 5.735 6.373 1.00 94.44 348 GLU A C 1
ATOM 2870 O O . GLU A 1 348 ? -8.252 5.858 6.282 1.00 94.44 348 GLU A O 1
ATOM 2875 N N . LEU A 1 349 ? -10.081 4.562 6.194 1.00 96.44 349 LEU A N 1
ATOM 2876 C CA . LEU A 1 349 ? -9.359 3.323 5.931 1.00 96.44 349 LEU A CA 1
ATOM 2877 C C . LEU A 1 349 ? -8.749 3.301 4.526 1.00 96.44 349 LEU A C 1
ATOM 2879 O O . LEU A 1 349 ? -7.630 2.819 4.368 1.00 96.44 349 LEU A O 1
ATOM 2883 N N . TRP A 1 350 ? -9.417 3.858 3.514 1.00 95.75 350 TRP A N 1
ATOM 2884 C CA . TRP A 1 350 ? -8.838 4.029 2.180 1.00 95.75 350 TRP A CA 1
ATOM 2885 C C . TRP A 1 350 ? -7.618 4.948 2.221 1.00 95.75 350 TRP A C 1
ATOM 2887 O O . TRP A 1 350 ? -6.565 4.577 1.704 1.00 95.75 350 TRP A O 1
ATOM 2897 N N . MET A 1 351 ? -7.705 6.097 2.896 1.00 94.75 351 MET A N 1
ATOM 2898 C CA . MET A 1 351 ? -6.586 7.030 3.078 1.00 94.75 351 MET A CA 1
ATOM 2899 C C . MET A 1 351 ? -5.415 6.373 3.820 1.00 94.75 351 MET A C 1
ATOM 2901 O O . MET A 1 351 ? -4.253 6.540 3.441 1.00 94.75 351 MET A O 1
ATOM 2905 N N . LEU A 1 352 ? -5.714 5.578 4.850 1.00 94.31 352 LEU A N 1
ATOM 2906 C CA . LEU A 1 352 ? -4.724 4.859 5.648 1.00 94.31 352 LEU A CA 1
ATOM 2907 C C . LEU A 1 352 ? -4.038 3.722 4.876 1.00 94.31 352 LEU A C 1
ATOM 2909 O O . LEU A 1 352 ? -2.812 3.584 4.931 1.00 94.31 352 LEU A O 1
ATOM 2913 N N . TYR A 1 353 ? -4.806 2.872 4.193 1.00 94.44 353 TYR A N 1
ATOM 2914 C CA 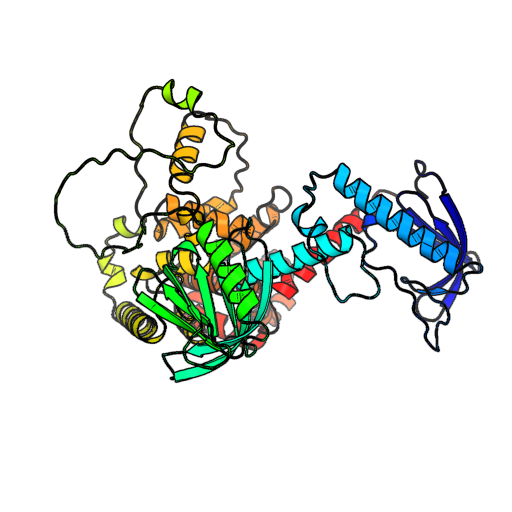. TYR A 1 353 ? -4.276 1.687 3.515 1.00 94.44 353 TYR A CA 1
ATOM 2915 C C . TYR A 1 353 ? -3.616 2.016 2.180 1.00 94.44 353 TYR A C 1
ATOM 2917 O O . TYR A 1 353 ? -2.597 1.410 1.852 1.00 94.44 353 TYR A O 1
ATOM 2925 N N . SER A 1 354 ? -4.110 3.035 1.474 1.00 92.00 354 SER A N 1
ATOM 2926 C CA . SER A 1 354 ? -3.407 3.599 0.322 1.00 92.00 354 SER A CA 1
ATOM 2927 C C . SER A 1 354 ? -2.136 4.334 0.729 1.00 92.00 354 SER A C 1
ATOM 2929 O O . SER A 1 354 ? -1.235 4.447 -0.086 1.00 92.00 354 SER A O 1
ATOM 2931 N N . GLY A 1 355 ? -2.040 4.849 1.959 1.00 91.25 355 GLY A N 1
ATOM 2932 C CA . GLY A 1 355 ? -0.957 5.732 2.398 1.00 91.25 355 GLY A CA 1
ATOM 2933 C C . GLY A 1 355 ? -1.126 7.194 1.970 1.00 91.25 355 GLY A C 1
ATOM 2934 O O . GLY A 1 355 ? -0.274 8.007 2.312 1.00 91.25 355 GLY A O 1
ATOM 2935 N N . ALA A 1 356 ? -2.219 7.541 1.276 1.00 91.38 356 ALA A N 1
ATOM 2936 C CA . ALA A 1 356 ? -2.545 8.909 0.851 1.00 91.38 356 ALA A CA 1
ATOM 2937 C C . ALA A 1 356 ? -2.580 9.903 2.025 1.00 91.38 356 ALA A C 1
ATOM 2939 O O . ALA A 1 356 ? -2.221 11.069 1.880 1.00 91.38 356 ALA A O 1
ATOM 2940 N N . VAL A 1 357 ? -2.939 9.424 3.224 1.00 90.88 357 VAL A N 1
ATOM 2941 C CA . VAL A 1 357 ? -2.905 10.226 4.458 1.00 90.88 357 VAL A CA 1
ATOM 2942 C C . VAL A 1 357 ? -1.521 10.821 4.740 1.00 90.88 357 VAL A C 1
ATOM 2944 O O . VAL A 1 357 ? -1.420 11.923 5.270 1.00 90.88 357 VAL A O 1
ATOM 2947 N N . ASN A 1 358 ? -0.443 10.118 4.379 1.00 88.50 358 ASN A N 1
ATOM 2948 C CA . ASN A 1 358 ? 0.913 10.603 4.608 1.00 88.50 358 ASN A CA 1
ATOM 2949 C C . ASN A 1 358 ? 1.243 11.789 3.700 1.00 88.50 358 ASN A C 1
ATOM 2951 O O . ASN A 1 358 ? 1.829 12.755 4.172 1.00 88.50 358 ASN A O 1
ATOM 2955 N N . GLU A 1 359 ? 0.846 11.729 2.431 1.00 84.31 359 GLU A N 1
ATOM 2956 C CA . GLU A 1 359 ? 1.112 12.778 1.441 1.00 84.31 359 GLU A CA 1
ATOM 2957 C C . GLU A 1 359 ? 0.291 14.034 1.744 1.00 84.31 359 GLU A C 1
ATOM 2959 O O . GLU A 1 359 ? 0.851 15.126 1.809 1.00 84.31 359 GLU A O 1
ATOM 2964 N N . LEU A 1 360 ? -0.993 13.864 2.080 1.00 86.19 360 LEU A N 1
ATOM 2965 C CA . LEU A 1 360 ? -1.853 14.955 2.544 1.00 86.19 360 LEU A CA 1
ATOM 2966 C C . LEU A 1 360 ? -1.235 15.711 3.736 1.00 86.19 360 LEU A C 1
ATOM 2968 O O . LEU A 1 360 ? -1.234 16.939 3.762 1.00 86.19 360 LEU A O 1
ATOM 2972 N N . ILE A 1 361 ? -0.688 14.986 4.720 1.00 82.25 361 ILE A N 1
ATOM 2973 C CA . ILE A 1 361 ? -0.059 15.594 5.906 1.00 82.25 361 ILE A CA 1
ATOM 2974 C C . ILE A 1 361 ? 1.266 16.286 5.558 1.00 82.25 361 ILE A C 1
ATOM 2976 O O . ILE A 1 361 ? 1.601 17.302 6.166 1.00 82.25 361 ILE A O 1
ATOM 2980 N N . VAL A 1 362 ? 2.037 15.731 4.619 1.00 78.94 362 VAL A N 1
ATOM 2981 C CA . VAL A 1 362 ? 3.328 16.295 4.195 1.00 78.94 362 VAL A CA 1
ATOM 2982 C C . VAL A 1 362 ? 3.138 17.567 3.363 1.00 78.94 362 VAL A C 1
ATOM 2984 O O . VAL A 1 362 ? 3.948 18.487 3.481 1.00 78.94 362 VAL A O 1
ATOM 2987 N N . TYR A 1 363 ? 2.058 17.658 2.582 1.00 79.56 363 TYR A N 1
ATOM 2988 C CA . TYR A 1 363 ? 1.788 18.766 1.662 1.00 79.56 363 TYR A CA 1
ATOM 2989 C C . TYR A 1 363 ? 0.480 19.516 1.989 1.00 79.56 363 TYR A C 1
ATOM 2991 O O . TYR A 1 363 ? -0.423 19.589 1.148 1.00 79.56 363 TYR A O 1
ATOM 2999 N N . PRO A 1 364 ? 0.352 20.122 3.187 1.00 80.12 364 PRO A N 1
ATOM 3000 C CA . PRO A 1 364 ? -0.873 20.810 3.579 1.00 80.12 364 PRO A CA 1
ATOM 3001 C C . PRO A 1 364 ? -1.147 22.020 2.672 1.00 80.12 364 PRO A C 1
ATOM 3003 O O . PRO A 1 364 ? -0.273 22.866 2.463 1.00 80.12 364 PRO A O 1
ATOM 3006 N N . GLY A 1 365 ? -2.374 22.118 2.150 1.00 76.00 365 GLY A N 1
ATOM 3007 C CA . GLY A 1 365 ? -2.807 23.211 1.269 1.00 76.00 365 GLY A CA 1
ATOM 3008 C C . GLY A 1 365 ? -2.335 23.092 -0.184 1.00 76.00 365 GLY A C 1
ATOM 3009 O O . GLY A 1 365 ? -2.602 23.983 -0.987 1.00 76.00 365 GLY A O 1
ATOM 3010 N N . TYR A 1 366 ? -1.656 22.000 -0.554 1.00 79.50 366 TYR A N 1
ATOM 3011 C CA . TYR A 1 366 ? -1.226 21.773 -1.936 1.00 79.50 366 TYR A CA 1
ATOM 3012 C C . TYR A 1 366 ? -2.410 21.670 -2.902 1.00 79.50 366 TYR A C 1
ATOM 3014 O O . TYR A 1 366 ? -2.367 22.238 -3.992 1.00 79.50 366 TYR A O 1
ATOM 3022 N N . TYR A 1 367 ? -3.484 20.995 -2.486 1.00 79.44 367 TYR A N 1
ATOM 3023 C CA . TYR A 1 367 ? -4.681 20.868 -3.308 1.00 79.44 367 TYR A CA 1
ATOM 3024 C C . TYR A 1 367 ? -5.377 22.218 -3.523 1.00 79.44 367 TYR A C 1
ATOM 3026 O O . TYR A 1 367 ? -5.692 22.565 -4.657 1.00 79.44 367 TYR A O 1
ATOM 3034 N N . GLU A 1 368 ? -5.542 23.015 -2.461 1.00 71.88 368 GLU A N 1
ATOM 3035 C CA . GLU A 1 368 ? -6.095 24.375 -2.549 1.00 71.88 368 GLU A CA 1
ATOM 3036 C C . GLU A 1 368 ? -5.283 25.238 -3.524 1.00 71.88 368 GLU A C 1
ATOM 3038 O O . GLU A 1 368 ? -5.845 25.832 -4.443 1.00 71.88 368 GLU A O 1
ATOM 3043 N N . TRP A 1 369 ? -3.952 25.214 -3.404 1.00 72.88 369 TRP A N 1
ATOM 3044 C CA . TRP A 1 369 ? -3.062 25.897 -4.341 1.00 72.88 369 TRP A CA 1
ATOM 3045 C C . TRP A 1 369 ? -3.266 25.422 -5.787 1.00 72.88 369 TRP A C 1
ATOM 3047 O O . TRP A 1 369 ? -3.342 26.243 -6.701 1.00 72.88 369 TRP A O 1
ATOM 3057 N N . LEU A 1 370 ? -3.389 24.112 -6.016 1.00 73.31 370 LEU A N 1
ATOM 3058 C CA . LEU A 1 370 ? -3.588 23.545 -7.351 1.00 73.31 370 LEU A CA 1
ATOM 3059 C C . LEU A 1 370 ? -4.932 23.974 -7.958 1.00 73.31 370 LEU A C 1
ATOM 3061 O O . LEU A 1 370 ? -4.992 24.335 -9.138 1.00 73.31 370 LEU A O 1
ATOM 3065 N N . VAL A 1 371 ? -5.998 23.996 -7.157 1.00 67.19 371 VAL A N 1
ATOM 3066 C CA . VAL A 1 371 ? -7.310 24.515 -7.566 1.00 67.19 371 VAL A CA 1
ATOM 3067 C C . VAL A 1 371 ? -7.203 25.994 -7.942 1.00 67.19 371 VAL A C 1
ATOM 3069 O O . VAL A 1 371 ? -7.680 26.383 -9.004 1.00 67.19 371 VAL A O 1
ATOM 3072 N N . GLU A 1 372 ? -6.517 26.819 -7.151 1.00 62.16 372 GLU A N 1
ATOM 3073 C CA . GLU A 1 372 ? -6.329 28.241 -7.463 1.00 62.16 372 GLU A CA 1
ATOM 3074 C C . GLU A 1 372 ? -5.525 28.466 -8.755 1.00 62.16 372 GLU A C 1
ATOM 3076 O O . GLU A 1 372 ? -5.915 29.287 -9.591 1.00 62.16 372 GLU A O 1
ATOM 3081 N N . GLN A 1 373 ? -4.438 27.712 -8.965 1.00 63.34 373 GLN A N 1
ATOM 3082 C CA . GLN A 1 373 ? -3.630 27.811 -10.186 1.00 63.34 373 GLN A CA 1
ATOM 3083 C C . GLN A 1 373 ? -4.416 27.381 -11.430 1.00 63.34 373 GLN A C 1
ATOM 3085 O O . GLN A 1 373 ? -4.386 28.071 -12.448 1.00 63.34 373 GLN A O 1
ATOM 3090 N N . THR A 1 374 ? -5.150 26.267 -11.359 1.00 63.28 374 THR A N 1
ATOM 3091 C CA . THR A 1 374 ? -5.958 25.758 -12.484 1.00 63.28 374 THR A CA 1
ATOM 3092 C C . THR A 1 374 ? -7.179 26.634 -12.774 1.00 63.28 374 THR A C 1
ATOM 3094 O O . THR A 1 374 ? -7.530 26.829 -13.937 1.00 63.28 374 THR A O 1
ATOM 3097 N N . TYR A 1 375 ? -7.793 27.237 -11.751 1.00 52.19 375 TYR A N 1
ATOM 3098 C CA . TYR A 1 375 ? -8.889 28.195 -11.924 1.00 52.19 375 TYR A CA 1
ATOM 3099 C C . TYR A 1 375 ? -8.411 29.493 -12.596 1.00 52.19 375 TYR A C 1
ATOM 3101 O O . TYR A 1 375 ? -9.143 30.089 -13.390 1.00 52.19 375 TYR A O 1
ATOM 3109 N N . ALA A 1 376 ? -7.167 29.905 -12.326 1.00 46.12 376 ALA A N 1
ATOM 3110 C CA . ALA A 1 376 ? -6.510 31.023 -12.999 1.00 46.12 376 ALA A CA 1
ATOM 3111 C C . ALA A 1 376 ? -6.033 30.675 -14.427 1.00 46.12 376 ALA A C 1
ATOM 3113 O O . ALA A 1 376 ? -6.026 31.544 -15.299 1.00 46.12 376 ALA A O 1
ATOM 3114 N N . TRP A 1 377 ? -5.685 29.410 -14.690 1.00 51.06 377 TRP A N 1
ATOM 3115 C CA . TRP A 1 377 ? -5.201 28.895 -15.976 1.00 51.06 377 TRP A CA 1
ATOM 3116 C C . TRP A 1 377 ? -6.211 27.934 -16.623 1.00 51.06 377 TRP A C 1
ATOM 3118 O O . TRP A 1 377 ? -6.007 26.722 -16.673 1.00 51.06 377 TRP A O 1
ATOM 3128 N N . ARG A 1 378 ? -7.298 28.461 -17.195 1.00 45.34 378 ARG A N 1
ATOM 3129 C CA . ARG A 1 378 ? -8.167 27.686 -18.103 1.00 45.34 378 ARG A CA 1
ATOM 3130 C C . ARG A 1 378 ? -7.395 27.335 -19.392 1.00 45.34 378 ARG A C 1
ATOM 3132 O O . ARG A 1 378 ? -7.463 28.084 -20.362 1.00 45.34 378 ARG A O 1
ATOM 3139 N N . ASN A 1 379 ? -6.652 26.221 -19.405 1.00 38.50 379 ASN A N 1
ATOM 3140 C CA . ASN A 1 379 ? -5.876 25.744 -20.562 1.00 38.50 379 ASN A CA 1
ATOM 3141 C C . ASN A 1 379 ? -6.117 24.232 -20.843 1.00 38.50 379 ASN A C 1
ATOM 3143 O O . ASN A 1 379 ? -6.112 23.450 -19.893 1.00 38.50 379 ASN A O 1
ATOM 3147 N N . PRO A 1 380 ? -6.291 23.780 -22.108 1.00 43.00 380 PRO A N 1
ATOM 3148 C CA . PRO A 1 380 ? -6.666 22.399 -22.468 1.00 43.00 380 PRO A CA 1
ATOM 3149 C C . PRO A 1 380 ? -5.562 21.325 -22.374 1.00 43.00 380 PRO A C 1
ATOM 3151 O O . PRO A 1 380 ? -5.772 20.208 -22.835 1.00 43.00 380 PRO A O 1
ATOM 3154 N N . SER A 1 381 ? -4.375 21.635 -21.845 1.00 35.16 381 SER A N 1
ATOM 3155 C CA . SER A 1 381 ? -3.202 20.741 -21.870 1.00 35.16 381 SER A CA 1
ATOM 3156 C C . SER A 1 381 ? -3.070 19.809 -20.658 1.00 35.16 381 SER A C 1
ATOM 3158 O O . SER A 1 381 ? -2.099 19.057 -20.570 1.00 35.16 381 SER A O 1
ATOM 3160 N N . ILE A 1 382 ? -4.032 19.823 -19.729 1.00 42.69 382 ILE A N 1
ATOM 3161 C CA . ILE A 1 382 ? -4.094 18.832 -18.650 1.00 42.69 382 ILE A CA 1
ATOM 3162 C C . ILE A 1 382 ? -4.550 17.507 -19.266 1.00 42.69 382 ILE A C 1
ATOM 3164 O O . ILE A 1 382 ? -5.671 17.390 -19.759 1.00 42.69 382 ILE A O 1
ATOM 3168 N N . GLY A 1 383 ? -3.654 16.518 -19.264 1.00 49.06 383 GLY A N 1
ATOM 3169 C CA . GLY A 1 383 ? -3.925 15.162 -19.728 1.00 49.06 383 GLY A CA 1
ATOM 3170 C C . GLY A 1 383 ? -4.987 14.499 -18.858 1.00 49.06 383 GLY A C 1
ATOM 3171 O O . GLY A 1 383 ? -4.682 13.911 -17.828 1.00 49.06 383 GLY A O 1
ATOM 3172 N N . TYR A 1 384 ? -6.240 14.621 -19.276 1.00 49.41 384 TYR A N 1
ATOM 3173 C CA . TYR A 1 384 ? -7.384 13.971 -18.664 1.00 49.41 384 TYR A CA 1
ATOM 3174 C C . TYR A 1 384 ? -7.623 12.615 -19.349 1.00 49.41 384 TYR A C 1
ATOM 3176 O O . TYR A 1 384 ? -7.819 12.556 -20.562 1.00 49.41 384 TYR A O 1
ATOM 3184 N N . CYS A 1 385 ? -7.593 11.521 -18.584 1.00 46.72 385 CYS A N 1
ATOM 3185 C CA . CYS A 1 385 ? -7.962 10.192 -19.075 1.00 46.72 385 CYS A CA 1
ATOM 3186 C C . CYS A 1 385 ? -9.411 9.881 -18.672 1.00 46.72 385 CYS A C 1
ATOM 3188 O O . CYS A 1 385 ? -9.745 9.954 -17.490 1.00 46.72 385 CYS A O 1
ATOM 3190 N N . GLN A 1 386 ? -10.260 9.507 -19.638 1.00 41.97 386 GLN A N 1
ATOM 3191 C CA . GLN A 1 386 ? -11.710 9.330 -19.452 1.00 41.97 386 GLN A CA 1
ATOM 3192 C C . GLN A 1 386 ? -12.080 8.367 -18.303 1.00 41.97 386 GLN A C 1
ATOM 3194 O O . GLN A 1 386 ? -13.033 8.616 -17.562 1.00 41.97 386 GLN A O 1
ATOM 3199 N N . ALA A 1 387 ? -11.276 7.320 -18.086 1.00 48.53 387 ALA A N 1
ATOM 3200 C CA . ALA A 1 387 ? -11.477 6.346 -17.011 1.00 48.53 387 ALA A CA 1
ATOM 3201 C C . ALA A 1 387 ? -11.313 6.945 -15.596 1.00 48.53 387 ALA A C 1
ATOM 3203 O O . ALA A 1 387 ? -11.906 6.447 -14.636 1.00 48.53 387 ALA A O 1
ATOM 3204 N N . MET A 1 388 ? -10.561 8.047 -15.446 1.00 60.19 388 MET A N 1
ATOM 3205 C CA . MET A 1 388 ? -10.373 8.704 -14.147 1.00 60.19 388 MET A CA 1
ATOM 3206 C C . MET A 1 388 ? -11.681 9.281 -13.601 1.00 60.19 388 MET A C 1
ATOM 3208 O O . MET A 1 388 ? -11.848 9.309 -12.388 1.00 60.19 388 MET A O 1
ATOM 3212 N N . ASN A 1 389 ? -12.644 9.672 -14.451 1.00 68.69 389 ASN A N 1
ATOM 3213 C CA . ASN A 1 389 ? -13.904 10.237 -13.952 1.00 68.69 389 ASN A CA 1
ATOM 3214 C C . ASN A 1 389 ? -14.688 9.254 -13.092 1.00 68.69 389 ASN A C 1
ATOM 3216 O O . ASN A 1 389 ? -15.269 9.667 -12.094 1.00 68.69 389 ASN A O 1
ATOM 3220 N N . ILE A 1 390 ? -14.708 7.971 -13.453 1.00 68.12 390 ILE A N 1
ATOM 3221 C CA . ILE A 1 390 ? -15.484 6.977 -12.706 1.00 68.12 390 ILE A CA 1
ATOM 3222 C C . ILE A 1 390 ? -14.799 6.672 -11.382 1.00 68.12 390 ILE A C 1
ATOM 3224 O O . ILE A 1 390 ? -15.449 6.733 -10.338 1.00 68.12 390 ILE A O 1
ATOM 3228 N N . VAL A 1 391 ? -13.482 6.438 -11.409 1.00 73.62 391 VAL A N 1
ATOM 3229 C CA . VAL A 1 391 ? -12.687 6.232 -10.191 1.00 73.62 391 VAL A CA 1
ATOM 3230 C C . VAL A 1 391 ? -12.880 7.423 -9.255 1.00 73.62 391 VAL A C 1
ATOM 3232 O O . VAL A 1 391 ? -13.350 7.241 -8.136 1.00 73.62 391 VAL A O 1
ATOM 3235 N N . THR A 1 392 ? -12.646 8.648 -9.729 1.00 78.56 392 THR A N 1
ATOM 3236 C CA . THR A 1 392 ? -12.852 9.870 -8.943 1.00 78.56 392 THR A CA 1
ATOM 3237 C C . THR A 1 392 ? -14.296 10.017 -8.472 1.00 78.56 392 THR A C 1
ATOM 3239 O O . THR A 1 392 ? -14.507 10.393 -7.323 1.00 78.56 392 THR A O 1
ATOM 3242 N N . SER A 1 393 ? -15.299 9.664 -9.284 1.00 78.62 393 SER A N 1
ATOM 3243 C CA . SER A 1 393 ? -16.699 9.730 -8.849 1.00 78.62 393 SER A CA 1
ATOM 3244 C C . SER A 1 393 ? -16.988 8.792 -7.673 1.00 78.62 393 SER A C 1
ATOM 3246 O O . SER A 1 393 ? -17.638 9.211 -6.720 1.00 78.62 393 SER A O 1
ATOM 3248 N N . VAL A 1 394 ? -16.445 7.566 -7.673 1.00 83.75 394 VAL A N 1
ATOM 3249 C CA . VAL A 1 394 ? -16.568 6.622 -6.550 1.00 83.75 394 VAL A CA 1
ATOM 3250 C C . VAL A 1 394 ? -15.834 7.136 -5.311 1.00 83.75 394 VAL A C 1
ATOM 3252 O O . VAL A 1 394 ? -16.351 6.998 -4.202 1.00 83.75 394 VAL A O 1
ATOM 3255 N N . LEU A 1 395 ? -14.663 7.760 -5.478 1.00 88.56 395 LEU A N 1
ATOM 3256 C CA . LEU A 1 395 ? -13.924 8.367 -4.365 1.00 88.56 395 LEU A CA 1
ATOM 3257 C C . LEU A 1 395 ? -14.718 9.514 -3.732 1.00 88.56 395 LEU A C 1
ATOM 3259 O O . LEU A 1 395 ? -14.922 9.504 -2.521 1.00 88.56 395 LEU A O 1
ATOM 3263 N N . LEU A 1 396 ? -15.251 10.432 -4.543 1.00 87.75 396 LEU A N 1
ATOM 3264 C CA . LEU A 1 396 ? -16.055 11.577 -4.095 1.00 87.75 396 LEU A CA 1
ATOM 3265 C C . LEU A 1 396 ? -17.343 11.169 -3.370 1.00 87.75 396 LEU A C 1
ATOM 3267 O O . LEU A 1 396 ? -17.885 11.953 -2.592 1.00 87.75 396 LEU A O 1
ATOM 3271 N N . ILE A 1 397 ? -17.844 9.944 -3.584 1.00 87.25 397 ILE A N 1
ATOM 3272 C CA . ILE A 1 397 ? -18.960 9.432 -2.785 1.00 87.25 397 ILE A CA 1
ATOM 3273 C C . ILE A 1 397 ? -18.581 9.395 -1.312 1.00 87.25 397 ILE A C 1
ATOM 3275 O O . ILE A 1 397 ? -19.411 9.800 -0.510 1.00 87.25 397 ILE A O 1
ATOM 3279 N N . TYR A 1 398 ? -17.374 8.949 -0.954 1.00 90.31 398 TYR A N 1
ATOM 3280 C CA . TYR A 1 398 ? -16.983 8.679 0.436 1.00 90.31 398 TYR A CA 1
ATOM 3281 C C . TYR A 1 398 ? -15.962 9.669 1.009 1.00 90.31 398 TYR A C 1
ATOM 3283 O O . TYR A 1 398 ? -15.925 9.840 2.227 1.00 90.31 398 TYR A O 1
ATOM 3291 N N . ALA A 1 399 ? -15.179 10.325 0.158 1.00 90.44 399 ALA A N 1
ATOM 3292 C CA . ALA A 1 399 ? -14.101 11.240 0.509 1.00 90.44 399 ALA A CA 1
ATOM 3293 C C . ALA A 1 399 ? -14.465 12.689 0.159 1.00 90.44 399 ALA A C 1
ATOM 3295 O O . ALA A 1 399 ? -15.240 12.933 -0.768 1.00 90.44 399 ALA A O 1
ATOM 3296 N N . SER A 1 400 ? -13.912 13.653 0.899 1.00 89.25 400 SER A N 1
ATOM 3297 C CA . SER A 1 400 ? -13.959 15.053 0.473 1.00 89.25 400 SER A CA 1
ATOM 3298 C C . SER A 1 400 ? -13.155 15.251 -0.811 1.00 89.25 400 SER A C 1
ATOM 3300 O O . SER A 1 400 ? -12.365 14.398 -1.211 1.00 89.25 400 SER A O 1
ATOM 3302 N N . GLU A 1 401 ? -13.350 16.388 -1.463 1.00 84.06 401 GLU A N 1
ATOM 3303 C CA . GLU A 1 401 ? -12.693 16.710 -2.729 1.00 84.06 401 GLU A CA 1
ATOM 3304 C C . GLU A 1 401 ? -11.152 16.613 -2.662 1.00 84.06 401 GLU A C 1
ATOM 3306 O O . GLU A 1 401 ? -10.532 16.001 -3.533 1.00 84.06 401 GLU A O 1
ATOM 3311 N N . GLU A 1 402 ? -10.537 17.120 -1.589 1.00 86.38 402 GLU A N 1
ATOM 3312 C CA . GLU A 1 402 ? -9.084 17.035 -1.372 1.00 86.38 402 GLU A CA 1
ATOM 3313 C C . GLU A 1 402 ? -8.620 15.601 -1.065 1.00 86.38 402 GLU A C 1
ATOM 3315 O O . GLU A 1 402 ? -7.607 15.136 -1.586 1.00 86.38 402 GLU A O 1
ATOM 3320 N N . GLU A 1 403 ? -9.359 14.862 -0.239 1.00 90.44 403 GLU A N 1
ATOM 3321 C CA . GLU A 1 403 ? -9.021 13.470 0.079 1.00 90.44 403 GLU A CA 1
ATOM 3322 C C . GLU A 1 403 ? -9.141 12.573 -1.160 1.00 90.44 403 GLU A C 1
ATOM 3324 O O . GLU A 1 403 ? -8.276 11.734 -1.408 1.00 90.44 403 GLU A O 1
ATOM 3329 N N . ALA A 1 404 ? -10.172 12.782 -1.985 1.00 89.44 404 ALA A N 1
ATOM 3330 C CA . ALA A 1 404 ? -10.346 12.084 -3.254 1.00 89.44 404 ALA A CA 1
ATOM 3331 C C . ALA A 1 404 ? -9.182 12.360 -4.217 1.00 89.44 404 ALA A C 1
ATOM 3333 O O . ALA A 1 404 ? -8.742 11.443 -4.912 1.00 89.44 404 ALA A O 1
ATOM 3334 N N . PHE A 1 405 ? -8.652 13.589 -4.226 1.00 89.38 405 PHE A N 1
ATOM 3335 C CA . PHE A 1 405 ? -7.439 13.922 -4.969 1.00 89.38 405 PHE A CA 1
ATOM 3336 C C . PHE A 1 405 ? -6.244 13.084 -4.497 1.00 89.38 405 PHE A C 1
ATOM 3338 O O . PHE A 1 405 ? -5.612 12.423 -5.318 1.00 89.38 405 PHE A O 1
ATOM 3345 N N . TRP A 1 406 ? -5.966 13.023 -3.193 1.00 89.25 406 TRP A N 1
ATOM 3346 C CA . TRP A 1 406 ? -4.831 12.240 -2.685 1.00 89.25 406 TRP A CA 1
ATOM 3347 C C . TRP A 1 406 ? -5.007 10.728 -2.852 1.00 89.25 406 TRP A C 1
ATOM 3349 O O . TRP A 1 406 ? -4.035 10.019 -3.116 1.00 89.25 406 TRP A O 1
ATOM 3359 N N . LEU A 1 407 ? -6.236 10.214 -2.765 1.00 89.81 407 LEU A N 1
ATOM 3360 C CA . LEU A 1 407 ? -6.534 8.826 -3.125 1.00 89.81 407 LEU A CA 1
ATOM 3361 C C . LEU A 1 407 ? -6.250 8.565 -4.606 1.00 89.81 407 LEU A C 1
ATOM 3363 O O . LEU A 1 407 ? -5.678 7.528 -4.934 1.00 89.81 407 LEU A O 1
ATOM 3367 N N . LEU A 1 408 ? -6.604 9.496 -5.496 1.00 86.00 408 LEU A N 1
ATOM 3368 C CA . LEU A 1 408 ? -6.301 9.383 -6.921 1.00 86.00 408 LEU A CA 1
ATOM 3369 C C . LEU A 1 408 ? -4.789 9.424 -7.183 1.00 86.00 408 LEU A C 1
ATOM 3371 O O . LEU A 1 408 ? -4.296 8.594 -7.943 1.00 86.00 408 LEU A O 1
ATOM 3375 N N . VAL A 1 409 ? -4.051 10.321 -6.520 1.00 84.12 409 VAL A N 1
ATOM 3376 C CA . VAL A 1 409 ? -2.577 10.364 -6.561 1.00 84.12 409 VAL A CA 1
ATOM 3377 C C . VAL A 1 409 ? -2.007 9.006 -6.147 1.00 84.12 409 VAL A C 1
ATOM 3379 O O . VAL A 1 409 ? -1.267 8.387 -6.909 1.00 84.12 409 VAL A O 1
ATOM 3382 N N . ALA A 1 410 ? -2.451 8.460 -5.011 1.00 87.69 410 ALA A N 1
ATOM 3383 C CA . ALA A 1 410 ? -2.023 7.145 -4.542 1.00 87.69 410 ALA A CA 1
ATOM 3384 C C . ALA A 1 410 ? -2.323 6.019 -5.550 1.00 87.69 410 ALA A C 1
ATOM 3386 O O . ALA A 1 410 ? -1.506 5.111 -5.733 1.00 87.69 410 ALA A O 1
ATOM 3387 N N . ILE A 1 411 ? -3.480 6.067 -6.219 1.00 84.25 411 ILE A N 1
ATOM 3388 C CA . ILE A 1 411 ? -3.840 5.110 -7.269 1.00 84.25 411 ILE A CA 1
ATOM 3389 C C . ILE A 1 411 ? -2.874 5.219 -8.449 1.00 84.25 411 ILE A C 1
ATOM 3391 O O . ILE A 1 411 ? -2.295 4.209 -8.847 1.00 84.25 411 ILE A O 1
ATOM 3395 N N . CYS A 1 412 ? -2.701 6.420 -8.995 1.00 78.38 412 CYS A N 1
ATOM 3396 C CA . CYS A 1 412 ? -1.932 6.661 -10.212 1.00 78.38 412 CYS A CA 1
ATOM 3397 C C . 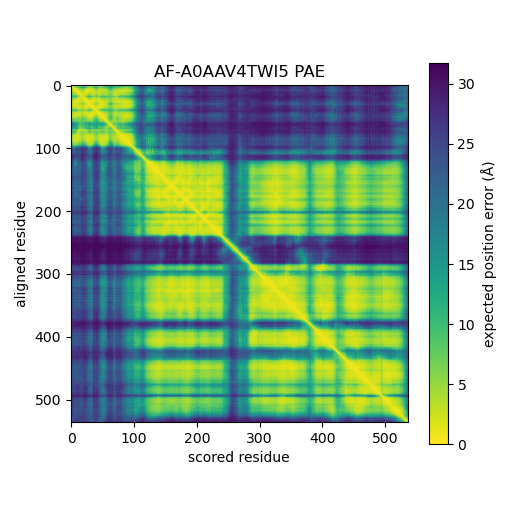CYS A 1 412 ? -0.433 6.423 -10.026 1.00 78.38 412 CYS A C 1
ATOM 3399 O O . CYS A 1 412 ? 0.228 5.923 -10.932 1.00 78.38 412 CYS A O 1
ATOM 3401 N N . GLU A 1 413 ? 0.103 6.776 -8.863 1.00 78.19 413 GLU A N 1
ATOM 3402 C CA . GLU A 1 413 ? 1.545 6.806 -8.635 1.00 78.19 413 GLU A CA 1
ATOM 3403 C C . GLU A 1 413 ? 2.069 5.562 -7.916 1.00 78.19 413 GLU A C 1
ATOM 3405 O O . GLU A 1 413 ? 3.218 5.173 -8.120 1.00 78.19 413 GLU A O 1
ATOM 3410 N N . ARG A 1 414 ? 1.244 4.916 -7.076 1.00 79.31 414 ARG A N 1
ATOM 3411 C CA . ARG A 1 414 ? 1.712 3.853 -6.168 1.00 79.31 414 ARG A CA 1
ATOM 3412 C C . ARG A 1 414 ? 0.984 2.526 -6.344 1.00 79.31 414 ARG A C 1
ATOM 3414 O O . ARG A 1 414 ? 1.625 1.478 -6.297 1.00 79.31 414 ARG A O 1
ATOM 3421 N N . LEU A 1 415 ? -0.337 2.527 -6.531 1.00 80.00 415 LEU A N 1
ATOM 3422 C CA . LEU A 1 415 ? -1.099 1.277 -6.667 1.00 80.00 415 LEU A CA 1
ATOM 3423 C C . LEU A 1 415 ? -1.110 0.754 -8.108 1.00 80.00 415 LEU A C 1
ATOM 3425 O O . LEU A 1 415 ? -1.044 -0.458 -8.316 1.00 80.00 415 LEU A O 1
ATOM 3429 N N . LEU A 1 416 ? -1.186 1.647 -9.094 1.00 76.25 416 LEU A N 1
ATOM 3430 C CA . LEU A 1 416 ? -1.234 1.341 -10.522 1.00 76.25 416 LEU A CA 1
ATOM 3431 C C . LEU A 1 416 ? -0.316 2.287 -11.325 1.00 76.25 416 LEU A C 1
ATOM 3433 O O . LEU A 1 416 ? -0.799 2.992 -12.216 1.00 76.25 416 LEU A O 1
ATOM 3437 N N . PRO A 1 417 ? 1.005 2.285 -11.054 1.00 68.12 417 PRO A N 1
ATOM 3438 C CA . PRO A 1 417 ? 1.947 3.089 -11.825 1.00 68.12 417 PRO A CA 1
ATOM 3439 C C . PRO A 1 417 ? 1.870 2.732 -13.316 1.00 68.12 417 PRO A C 1
ATOM 3441 O O . PRO A 1 417 ? 1.688 1.569 -13.685 1.00 68.12 417 PRO A O 1
ATOM 3444 N N . ASP A 1 418 ? 1.977 3.751 -14.171 1.00 64.06 418 ASP A N 1
ATOM 3445 C CA . ASP A 1 418 ? 1.895 3.686 -15.642 1.00 64.06 418 ASP A CA 1
ATOM 3446 C C . ASP A 1 418 ? 0.563 3.226 -16.251 1.00 64.06 418 ASP A C 1
ATOM 3448 O O . ASP A 1 418 ? 0.400 3.295 -17.471 1.00 64.06 418 ASP A O 1
ATOM 3452 N N . TYR A 1 419 ? -0.401 2.790 -15.441 1.00 63.06 419 TYR A N 1
ATOM 3453 C CA . TYR A 1 419 ? -1.683 2.289 -15.931 1.00 63.06 419 TYR A CA 1
ATOM 3454 C C . TYR A 1 419 ? -2.504 3.387 -16.626 1.00 63.06 419 TYR A C 1
ATOM 3456 O O . TYR A 1 419 ? -3.082 3.161 -17.685 1.00 63.06 419 TYR A O 1
ATOM 3464 N N . PHE A 1 420 ? -2.485 4.605 -16.080 1.00 56.47 420 PHE A N 1
ATOM 3465 C CA . PHE A 1 420 ? -3.194 5.761 -16.639 1.00 56.47 420 PHE A CA 1
ATOM 3466 C C . PHE A 1 420 ? -2.354 6.601 -17.619 1.00 56.47 420 PHE A C 1
ATOM 3468 O O . PHE A 1 420 ? -2.733 7.722 -17.959 1.00 56.47 420 PHE A O 1
ATOM 3475 N N . ASN A 1 421 ? -1.204 6.096 -18.075 1.00 55.59 421 ASN A N 1
ATOM 3476 C CA . ASN A 1 421 ? -0.355 6.815 -19.023 1.00 55.59 421 ASN A CA 1
ATOM 3477 C C . ASN A 1 421 ? -1.055 6.933 -20.395 1.00 55.59 421 ASN A C 1
ATOM 3479 O O . ASN A 1 421 ? -1.729 6.005 -20.843 1.00 55.59 421 ASN A O 1
ATOM 3483 N N . THR A 1 422 ? -0.856 8.049 -21.104 1.00 45.62 422 THR A N 1
ATOM 3484 C CA . THR A 1 422 ? -1.505 8.382 -22.390 1.00 45.62 422 THR A CA 1
ATOM 3485 C C . THR A 1 422 ? -1.290 7.347 -23.503 1.00 45.62 422 THR A C 1
ATOM 3487 O O . THR A 1 422 ? -2.029 7.347 -24.482 1.00 45.62 422 THR A O 1
ATOM 3490 N N . LYS A 1 423 ? -0.326 6.429 -23.355 1.00 45.94 423 LYS A N 1
ATOM 3491 C CA . LYS A 1 423 ? -0.063 5.318 -24.292 1.00 45.94 423 LYS A CA 1
ATOM 3492 C C . LYS A 1 423 ? -0.841 4.023 -23.996 1.00 45.94 423 LYS A C 1
ATOM 3494 O O . LYS A 1 423 ? -0.766 3.100 -24.799 1.00 45.94 423 LYS A O 1
ATOM 3499 N N . VAL A 1 424 ? -1.534 3.929 -22.857 1.00 48.34 424 VAL A N 1
ATOM 3500 C CA . VAL A 1 424 ? -2.205 2.707 -22.349 1.00 48.34 424 VAL A CA 1
ATOM 3501 C C . VAL A 1 424 ? -3.717 2.934 -22.142 1.00 48.34 424 VAL A C 1
ATOM 3503 O O . VAL A 1 424 ? -4.425 2.070 -21.635 1.00 48.34 424 VAL A O 1
ATOM 3506 N N . VAL A 1 425 ? -4.236 4.089 -22.584 1.00 47.97 425 VAL A N 1
ATOM 3507 C CA . VAL A 1 425 ? -5.623 4.552 -22.370 1.00 47.97 425 VAL A CA 1
ATOM 3508 C C . VAL A 1 425 ? -6.674 3.542 -22.844 1.00 47.97 425 VAL A C 1
ATOM 3510 O O . VAL A 1 425 ? -7.696 3.392 -22.184 1.00 47.97 425 VAL A O 1
ATOM 3513 N N . GLU A 1 426 ? -6.412 2.793 -23.919 1.00 40.59 426 GLU A N 1
ATOM 3514 C CA . GLU A 1 426 ? -7.336 1.764 -24.426 1.00 40.59 426 GLU A CA 1
ATOM 3515 C C . GLU A 1 426 ? -7.612 0.641 -23.411 1.00 40.59 426 GLU A C 1
ATOM 3517 O O . GLU A 1 426 ? -8.739 0.165 -23.324 1.00 40.59 426 GLU A O 1
ATOM 3522 N N . PHE A 1 427 ? -6.635 0.260 -22.579 1.00 47.34 427 PHE A N 1
ATOM 3523 C CA . PHE A 1 427 ? -6.830 -0.777 -21.556 1.00 47.34 427 PHE A CA 1
ATOM 3524 C C . PHE A 1 427 ? -7.626 -0.268 -20.348 1.00 47.34 427 PHE A C 1
ATOM 3526 O O . PHE A 1 427 ? -8.421 -1.015 -19.782 1.00 47.34 427 PHE A O 1
ATOM 3533 N N . ALA A 1 428 ? -7.481 1.014 -19.993 1.00 51.31 428 ALA A N 1
ATOM 3534 C CA . ALA A 1 428 ? -8.273 1.632 -18.929 1.00 51.31 428 ALA A CA 1
ATOM 3535 C C . ALA A 1 428 ? -9.770 1.732 -19.287 1.00 51.31 428 ALA A C 1
ATOM 3537 O O . ALA A 1 428 ? -10.620 1.701 -18.399 1.00 51.31 428 ALA A O 1
ATOM 3538 N N . LEU A 1 429 ? -10.100 1.801 -20.583 1.00 48.12 429 LEU A N 1
ATOM 3539 C CA . LEU A 1 429 ? -11.482 1.778 -21.079 1.00 48.12 429 LEU A CA 1
ATOM 3540 C C . LEU A 1 429 ? -12.125 0.382 -20.975 1.00 48.12 429 LEU A C 1
ATOM 3542 O O . LEU A 1 429 ? -13.329 0.280 -20.747 1.00 48.12 429 LEU A O 1
ATOM 3546 N N . ILE A 1 430 ? -11.337 -0.693 -21.097 1.00 50.12 430 ILE A N 1
ATOM 3547 C CA . ILE A 1 430 ? -11.821 -2.074 -20.921 1.00 50.12 430 ILE A CA 1
ATOM 3548 C C . ILE A 1 430 ? -12.179 -2.321 -19.452 1.00 50.12 430 ILE A C 1
ATOM 3550 O O . ILE A 1 430 ? -13.265 -2.818 -19.153 1.00 50.12 430 ILE A O 1
ATOM 3554 N N . ASP A 1 431 ? -11.312 -1.906 -18.527 1.00 57.06 431 ASP A N 1
ATOM 3555 C CA . ASP A 1 431 ? -11.579 -2.040 -17.091 1.00 57.06 431 ASP A CA 1
ATOM 3556 C C . ASP A 1 431 ? -12.726 -1.122 -16.628 1.00 57.06 431 ASP A C 1
ATOM 3558 O O . ASP A 1 431 ? -13.483 -1.490 -15.727 1.00 57.06 431 ASP A O 1
ATOM 3562 N N . GLN A 1 432 ? -12.928 0.026 -17.289 1.00 57.69 432 GLN A N 1
ATOM 3563 C CA . GLN A 1 432 ? -14.142 0.834 -17.135 1.00 57.69 432 GLN A CA 1
ATOM 3564 C C . GLN A 1 432 ? -15.403 0.027 -17.494 1.00 57.69 432 GLN A C 1
ATOM 3566 O O . GLN A 1 432 ? -16.339 -0.009 -16.699 1.00 57.69 432 GLN A O 1
ATOM 3571 N N . GLY A 1 433 ? -15.416 -0.668 -18.636 1.00 53.97 433 GLY A N 1
ATOM 3572 C CA . GLY A 1 433 ? -16.551 -1.509 -19.033 1.00 53.97 433 GLY A CA 1
ATOM 3573 C C . GLY A 1 433 ? -16.849 -2.631 -18.031 1.00 53.97 433 GLY A C 1
ATOM 3574 O O . GLY A 1 433 ? -18.007 -2.933 -17.764 1.00 53.97 433 GLY A O 1
ATOM 3575 N N . VAL A 1 434 ? -15.816 -3.205 -17.407 1.00 57.88 434 VAL A N 1
ATOM 3576 C CA . VAL A 1 434 ? -15.969 -4.224 -16.353 1.00 57.88 434 VAL A CA 1
ATOM 3577 C C . VAL A 1 434 ? -16.577 -3.632 -15.077 1.00 57.88 434 VAL A C 1
ATOM 3579 O O . VAL A 1 434 ? -17.449 -4.255 -14.468 1.00 57.88 434 VAL A O 1
ATOM 3582 N N . LEU A 1 435 ? -16.150 -2.435 -14.664 1.00 62.31 435 LEU A N 1
ATOM 3583 C CA . LEU A 1 435 ? -16.695 -1.760 -13.481 1.00 62.31 435 LEU A CA 1
ATOM 3584 C C . LEU A 1 435 ? -18.154 -1.319 -13.668 1.00 62.31 435 LEU A C 1
ATOM 3586 O O . LEU A 1 435 ? -18.909 -1.377 -12.699 1.00 62.31 435 LEU A O 1
ATOM 3590 N N . ASP A 1 436 ? -18.557 -0.946 -14.886 1.00 64.94 436 ASP A N 1
ATOM 3591 C CA . ASP A 1 436 ? -19.935 -0.541 -15.201 1.00 64.94 436 ASP A CA 1
ATOM 3592 C C . ASP A 1 436 ? -20.940 -1.705 -15.089 1.00 64.94 436 ASP A C 1
ATOM 3594 O O . ASP A 1 436 ? -22.113 -1.494 -14.773 1.00 64.94 436 ASP A O 1
ATOM 3598 N N . VAL A 1 437 ? -20.490 -2.947 -15.299 1.00 72.00 437 VAL A N 1
ATOM 3599 C CA . VAL A 1 437 ? -21.342 -4.148 -15.220 1.00 72.00 437 VAL A CA 1
ATOM 3600 C C . VAL A 1 437 ? -21.453 -4.692 -13.788 1.00 72.00 437 VAL A C 1
ATOM 3602 O O . VAL A 1 437 ? -22.444 -5.336 -13.428 1.00 72.00 437 VAL A O 1
ATOM 3605 N N . ILE A 1 438 ? -20.461 -4.427 -12.933 1.00 77.56 438 ILE A N 1
ATOM 3606 C CA . ILE A 1 438 ? -20.463 -4.904 -11.547 1.00 77.56 438 ILE A CA 1
ATOM 3607 C C . ILE A 1 438 ? -21.424 -4.048 -10.700 1.00 77.56 438 ILE A C 1
ATOM 3609 O O . ILE A 1 438 ? -21.298 -2.824 -10.651 1.00 77.56 438 ILE A O 1
ATOM 3613 N N . PRO A 1 439 ? -22.338 -4.659 -9.920 1.00 82.88 439 PRO A N 1
ATOM 3614 C CA . PRO A 1 439 ? -23.200 -3.919 -9.002 1.00 82.88 439 PRO A CA 1
ATOM 3615 C C . PRO A 1 439 ? -22.401 -3.020 -8.049 1.00 82.88 439 PRO A C 1
ATOM 3617 O O . PRO A 1 439 ? -21.444 -3.479 -7.426 1.00 82.88 439 PRO A O 1
ATOM 3620 N N . PHE A 1 440 ? -22.848 -1.777 -7.840 1.00 81.00 440 PHE A N 1
ATOM 3621 C CA . PHE A 1 440 ? -22.121 -0.765 -7.056 1.00 81.00 440 PHE A CA 1
ATOM 3622 C C . PHE A 1 440 ? -21.581 -1.269 -5.703 1.00 81.00 440 PHE A C 1
ATOM 3624 O O . PHE A 1 440 ? -20.400 -1.115 -5.405 1.00 81.00 440 PHE A O 1
ATOM 3631 N N . ASN A 1 441 ? -22.410 -1.938 -4.892 1.00 81.19 441 ASN A N 1
ATOM 3632 C CA . ASN A 1 441 ? -21.976 -2.470 -3.589 1.00 81.19 441 ASN A CA 1
ATOM 3633 C C . ASN A 1 441 ? -20.869 -3.534 -3.713 1.00 81.19 441 ASN A C 1
ATOM 3635 O O . ASN A 1 441 ? -20.018 -3.647 -2.833 1.00 81.19 441 ASN A O 1
ATOM 3639 N N . SER A 1 442 ? -20.877 -4.310 -4.798 1.00 84.50 442 SER A N 1
ATOM 3640 C CA . SER A 1 442 ? -19.831 -5.286 -5.100 1.00 84.50 442 SER A CA 1
ATOM 3641 C C . SER A 1 442 ? -18.549 -4.596 -5.550 1.00 84.50 442 SER A C 1
ATOM 3643 O O . SER A 1 442 ? -17.480 -4.935 -5.048 1.00 84.50 442 SER A O 1
ATOM 3645 N N . ALA A 1 443 ? -18.657 -3.592 -6.424 1.00 83.12 443 ALA A N 1
ATOM 3646 C CA . ALA A 1 443 ? -17.518 -2.800 -6.874 1.00 83.12 443 ALA A CA 1
ATOM 3647 C C . ALA A 1 443 ? -16.814 -2.121 -5.689 1.00 83.12 443 ALA A C 1
ATOM 3649 O O . ALA A 1 443 ? -15.600 -2.228 -5.546 1.00 83.12 443 ALA A O 1
ATOM 3650 N N . VAL A 1 444 ? -17.572 -1.526 -4.763 1.00 87.19 444 VAL A N 1
ATOM 3651 C CA . VAL A 1 444 ? -17.014 -0.882 -3.564 1.00 87.19 444 VAL A CA 1
ATOM 3652 C C . VAL A 1 444 ? -16.272 -1.876 -2.660 1.00 87.19 444 VAL A C 1
ATOM 3654 O O . VAL A 1 444 ? -15.203 -1.543 -2.161 1.00 87.19 444 VAL A O 1
ATOM 3657 N N . ASN A 1 445 ? -16.755 -3.113 -2.495 1.00 88.44 445 ASN A N 1
ATOM 3658 C CA . ASN A 1 445 ? -16.023 -4.141 -1.738 1.00 88.44 445 ASN A CA 1
ATOM 3659 C C . ASN A 1 445 ? -14.707 -4.559 -2.424 1.00 88.44 445 ASN A C 1
ATOM 3661 O O . ASN A 1 445 ? -13.732 -4.894 -1.748 1.00 88.44 445 ASN A O 1
ATOM 3665 N N . ILE A 1 446 ? -14.667 -4.554 -3.760 1.00 88.31 446 ILE A N 1
ATOM 3666 C CA . ILE A 1 446 ? -13.432 -4.791 -4.519 1.00 88.31 446 ILE A CA 1
ATOM 3667 C C . ILE A 1 446 ? -12.466 -3.622 -4.308 1.00 88.31 446 ILE A C 1
ATOM 3669 O O . ILE A 1 446 ? -11.285 -3.860 -4.070 1.00 88.31 446 ILE A O 1
ATOM 3673 N N . VAL A 1 447 ? -12.964 -2.380 -4.315 1.00 90.00 447 VAL A N 1
ATOM 3674 C CA . VAL A 1 447 ? -12.170 -1.174 -4.027 1.00 90.00 447 VAL A CA 1
ATOM 3675 C C . VAL A 1 447 ? -11.619 -1.193 -2.594 1.00 90.00 447 VAL A C 1
ATOM 3677 O O . VAL A 1 447 ? -10.436 -0.918 -2.403 1.00 90.00 447 VAL A O 1
ATOM 3680 N N . ASP A 1 448 ? -12.420 -1.606 -1.604 1.00 93.56 448 ASP A N 1
ATOM 3681 C CA . ASP A 1 448 ? -11.978 -1.815 -0.217 1.00 93.56 448 ASP A CA 1
ATOM 3682 C C . ASP A 1 448 ? -10.762 -2.767 -0.167 1.00 93.56 448 ASP A C 1
ATOM 3684 O O . ASP A 1 448 ? -9.744 -2.468 0.461 1.00 93.56 448 ASP A O 1
ATOM 3688 N N . CYS A 1 449 ? -10.838 -3.894 -0.885 1.00 92.56 449 CYS A N 1
ATOM 3689 C CA . CYS A 1 449 ? -9.744 -4.862 -0.978 1.00 92.56 449 CYS A CA 1
ATOM 3690 C C . CYS A 1 449 ? -8.547 -4.317 -1.766 1.00 92.56 449 CYS A C 1
ATOM 3692 O O . CYS A 1 449 ? -7.406 -4.557 -1.381 1.00 92.56 449 CYS A O 1
ATOM 3694 N N . PHE A 1 450 ? -8.782 -3.579 -2.849 1.00 91.56 450 PHE A N 1
ATOM 3695 C CA . PHE A 1 450 ? -7.741 -2.991 -3.685 1.00 91.56 450 PHE A CA 1
ATOM 3696 C C . PHE A 1 450 ? -6.904 -1.959 -2.922 1.00 91.56 450 PHE A C 1
ATOM 3698 O O . PHE A 1 450 ? -5.678 -2.012 -2.990 1.00 91.56 450 PHE A O 1
ATOM 3705 N N . PHE A 1 451 ? -7.523 -1.071 -2.138 1.00 92.44 451 PHE A N 1
ATOM 3706 C CA . PHE A 1 451 ? -6.770 -0.118 -1.317 1.00 92.44 451 PHE A CA 1
ATOM 3707 C C . PHE A 1 451 ? -5.935 -0.804 -0.230 1.00 92.44 451 PHE A C 1
ATOM 3709 O O . PHE A 1 451 ? -4.854 -0.322 0.102 1.00 92.44 451 PHE A O 1
ATOM 3716 N N . TYR A 1 452 ? -6.400 -1.942 0.291 1.00 92.69 452 TYR A N 1
ATOM 3717 C CA . TYR A 1 452 ? -5.660 -2.735 1.271 1.00 92.69 452 TYR A CA 1
ATOM 3718 C C . TYR A 1 452 ? -4.509 -3.540 0.638 1.00 92.69 452 TYR A C 1
ATOM 3720 O O . TYR A 1 452 ? -3.336 -3.368 0.973 1.00 92.69 452 TYR A O 1
ATOM 3728 N N . ASP A 1 453 ? -4.828 -4.417 -0.312 1.00 89.12 453 ASP A N 1
ATOM 3729 C CA . ASP A 1 453 ? -3.927 -5.442 -0.848 1.00 89.12 453 ASP A CA 1
ATOM 3730 C C . ASP A 1 453 ? -3.186 -4.993 -2.135 1.00 89.12 453 ASP A C 1
ATOM 3732 O O . ASP A 1 453 ? -2.155 -5.574 -2.499 1.00 89.12 453 ASP A O 1
ATOM 3736 N N . GLY A 1 454 ? -3.637 -3.922 -2.794 1.00 87.44 454 GLY A N 1
ATOM 3737 C CA . GLY A 1 454 ? -3.073 -3.357 -4.026 1.00 87.44 454 GLY A CA 1
ATOM 3738 C C . GLY A 1 454 ? -3.586 -4.004 -5.316 1.00 87.44 454 GLY A C 1
ATOM 3739 O O . GLY A 1 454 ? -4.574 -4.738 -5.331 1.00 87.44 454 GLY A O 1
ATOM 3740 N N . ALA A 1 455 ? -2.871 -3.765 -6.421 1.00 84.00 455 ALA A N 1
ATOM 3741 C CA . ALA A 1 455 ? -3.270 -4.205 -7.760 1.00 84.00 455 ALA A CA 1
ATOM 3742 C C . ALA A 1 455 ? -3.462 -5.721 -7.908 1.00 84.00 455 ALA A C 1
ATOM 3744 O O . ALA A 1 455 ? -4.261 -6.149 -8.740 1.00 84.00 455 ALA A O 1
ATOM 3745 N N . LYS A 1 456 ? -2.788 -6.549 -7.091 1.00 87.19 456 LYS A N 1
ATOM 3746 C CA . LYS A 1 456 ? -2.948 -8.015 -7.139 1.00 87.19 456 LYS A CA 1
ATOM 3747 C C . LYS A 1 456 ? -4.401 -8.475 -7.026 1.00 87.19 456 LYS A C 1
ATOM 3749 O O . LYS A 1 456 ? -4.746 -9.485 -7.629 1.00 87.19 456 LYS A O 1
ATOM 3754 N N . VAL A 1 457 ? -5.243 -7.730 -6.308 1.00 88.19 457 VAL A N 1
ATOM 3755 C CA . VAL A 1 457 ? -6.659 -8.067 -6.114 1.00 88.19 457 VAL A CA 1
ATOM 3756 C C . VAL A 1 457 ? -7.392 -8.127 -7.449 1.00 88.19 457 VAL A C 1
ATOM 3758 O O . VAL A 1 457 ? -8.118 -9.083 -7.703 1.00 88.19 457 VAL A O 1
ATOM 3761 N N . VAL A 1 458 ? -7.138 -7.155 -8.327 1.00 85.75 458 VAL A N 1
ATOM 3762 C CA . VAL A 1 458 ? -7.771 -7.070 -9.649 1.00 85.75 458 VAL A CA 1
ATOM 3763 C C . VAL A 1 458 ? -7.403 -8.291 -10.490 1.00 85.75 458 VAL A C 1
ATOM 3765 O O . VAL A 1 458 ? -8.285 -8.964 -11.014 1.00 85.75 458 VAL A O 1
ATOM 3768 N N . PHE A 1 459 ? -6.118 -8.656 -10.535 1.00 86.31 459 PHE A N 1
ATOM 3769 C CA . PHE A 1 459 ? -5.653 -9.830 -11.282 1.00 86.31 459 PHE A CA 1
ATOM 3770 C C . PHE A 1 459 ? -6.193 -11.148 -10.720 1.00 86.31 459 PHE A C 1
ATOM 3772 O O . PHE A 1 459 ? -6.594 -12.026 -11.481 1.00 86.31 459 PHE A O 1
ATOM 3779 N N . GLN A 1 460 ? -6.217 -11.301 -9.394 1.00 90.25 460 GLN A N 1
ATOM 3780 C CA . GLN A 1 460 ? -6.727 -12.509 -8.744 1.00 90.25 460 GLN A CA 1
ATOM 3781 C C . GLN A 1 460 ? -8.223 -12.699 -9.018 1.00 90.25 460 GLN A C 1
ATOM 3783 O O . GLN A 1 460 ? -8.649 -13.809 -9.337 1.00 90.25 460 GLN A O 1
ATOM 3788 N N . ILE A 1 461 ? -9.012 -11.623 -8.933 1.00 88.88 461 ILE A N 1
ATOM 3789 C CA . ILE A 1 461 ? -10.444 -11.656 -9.245 1.00 88.88 461 ILE A CA 1
ATOM 3790 C C . ILE A 1 461 ? -10.656 -11.938 -10.732 1.00 88.88 461 ILE A C 1
ATOM 3792 O O . ILE A 1 461 ? -11.439 -12.824 -11.059 1.00 88.88 461 ILE A O 1
ATOM 3796 N N . ALA A 1 462 ? -9.934 -11.257 -11.626 1.00 87.12 462 ALA A N 1
ATOM 3797 C CA . ALA A 1 462 ? -10.054 -11.462 -13.068 1.00 87.12 462 ALA A CA 1
ATOM 3798 C C . ALA A 1 462 ? -9.777 -12.921 -13.466 1.00 87.12 462 ALA A C 1
ATOM 3800 O O . ALA A 1 462 ? -10.571 -13.529 -14.180 1.00 87.12 462 ALA A O 1
ATOM 3801 N N . LEU A 1 463 ? -8.706 -13.526 -12.938 1.00 89.69 463 LEU A N 1
ATOM 3802 C CA . LEU A 1 463 ? -8.408 -14.942 -13.174 1.00 89.69 463 LEU A CA 1
ATOM 3803 C C . LEU A 1 463 ? -9.511 -15.860 -12.648 1.00 89.69 463 LEU A C 1
ATOM 3805 O O . LEU A 1 463 ? -9.859 -16.834 -13.313 1.00 89.69 463 LEU A O 1
ATOM 3809 N N . LYS A 1 464 ? -10.096 -15.536 -11.489 1.00 91.38 464 LYS A N 1
ATOM 3810 C CA . LYS A 1 464 ? -11.191 -16.326 -10.928 1.00 91.38 464 LYS A CA 1
ATOM 3811 C C . LYS A 1 464 ? -12.468 -16.232 -11.759 1.00 91.38 464 LYS A C 1
ATOM 3813 O O . LYS A 1 464 ? -13.139 -17.245 -11.936 1.00 91.38 464 LYS A O 1
ATOM 3818 N N . VAL A 1 465 ? -12.780 -15.051 -12.292 1.00 88.81 465 VAL A N 1
ATOM 3819 C CA . VAL A 1 465 ? -13.905 -14.843 -13.216 1.00 88.81 465 VAL A CA 1
ATOM 3820 C C . VAL A 1 465 ? -13.682 -15.624 -14.513 1.00 88.81 465 VAL A C 1
ATOM 3822 O O . VAL A 1 465 ? -14.582 -16.340 -14.947 1.00 88.81 465 VAL A O 1
ATOM 3825 N N . LEU A 1 466 ? -12.483 -15.560 -15.101 1.00 90.62 466 LEU A N 1
ATOM 3826 C CA . LEU A 1 466 ? -12.149 -16.313 -16.316 1.00 90.62 466 LEU A CA 1
ATOM 3827 C C . LEU A 1 466 ? -12.245 -17.826 -16.104 1.00 90.62 466 LEU A C 1
ATOM 3829 O O . LEU A 1 466 ? -12.760 -18.543 -16.956 1.00 90.62 466 LEU A O 1
ATOM 3833 N N . GLU A 1 467 ? -11.770 -18.325 -14.964 1.00 91.62 467 GLU A N 1
ATOM 3834 C CA . GLU A 1 467 ? -11.878 -19.744 -14.638 1.00 91.62 467 GLU A CA 1
ATOM 3835 C C . GLU A 1 467 ? -13.335 -20.180 -14.447 1.00 91.62 467 GLU A C 1
ATOM 3837 O O . GLU A 1 467 ? -13.728 -21.226 -14.963 1.00 91.62 467 GLU A O 1
ATOM 3842 N N . ALA A 1 468 ? -14.137 -19.383 -13.736 1.00 90.44 468 ALA A N 1
ATOM 3843 C CA . ALA A 1 468 ? -15.542 -19.692 -13.488 1.00 90.44 468 ALA A CA 1
ATOM 3844 C C . ALA A 1 468 ? -16.355 -19.807 -14.786 1.00 90.44 468 ALA A C 1
ATOM 3846 O O . ALA A 1 468 ? -17.268 -20.622 -14.850 1.00 90.44 468 ALA A O 1
ATOM 3847 N N . ASN A 1 469 ? -15.982 -19.044 -15.817 1.00 90.94 469 ASN A N 1
ATOM 3848 C CA . ASN A 1 469 ? -16.638 -19.037 -17.125 1.00 90.94 469 ASN A CA 1
ATOM 3849 C C . ASN A 1 469 ? -15.870 -19.843 -18.185 1.00 90.94 469 ASN A C 1
ATOM 3851 O O . ASN A 1 469 ? -16.163 -19.750 -19.371 1.00 90.94 469 ASN A O 1
ATOM 3855 N N . ARG A 1 470 ? -14.866 -20.641 -17.792 1.00 93.38 470 ARG A N 1
ATOM 3856 C CA . ARG A 1 470 ? -13.945 -21.305 -18.730 1.00 93.38 470 ARG A CA 1
ATOM 3857 C C . ARG A 1 470 ? -14.658 -22.147 -19.786 1.00 93.38 470 ARG A C 1
ATOM 3859 O O . ARG A 1 470 ? -14.222 -22.162 -20.932 1.00 93.38 470 ARG A O 1
ATOM 3866 N N . HIS A 1 471 ? -15.681 -22.902 -19.392 1.00 94.81 471 HIS A N 1
ATOM 3867 C CA . HIS A 1 471 ? -16.392 -23.793 -20.308 1.00 94.81 471 HIS A CA 1
ATOM 3868 C C . HIS A 1 471 ? -17.180 -23.006 -21.357 1.00 94.81 471 HIS A C 1
ATOM 3870 O O . HIS A 1 471 ? -17.059 -23.310 -22.540 1.00 94.81 471 HIS A O 1
ATOM 3876 N N . ASP A 1 472 ? -17.890 -21.966 -20.928 1.00 93.19 472 ASP A N 1
ATOM 3877 C CA . ASP A 1 472 ? -18.707 -21.126 -21.803 1.00 93.19 472 ASP A CA 1
ATOM 3878 C C . ASP A 1 472 ? -17.832 -20.261 -22.721 1.00 93.19 472 ASP A C 1
ATOM 3880 O O . ASP A 1 472 ? -18.093 -20.177 -23.915 1.00 93.19 472 ASP A O 1
ATOM 3884 N N . LEU A 1 473 ? -16.712 -19.734 -22.209 1.00 92.38 473 LEU A N 1
ATOM 3885 C CA . LEU A 1 473 ? -15.720 -18.996 -23.004 1.00 92.38 473 LEU A CA 1
ATOM 3886 C C . LEU A 1 473 ? -15.057 -19.852 -24.090 1.00 92.38 473 LEU A C 1
ATOM 3888 O O . LEU A 1 473 ? -14.713 -19.344 -25.152 1.00 92.38 473 LEU A O 1
ATOM 3892 N N . LEU A 1 474 ? -14.836 -21.144 -23.827 1.00 93.31 474 LEU A N 1
ATOM 3893 C CA . LEU A 1 474 ? -14.306 -22.073 -24.833 1.00 93.31 474 LEU A CA 1
ATOM 3894 C C . LEU A 1 474 ? -15.363 -22.484 -25.865 1.00 93.31 474 LEU A C 1
ATOM 3896 O O . LEU A 1 474 ? -14.991 -22.964 -26.935 1.00 93.31 474 LEU A O 1
ATOM 3900 N N . ALA A 1 475 ? -16.646 -22.339 -25.532 1.00 95.12 475 ALA A N 1
ATOM 3901 C CA . ALA A 1 475 ? -17.764 -22.604 -26.429 1.00 95.12 475 ALA A CA 1
ATOM 3902 C C . ALA A 1 475 ? -18.156 -21.382 -27.278 1.00 95.12 475 ALA A C 1
ATOM 3904 O O . ALA A 1 475 ? -18.857 -21.555 -28.273 1.00 95.12 475 ALA A O 1
ATOM 3905 N N . SER A 1 476 ? -17.700 -20.178 -26.911 1.00 94.62 476 SER A N 1
ATOM 3906 C CA . SER A 1 476 ? -17.965 -18.946 -27.655 1.00 94.62 476 SER A CA 1
ATOM 3907 C C . SER A 1 476 ? -17.359 -18.978 -29.060 1.00 94.62 476 SER A C 1
ATOM 3909 O O . SER A 1 476 ? -16.214 -19.392 -29.256 1.00 94.62 476 SER A O 1
ATOM 3911 N N . ASN A 1 477 ? -18.124 -18.502 -30.039 1.00 91.88 477 ASN A N 1
ATOM 3912 C CA . ASN A 1 477 ? -17.748 -18.507 -31.453 1.00 91.88 477 ASN A CA 1
ATOM 3913 C C . ASN A 1 477 ? -17.063 -17.207 -31.896 1.00 91.88 477 ASN A C 1
ATOM 3915 O O . ASN A 1 477 ? -16.357 -17.201 -32.905 1.00 91.88 477 ASN A O 1
ATOM 3919 N N . ASP A 1 478 ? -17.251 -16.124 -31.140 1.00 90.44 478 ASP A N 1
ATOM 3920 C CA . ASP A 1 478 ? -16.634 -14.820 -31.369 1.00 90.44 478 ASP A CA 1
ATOM 3921 C C . ASP A 1 478 ? -16.390 -14.050 -30.055 1.00 90.44 478 ASP A C 1
ATOM 3923 O O . ASP A 1 478 ? -16.719 -14.503 -28.953 1.00 90.44 478 ASP A O 1
ATOM 3927 N N . ASP A 1 479 ? -15.735 -12.896 -30.176 1.00 84.12 479 ASP A N 1
ATOM 3928 C CA . ASP A 1 479 ? -15.414 -11.999 -29.069 1.00 84.12 479 ASP A CA 1
ATOM 3929 C C . ASP A 1 479 ? -16.655 -11.335 -28.455 1.00 84.12 479 ASP A C 1
ATOM 3931 O O . ASP A 1 479 ? -16.677 -11.102 -27.246 1.00 84.12 479 ASP A O 1
ATOM 3935 N N . GLY A 1 480 ? -17.704 -11.089 -29.241 1.00 85.25 480 GLY A N 1
ATOM 3936 C CA . GLY A 1 480 ? -18.985 -10.579 -28.756 1.00 85.25 480 GLY A CA 1
ATOM 3937 C C . GLY A 1 480 ? -19.670 -11.553 -27.795 1.00 85.25 480 GLY A C 1
ATOM 3938 O O . GLY A 1 480 ? -20.036 -11.162 -26.686 1.00 85.25 480 GLY A O 1
ATOM 3939 N N . GLU A 1 481 ? -19.775 -12.827 -28.176 1.00 88.19 481 GLU A N 1
ATOM 3940 C CA . GLU A 1 481 ? -20.346 -13.896 -27.348 1.00 88.19 481 GLU A CA 1
ATOM 3941 C C . GLU A 1 481 ? -19.546 -14.083 -26.049 1.00 88.19 481 GLU A C 1
ATOM 3943 O O . GLU A 1 481 ? -20.122 -14.138 -24.959 1.00 88.19 481 GLU A O 1
ATOM 3948 N N . ALA A 1 482 ? -18.211 -14.080 -26.139 1.00 86.31 482 ALA A N 1
ATOM 3949 C CA . ALA A 1 482 ? -17.341 -14.160 -24.967 1.00 86.31 482 ALA A CA 1
ATOM 3950 C C . ALA A 1 482 ? -17.535 -12.965 -24.010 1.00 86.31 482 ALA A C 1
ATOM 3952 O O . ALA A 1 482 ? -17.563 -13.137 -22.788 1.00 86.31 482 ALA A O 1
ATOM 3953 N N . MET A 1 483 ? -17.707 -11.752 -24.547 1.00 84.44 483 MET A N 1
ATOM 3954 C CA . MET A 1 483 ? -17.986 -10.557 -23.745 1.00 84.44 483 MET A CA 1
ATOM 3955 C C . MET A 1 483 ? -19.367 -10.611 -23.082 1.00 84.44 483 MET A C 1
ATOM 3957 O O . MET A 1 483 ? -19.491 -10.201 -21.927 1.00 84.44 483 MET A O 1
ATOM 3961 N N . THR A 1 484 ? -20.389 -11.151 -23.754 1.00 86.19 484 THR A N 1
ATOM 3962 C CA . THR A 1 484 ? -21.717 -11.366 -23.158 1.00 86.19 484 THR A CA 1
ATOM 3963 C C . THR A 1 484 ? -21.649 -12.339 -21.984 1.00 86.19 484 THR A C 1
ATOM 3965 O O . THR A 1 484 ? -22.136 -12.001 -20.908 1.00 86.19 484 THR A O 1
ATOM 3968 N N . VAL A 1 485 ? -20.958 -13.477 -22.133 1.00 88.69 485 VAL A N 1
ATOM 3969 C CA . VAL A 1 485 ? -20.752 -14.454 -21.044 1.00 88.69 485 VAL A CA 1
ATOM 3970 C C . VAL A 1 485 ? -20.137 -13.787 -19.808 1.00 88.69 485 VAL A C 1
ATOM 3972 O O . VAL A 1 485 ? -20.623 -13.952 -18.687 1.00 88.69 485 VAL A O 1
ATOM 3975 N N . LEU A 1 486 ? -19.081 -12.990 -20.001 1.00 87.06 486 LEU A N 1
ATOM 3976 C CA . LEU A 1 486 ? -18.424 -12.282 -18.901 1.00 87.06 486 LEU A CA 1
ATOM 3977 C C . LEU A 1 486 ? -19.327 -11.215 -18.276 1.00 87.06 486 LEU A C 1
ATOM 3979 O O . LEU A 1 486 ? -19.368 -11.094 -17.050 1.00 87.06 486 LEU A O 1
ATOM 3983 N N . SER A 1 487 ? -20.052 -10.455 -19.095 1.00 83.44 487 SER A N 1
ATOM 3984 C CA . SER A 1 487 ? -20.967 -9.412 -18.632 1.00 83.44 487 SER A CA 1
ATOM 3985 C C . SER A 1 487 ? -22.104 -9.997 -17.786 1.00 83.44 487 SER A C 1
ATOM 3987 O O . SER A 1 487 ? -22.360 -9.544 -16.666 1.00 83.44 487 SER A O 1
ATOM 3989 N N . ASP A 1 488 ? -22.725 -11.075 -18.263 1.00 86.44 488 ASP A N 1
ATOM 3990 C CA . ASP A 1 488 ? -23.806 -11.767 -17.564 1.00 86.44 488 ASP A CA 1
ATOM 3991 C C . ASP A 1 488 ? -23.323 -12.322 -16.223 1.00 86.44 488 ASP A C 1
ATOM 3993 O O . ASP A 1 488 ? -23.963 -12.098 -15.186 1.00 86.44 488 ASP A O 1
ATOM 3997 N N . TYR A 1 489 ? -22.138 -12.943 -16.201 1.00 86.25 489 TYR A N 1
ATOM 3998 C CA . TYR A 1 489 ? -21.521 -13.390 -14.958 1.00 86.25 489 TYR A CA 1
ATOM 3999 C C . TYR A 1 489 ? -21.336 -12.226 -13.979 1.00 86.25 489 TYR A C 1
ATOM 4001 O O . TYR A 1 489 ? -21.816 -12.299 -12.846 1.00 86.25 489 TYR A O 1
ATOM 4009 N N . LEU A 1 490 ? -20.689 -11.135 -14.402 1.00 83.06 490 LEU A N 1
ATOM 4010 C CA . LEU A 1 490 ? -20.389 -9.978 -13.549 1.00 83.06 490 LEU A CA 1
ATOM 4011 C C . LEU A 1 490 ? -21.651 -9.298 -13.003 1.00 83.06 490 LEU A C 1
ATOM 4013 O O . LEU A 1 490 ? -21.673 -8.908 -11.831 1.00 83.06 490 LEU A O 1
ATOM 4017 N N . SER A 1 491 ? -22.727 -9.240 -13.790 1.00 80.75 491 SER A N 1
ATOM 4018 C CA . SER A 1 491 ? -24.022 -8.714 -13.346 1.00 80.75 491 SER A CA 1
ATOM 4019 C C . SER A 1 491 ? -24.635 -9.547 -12.204 1.00 80.75 491 SER A C 1
ATOM 4021 O O . SER A 1 491 ? -25.246 -9.010 -11.271 1.00 80.75 491 SER A O 1
ATOM 4023 N N . SER A 1 492 ? -24.398 -10.865 -12.207 1.00 79.06 492 SER A N 1
ATOM 4024 C CA . SER A 1 492 ? -24.914 -11.808 -11.205 1.00 79.06 492 SER A CA 1
ATOM 4025 C C . SER A 1 492 ? -24.086 -11.869 -9.907 1.00 79.06 492 SER A C 1
ATOM 4027 O O . SER A 1 492 ? -24.557 -12.374 -8.881 1.00 79.06 492 SER A O 1
ATOM 4029 N N . VAL A 1 493 ? -22.883 -11.271 -9.886 1.00 70.94 493 VAL A N 1
ATOM 4030 C CA . VAL A 1 493 ? -21.949 -11.260 -8.734 1.00 70.94 493 VAL A CA 1
ATOM 4031 C C . VAL A 1 493 ? -22.534 -10.581 -7.481 1.00 70.94 493 VAL A C 1
ATOM 4033 O O . VAL A 1 493 ? -22.004 -10.753 -6.378 1.00 70.94 493 VAL A O 1
ATOM 4036 N N . ARG A 1 494 ? -23.660 -9.858 -7.594 1.00 59.69 494 ARG A N 1
ATOM 4037 C CA . ARG A 1 494 ? -24.335 -9.145 -6.488 1.00 59.69 494 ARG A CA 1
ATOM 4038 C C . ARG A 1 494 ? -24.494 -9.974 -5.207 1.00 59.69 494 ARG A C 1
ATOM 4040 O O . ARG A 1 494 ? -24.416 -9.419 -4.116 1.00 59.69 494 ARG A O 1
ATOM 4047 N N . ILE A 1 495 ? -24.723 -11.282 -5.328 1.00 56.94 495 ILE A N 1
ATOM 4048 C CA . ILE A 1 495 ? -25.055 -12.164 -4.198 1.00 56.94 495 ILE A CA 1
ATOM 4049 C C . ILE A 1 495 ? -23.790 -12.750 -3.533 1.00 56.94 495 ILE A C 1
ATOM 4051 O O . ILE A 1 495 ? -23.820 -13.140 -2.365 1.00 56.94 495 ILE A O 1
ATOM 4055 N N . HIS A 1 496 ? -22.645 -12.771 -4.229 1.00 68.31 496 HIS A N 1
ATOM 4056 C CA . HIS A 1 496 ? -21.486 -13.580 -3.828 1.00 68.31 496 HIS A CA 1
ATOM 4057 C C . HIS A 1 496 ? -20.120 -12.887 -3.921 1.00 68.31 496 HIS A C 1
ATOM 4059 O O . HIS A 1 496 ? -19.107 -13.573 -3.802 1.00 68.31 496 HIS A O 1
ATOM 4065 N N . VAL A 1 497 ? -20.037 -11.557 -4.056 1.00 83.62 497 VAL A N 1
ATOM 4066 C CA . VAL A 1 497 ? -18.741 -10.856 -4.205 1.00 83.62 497 VAL A CA 1
ATOM 4067 C C . VAL A 1 497 ? -17.716 -11.221 -3.119 1.00 83.62 497 VAL A C 1
ATOM 4069 O O . VAL A 1 497 ? -16.567 -11.517 -3.428 1.00 83.62 497 VAL A O 1
ATOM 4072 N N . SER A 1 498 ? -18.122 -11.319 -1.848 1.00 83.31 498 SER A N 1
ATOM 4073 C CA . SER A 1 498 ? -17.211 -11.714 -0.763 1.00 83.31 498 SER A CA 1
ATOM 4074 C C . SER A 1 498 ? -16.719 -13.156 -0.897 1.00 83.31 498 SER A C 1
ATOM 4076 O O . SER A 1 498 ? -15.613 -13.461 -0.459 1.00 83.31 498 SER A O 1
ATOM 4078 N N . LYS A 1 499 ? -17.522 -14.052 -1.486 1.00 86.69 499 LYS A N 1
ATOM 4079 C CA . LYS A 1 499 ? -17.104 -15.424 -1.797 1.00 86.69 499 LYS A CA 1
ATOM 4080 C C . LYS A 1 499 ? -16.139 -15.427 -2.982 1.00 86.69 499 LYS A C 1
ATOM 4082 O O . LYS A 1 499 ? -15.076 -16.017 -2.863 1.00 86.69 499 LYS A O 1
ATOM 4087 N N . LEU A 1 500 ? -16.451 -14.691 -4.052 1.00 89.06 500 LEU A N 1
ATOM 4088 C CA . LEU A 1 500 ? -15.576 -14.538 -5.219 1.00 89.06 500 LEU A CA 1
ATOM 4089 C C . LEU A 1 500 ? -14.175 -14.057 -4.815 1.00 89.06 500 LEU A C 1
ATOM 4091 O O . LEU A 1 500 ? -13.186 -14.668 -5.208 1.00 89.06 500 LEU A O 1
ATOM 4095 N N . ILE A 1 501 ? -14.085 -13.011 -3.986 1.00 89.31 501 ILE A N 1
ATOM 4096 C CA . ILE A 1 501 ? -12.794 -12.475 -3.525 1.00 89.31 501 ILE A CA 1
ATOM 4097 C C . ILE A 1 501 ? -12.051 -13.507 -2.662 1.00 89.31 501 ILE A C 1
ATOM 4099 O O . ILE A 1 501 ? -10.850 -13.708 -2.837 1.00 89.31 501 ILE A O 1
ATOM 4103 N N . LYS A 1 502 ? -12.747 -14.197 -1.748 1.00 90.50 502 LYS A N 1
ATOM 4104 C CA . LYS A 1 502 ? -12.137 -15.243 -0.909 1.00 90.50 502 LYS A CA 1
ATOM 4105 C C . LYS A 1 502 ? -11.597 -16.405 -1.740 1.00 90.50 502 LYS A C 1
ATOM 4107 O O . LYS A 1 502 ? -10.463 -16.820 -1.516 1.00 90.50 502 LYS A O 1
ATOM 4112 N N . ASP A 1 503 ? -12.376 -16.888 -2.701 1.00 91.44 503 ASP A N 1
ATOM 4113 C CA . ASP A 1 503 ? -11.982 -17.988 -3.581 1.00 91.44 503 ASP A CA 1
ATOM 4114 C C . ASP A 1 503 ? -10.802 -17.564 -4.472 1.00 91.44 503 ASP A C 1
ATOM 4116 O O . ASP A 1 503 ? -9.830 -18.307 -4.610 1.00 91.44 503 ASP A O 1
ATOM 4120 N N . ALA A 1 504 ? -10.822 -16.329 -4.990 1.00 91.50 504 ALA A N 1
ATOM 4121 C CA . ALA A 1 504 ? -9.707 -15.746 -5.734 1.00 91.50 504 ALA A CA 1
ATOM 4122 C C . ALA A 1 504 ? -8.423 -15.672 -4.889 1.00 91.50 504 ALA A C 1
ATOM 4124 O O . ALA A 1 504 ? -7.344 -16.036 -5.357 1.00 91.50 504 ALA A O 1
ATOM 4125 N N . TYR A 1 505 ? -8.526 -15.252 -3.626 1.00 91.19 505 TYR A N 1
ATOM 4126 C CA . TYR A 1 505 ? -7.395 -15.185 -2.698 1.00 91.19 505 TYR A CA 1
ATOM 4127 C C . TYR A 1 505 ? -6.842 -16.559 -2.328 1.00 91.19 505 TYR A C 1
ATOM 4129 O O . TYR A 1 505 ? -5.626 -16.703 -2.196 1.00 91.19 505 TYR A O 1
ATOM 4137 N N . ALA A 1 506 ? -7.713 -17.550 -2.142 1.00 91.56 506 ALA A N 1
ATOM 4138 C CA . ALA A 1 506 ? -7.308 -18.912 -1.819 1.00 91.56 506 ALA A CA 1
ATOM 4139 C C . ALA A 1 506 ? -6.567 -19.562 -2.993 1.00 91.56 506 ALA A C 1
ATOM 4141 O O . ALA A 1 506 ? -5.518 -20.174 -2.809 1.00 91.56 506 ALA A O 1
ATOM 4142 N N . GLN A 1 507 ? -7.085 -19.387 -4.207 1.00 93.31 507 GLN A N 1
ATOM 4143 C CA . GLN A 1 507 ? -6.574 -20.067 -5.389 1.00 93.31 507 GLN A CA 1
ATOM 4144 C C . GLN A 1 507 ? -5.381 -19.361 -6.037 1.00 93.31 507 GLN A C 1
ATOM 4146 O O . GLN A 1 507 ? -4.421 -20.008 -6.451 1.00 93.31 507 GLN A O 1
ATOM 4151 N N . TYR A 1 508 ? -5.415 -18.030 -6.098 1.00 92.19 508 TYR A N 1
ATOM 4152 C CA . TYR A 1 508 ? -4.393 -17.212 -6.755 1.00 92.19 508 TYR A CA 1
ATOM 4153 C C . TYR A 1 508 ? -3.527 -16.434 -5.756 1.00 92.19 508 TYR A C 1
ATOM 4155 O O . TYR A 1 508 ? -2.858 -15.465 -6.120 1.00 92.19 508 TYR A O 1
ATOM 4163 N N . GLY A 1 509 ? -3.485 -16.865 -4.490 1.00 86.56 509 GLY A N 1
ATOM 4164 C CA . GLY A 1 509 ? -2.706 -16.227 -3.421 1.00 86.56 509 GLY A CA 1
ATOM 4165 C C . GLY A 1 509 ? -1.191 -16.178 -3.661 1.00 86.56 509 GLY A C 1
ATOM 4166 O O . GLY A 1 509 ? -0.496 -15.379 -3.033 1.00 86.56 509 GLY A O 1
ATOM 4167 N N . PHE A 1 510 ? -0.675 -16.983 -4.596 1.00 86.69 510 PHE A N 1
ATOM 4168 C CA . PHE A 1 510 ? 0.722 -16.943 -5.035 1.00 86.69 510 PHE A CA 1
ATOM 4169 C C . PHE A 1 510 ? 1.063 -15.689 -5.860 1.00 86.69 510 PHE A C 1
ATOM 4171 O O . PHE A 1 510 ? 2.238 -15.341 -5.978 1.00 86.69 510 PHE A O 1
ATOM 4178 N N . ILE A 1 511 ? 0.063 -14.993 -6.417 1.00 87.19 511 ILE A N 1
ATOM 4179 C CA . ILE A 1 511 ? 0.256 -13.735 -7.144 1.00 87.19 511 ILE A CA 1
ATOM 4180 C C . ILE A 1 511 ? 0.512 -12.616 -6.135 1.00 87.19 511 ILE A C 1
ATOM 4182 O O . ILE A 1 511 ? -0.331 -12.291 -5.298 1.00 87.19 511 ILE A O 1
ATOM 4186 N N . THR A 1 512 ? 1.690 -12.006 -6.226 1.00 84.06 512 THR A N 1
ATOM 4187 C CA . THR A 1 512 ? 2.105 -10.898 -5.358 1.00 84.06 512 THR A CA 1
ATOM 4188 C C . THR A 1 512 ? 2.276 -9.614 -6.164 1.00 84.06 512 THR A C 1
ATOM 4190 O O . THR A 1 512 ? 2.500 -9.674 -7.373 1.00 84.06 512 THR A O 1
ATOM 4193 N N . ASN A 1 513 ? 2.229 -8.453 -5.499 1.00 76.56 513 ASN A N 1
ATOM 4194 C CA . ASN A 1 513 ? 2.515 -7.171 -6.157 1.00 76.56 513 ASN A CA 1
ATOM 4195 C C . ASN A 1 513 ? 3.919 -7.182 -6.802 1.00 76.56 513 ASN A C 1
ATOM 4197 O O . ASN A 1 513 ? 4.056 -6.791 -7.953 1.00 76.56 513 ASN A O 1
ATOM 4201 N N . ASN A 1 514 ? 4.926 -7.766 -6.138 1.00 72.31 514 ASN A N 1
ATOM 4202 C CA . ASN A 1 514 ? 6.280 -7.904 -6.697 1.00 72.31 514 ASN A CA 1
ATOM 4203 C C . ASN A 1 514 ? 6.307 -8.755 -7.973 1.00 72.31 514 ASN A C 1
ATOM 4205 O O . ASN A 1 514 ? 7.001 -8.420 -8.928 1.00 72.31 514 ASN A O 1
ATOM 4209 N N . THR A 1 515 ? 5.545 -9.852 -8.011 1.00 77.94 515 THR A N 1
ATOM 4210 C CA . THR A 1 515 ? 5.434 -10.694 -9.212 1.00 77.94 515 THR A CA 1
ATOM 4211 C C . THR A 1 515 ? 4.814 -9.915 -10.372 1.00 77.94 515 THR A C 1
ATOM 4213 O O . THR A 1 515 ? 5.286 -10.024 -11.501 1.00 77.94 515 THR A O 1
ATOM 4216 N N . ILE A 1 516 ? 3.782 -9.112 -10.098 1.00 77.81 516 ILE A N 1
ATOM 4217 C CA . ILE A 1 516 ? 3.122 -8.270 -11.104 1.00 77.81 516 ILE A CA 1
ATOM 4218 C C . ILE A 1 516 ? 4.097 -7.228 -11.653 1.00 77.81 516 ILE A C 1
ATOM 4220 O O . ILE A 1 516 ? 4.224 -7.109 -12.870 1.00 77.81 516 ILE A O 1
ATOM 4224 N N . GLU A 1 517 ? 4.840 -6.538 -10.788 1.00 69.81 517 GLU A N 1
ATOM 4225 C CA . GLU A 1 517 ? 5.823 -5.540 -11.222 1.00 69.81 517 GLU A CA 1
ATOM 4226 C C . GLU A 1 517 ? 6.963 -6.154 -12.040 1.00 69.81 517 GLU A C 1
ATOM 4228 O O . GLU A 1 517 ? 7.320 -5.643 -13.103 1.00 69.81 517 GLU A O 1
ATOM 4233 N N . GLN A 1 518 ? 7.473 -7.321 -11.639 1.00 68.81 518 GLN A N 1
ATOM 4234 C CA . GLN A 1 518 ? 8.471 -8.049 -12.427 1.00 68.81 518 GLN A CA 1
ATOM 4235 C C . GLN A 1 518 ? 7.951 -8.418 -13.825 1.00 68.81 518 GLN A C 1
ATOM 4237 O O . GLN A 1 518 ? 8.681 -8.295 -14.813 1.00 68.81 518 GLN A O 1
ATOM 4242 N N . LEU A 1 519 ? 6.690 -8.851 -13.933 1.00 73.31 519 LEU A N 1
ATOM 4243 C CA . LEU A 1 519 ? 6.064 -9.158 -15.220 1.00 73.31 519 LEU A CA 1
ATOM 4244 C C . LEU A 1 519 ? 5.850 -7.894 -16.065 1.00 73.31 519 LEU A C 1
ATOM 4246 O O . LEU A 1 519 ? 6.164 -7.916 -17.256 1.00 73.31 519 LEU A O 1
ATOM 4250 N N . ARG A 1 520 ? 5.410 -6.781 -15.460 1.00 68.50 520 ARG A N 1
ATOM 4251 C CA . ARG A 1 520 ? 5.291 -5.470 -16.125 1.00 68.50 520 ARG A CA 1
ATOM 4252 C C . ARG A 1 520 ? 6.634 -5.013 -16.691 1.00 68.50 520 ARG A C 1
ATOM 4254 O O . ARG A 1 520 ? 6.712 -4.668 -17.869 1.00 68.50 520 ARG A O 1
ATOM 4261 N N . MET A 1 521 ? 7.707 -5.078 -15.899 1.00 59.94 521 MET A N 1
ATOM 4262 C CA . MET A 1 521 ? 9.063 -4.741 -16.349 1.00 59.94 521 MET A CA 1
ATOM 4263 C C . MET A 1 521 ? 9.524 -5.645 -17.496 1.00 59.94 521 MET A C 1
ATOM 4265 O O . MET A 1 521 ? 9.994 -5.158 -18.527 1.00 59.94 521 MET A O 1
ATOM 4269 N N . LYS A 1 522 ? 9.334 -6.963 -17.368 1.00 62.22 522 LYS A N 1
ATOM 4270 C CA . LYS A 1 522 ? 9.682 -7.925 -18.422 1.00 62.22 522 LYS A CA 1
ATOM 4271 C C . LYS A 1 522 ? 8.943 -7.627 -19.729 1.00 62.22 522 LYS A C 1
ATOM 4273 O O . LYS A 1 522 ? 9.543 -7.699 -20.802 1.00 62.22 522 LYS A O 1
ATOM 4278 N N . GLN A 1 523 ? 7.663 -7.268 -19.652 1.00 60.81 523 GLN A N 1
ATOM 4279 C CA . GLN A 1 523 ? 6.852 -6.941 -20.822 1.00 60.81 523 GLN A CA 1
ATOM 4280 C C . GLN A 1 523 ? 7.251 -5.604 -21.453 1.00 60.81 523 GLN A C 1
ATOM 4282 O O . GLN A 1 523 ? 7.352 -5.532 -22.676 1.00 60.81 523 GLN A O 1
ATOM 4287 N N . LYS A 1 524 ? 7.580 -4.580 -20.652 1.00 54.59 524 LYS A N 1
ATOM 4288 C CA . LYS A 1 524 ? 8.152 -3.316 -21.152 1.00 54.59 524 LYS A CA 1
ATOM 4289 C C . LYS A 1 524 ? 9.409 -3.576 -21.995 1.00 54.59 524 LYS A C 1
ATOM 4291 O O . LYS A 1 524 ? 9.513 -3.080 -23.116 1.00 54.59 524 LYS A O 1
ATOM 4296 N N . ILE A 1 525 ? 10.316 -4.432 -21.515 1.00 45.72 525 ILE A N 1
ATOM 4297 C CA . ILE A 1 525 ? 11.532 -4.830 -22.250 1.00 45.72 525 ILE A CA 1
ATOM 4298 C C . ILE A 1 525 ? 11.180 -5.605 -23.537 1.00 45.72 525 ILE A C 1
ATOM 4300 O O . ILE A 1 525 ? 11.766 -5.374 -24.601 1.00 45.72 525 ILE A O 1
ATOM 4304 N N . ALA A 1 526 ? 10.196 -6.507 -23.477 1.00 44.75 526 ALA A N 1
ATOM 4305 C CA . ALA A 1 526 ? 9.741 -7.283 -24.632 1.00 44.75 526 ALA A CA 1
ATOM 4306 C C . ALA A 1 526 ? 9.103 -6.405 -25.728 1.00 44.75 526 ALA A C 1
ATOM 4308 O O . ALA A 1 526 ? 9.428 -6.561 -26.903 1.00 44.75 526 ALA A O 1
ATOM 4309 N N . CYS A 1 527 ? 8.257 -5.436 -25.370 1.00 42.44 527 CYS A N 1
ATOM 4310 C CA . CYS A 1 527 ? 7.665 -4.497 -26.327 1.00 42.44 527 CYS A CA 1
ATOM 4311 C C . CYS A 1 527 ? 8.736 -3.620 -26.993 1.00 42.44 527 CYS A C 1
ATOM 4313 O O . CYS A 1 527 ? 8.759 -3.493 -28.219 1.00 42.44 527 CYS A O 1
ATOM 4315 N N . CYS A 1 528 ? 9.687 -3.092 -26.215 1.00 38.59 528 CYS A N 1
ATOM 4316 C CA . CYS A 1 528 ? 10.811 -2.311 -26.741 1.00 38.59 528 CYS A CA 1
ATOM 4317 C C . CYS A 1 528 ? 11.695 -3.110 -27.717 1.00 38.59 528 CYS A C 1
ATOM 4319 O O . CYS A 1 528 ? 12.231 -2.546 -28.675 1.00 38.59 528 CYS A O 1
ATOM 4321 N N . SER A 1 529 ? 11.837 -4.423 -27.508 1.00 35.50 529 SER A N 1
ATOM 4322 C CA . SER A 1 529 ? 12.588 -5.307 -28.411 1.00 35.50 529 SER A CA 1
ATOM 4323 C C . SER A 1 529 ? 11.773 -5.774 -29.629 1.00 35.50 529 SER A C 1
ATOM 4325 O O . SER A 1 529 ? 12.336 -5.910 -30.717 1.00 35.50 529 SER A O 1
ATOM 4327 N N . GLY A 1 530 ? 10.453 -5.946 -29.496 1.00 32.53 530 GLY A N 1
ATOM 4328 C CA . GLY A 1 530 ? 9.535 -6.317 -30.580 1.00 32.53 530 GLY A CA 1
ATOM 4329 C C . GLY A 1 530 ? 9.358 -5.235 -31.651 1.00 32.53 530 GLY A C 1
ATOM 4330 O O . GLY A 1 530 ? 9.383 -5.550 -32.842 1.00 32.53 530 GLY A O 1
ATOM 4331 N N . PHE A 1 531 ? 9.303 -3.955 -31.263 1.00 32.22 531 PHE A N 1
ATOM 4332 C CA . PHE A 1 531 ? 9.214 -2.824 -32.204 1.00 32.22 531 PHE A CA 1
ATOM 4333 C C . PHE A 1 531 ? 10.392 -2.743 -33.193 1.00 32.22 531 PHE A C 1
ATOM 4335 O O . PHE A 1 531 ? 10.269 -2.146 -34.261 1.00 32.22 531 PHE A O 1
ATOM 4342 N N . ARG A 1 532 ? 11.531 -3.376 -32.882 1.00 35.34 532 ARG A N 1
ATOM 4343 C CA . ARG A 1 532 ? 12.707 -3.413 -33.766 1.00 35.34 532 ARG A CA 1
ATOM 4344 C C . ARG A 1 532 ? 12.651 -4.506 -34.833 1.00 35.34 532 ARG A C 1
ATOM 4346 O O . ARG A 1 532 ? 13.407 -4.416 -35.790 1.00 35.34 532 ARG A O 1
ATOM 4353 N N . ARG A 1 533 ? 11.767 -5.504 -34.703 1.00 33.50 533 ARG A N 1
ATOM 4354 C CA . ARG A 1 533 ? 11.567 -6.540 -35.736 1.00 33.50 533 ARG A CA 1
ATOM 4355 C C . ARG A 1 533 ? 10.657 -6.098 -36.879 1.00 33.50 533 ARG A C 1
ATOM 4357 O O . ARG A 1 533 ? 10.7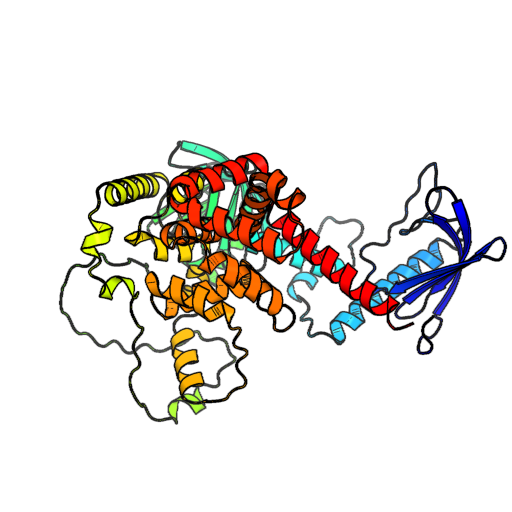31 -6.687 -37.944 1.00 33.50 533 ARG A O 1
ATOM 4364 N N . TYR A 1 534 ? 9.829 -5.076 -36.670 1.00 29.94 534 TYR A N 1
ATOM 4365 C CA . TYR A 1 534 ? 8.924 -4.546 -37.700 1.00 29.94 534 TYR A CA 1
ATOM 4366 C C . TYR A 1 534 ? 9.502 -3.357 -38.487 1.00 29.94 534 TYR A C 1
ATOM 4368 O O . TYR A 1 534 ? 8.864 -2.873 -39.415 1.00 29.94 534 TYR A O 1
ATOM 4376 N N . LYS A 1 535 ? 10.707 -2.883 -38.135 1.00 30.25 535 LYS A N 1
ATOM 4377 C CA . LYS A 1 535 ? 11.422 -1.802 -38.842 1.00 30.25 535 LYS A CA 1
ATOM 4378 C C . LYS A 1 535 ? 12.705 -2.256 -39.558 1.00 30.25 535 LYS A C 1
ATOM 4380 O O . LYS A 1 535 ? 13.513 -1.404 -39.922 1.00 30.25 535 LYS A O 1
ATOM 4385 N N . SER A 1 536 ? 12.911 -3.561 -39.747 1.00 30.53 536 SER A N 1
ATOM 4386 C CA . SER A 1 536 ? 14.059 -4.110 -40.488 1.00 30.53 536 SER A CA 1
ATOM 4387 C C . SER A 1 536 ? 13.632 -4.788 -41.773 1.00 30.53 536 SER A C 1
ATOM 4389 O O . SER A 1 536 ? 12.823 -5.735 -41.641 1.00 30.53 536 SER A O 1
#

Solvent-accessible surface area (backbone atoms only — not comparable to full-atom values): 30805 Å² total; per-residue (Å²): 130,65,92,88,64,59,80,71,51,71,46,56,30,27,40,50,57,92,90,46,75,41,58,32,39,37,40,36,31,65,57,36,43,33,36,43,27,71,56,94,92,43,79,46,79,46,79,43,45,29,77,76,59,90,71,85,49,80,45,78,40,101,90,44,58,70,18,37,59,85,48,32,24,71,43,87,50,50,68,64,50,52,53,49,53,52,50,32,32,53,50,28,46,54,47,53,40,72,75,42,97,58,81,75,68,69,66,65,74,68,62,79,76,91,85,64,99,72,77,72,55,71,65,57,53,50,52,52,50,47,56,52,14,51,50,51,26,65,74,71,31,51,58,90,85,57,49,66,73,50,71,48,58,30,25,38,58,41,81,76,78,70,42,72,45,55,25,39,40,38,36,36,76,56,35,41,36,37,42,32,75,50,80,59,62,40,34,40,43,44,49,44,83,48,50,67,48,78,46,79,37,98,51,80,44,20,42,30,39,29,29,73,87,70,50,78,45,44,38,30,64,34,88,57,45,67,63,50,54,52,52,52,52,59,40,50,72,68,53,74,90,65,78,78,78,71,83,72,78,71,75,94,69,94,75,93,77,94,74,93,78,91,80,83,89,86,78,72,74,94,84,64,74,70,79,62,61,80,71,62,77,94,71,79,90,78,75,85,49,69,29,50,44,68,77,70,56,50,63,78,66,58,69,37,71,72,40,45,52,40,44,52,55,50,52,54,46,32,74,57,38,43,67,72,70,74,17,55,43,36,54,63,56,55,57,48,33,60,72,35,68,33,78,92,48,39,40,63,49,42,28,58,45,42,21,21,51,58,49,52,69,70,45,72,62,50,61,60,51,50,52,53,53,47,70,74,49,86,63,91,81,69,89,78,56,80,53,52,55,57,57,49,52,60,34,31,38,58,20,28,54,61,55,27,49,36,47,48,50,31,40,49,66,68,48,38,58,70,50,81,35,90,90,37,50,73,60,42,52,52,55,45,58,54,56,74,43,30,42,67,74,45,46,50,37,51,48,48,38,30,35,63,72,26,56,39,50,60,57,27,40,51,52,41,53,52,59,77,41,42,70,61,51,71,67,39,90,49,71,67,53,36,49,49,56,52,46,56,52,40,51,61,37,69,86,41,44,58,54,50,50,51,52,14,48,70,74,39,56,85,62,41,61,68,58,51,51,53,50,52,52,53,47,55,53,48,52,67,57,50,63,57,66,80,74,109

Organism: Caerostris extrusa (NCBI:txid172846)

Sequence (536 aa):
MPKEEKLVNYYSCCHWRKKLPYQGWIYLSVNHMCFYSQLFGKEFKLVVRWVDVTQIERNDSLVFPDSISFHFSMLLKLEETFALMQQLANLAMKKLISEESFEADTELVNKLSKNVPKKPSYLKRDLDARAHSETYRSTFRLPLEEKLDGSTECSLWTPYNKQYAWGRMFLSSSYICFESQVRLLVSLVIPMREMSIVEKGSIKNALLITTRDKKNFIFAELQDLEFVVQKVSELLAKVPDVKSHVFEMKGTENTNSSEKKNFKHSSLPKIVNHAEYNKLGKQKTWKITPPLYTLFHPEKFTSTPAEKTKMDLWNNHFAEYGRGVLAYRTCRDRELVLKGLPIKLRNELWMLYSGAVNELIVYPGYYEWLVEQTYAWRNPSIGYCQAMNIVTSVLLIYASEEEAFWLLVAICERLLPDYFNTKVVEFALIDQGVLDVIPFNSAVNIVDCFFYDGAKVVFQIALKVLEANRHDLLASNDDGEAMTVLSDYLSSVRIHVSKLIKDAYAQYGFITNNTIEQLRMKQKIACCSGFRRYKS

Secondary structure (DSSP, 8-state):
--TTPPEEEEEEEEEEETTEEEEEEEEEESSEEEEEEEETTEEEEEEEEGGG-----EEEETTEEEEETTTEE--TTHHHHHHHHHHHHHHHHHHHHHHTT----HHHHH---TT-SSPPPHHHHHHHHHHHHHHHHHHHT--TT--EEEEEEEEEEETTTTEEEEEEEEEESSEEEEEESSTTT-EEEEEGGGEEEEEE-SSTT-EEEEETT--EEEEE--TTHHHHHHHHHHHHTTS------------S---------PPPP--S-TT--HHHHTTS-------PPPPGGGGG-THHHHTSHHHHHHHHHHHHHHHHH-SSTTS-B-HHHHHHHHT---HHHHHHHHHHHHSHHHHHHHSTTHHHHHHHHHHH---TTS---TTHHHHHHHHHHHS-HHHHHHHHHHIIIIISTTTTSTTSHHHHHHHHHHHHHS-HHHHHHHHHHHHHH-THHHHHHHHHHHHHTHHHHHH-SSHHHHHHHHHHHHHHGGGTHHHHHHHHHHHSTT--HHHHHHHHHHHHHHHHHHTTTS--

Radius of gyration: 27.97 Å; Cα contacts (8 Å, |Δi|>4): 641; chains: 1; bounding box: 72×69×75 Å

Nearest PDB structures (foldseek):
  5c79-assembly2_B  TM=6.016E-01  e=3.222E-02  Mus musculus
  2da0-assembly1_A  TM=5.551E-01  e=1.986E-02  Homo sapiens
  6v9g-assembly2_B  TM=5.020E-01  e=5.485E-02  Homo sapiens
  6v97-assembly2_B  TM=4.269E-01  e=3.381E-02  Homo sapiens
  6xtj-assembly1_AAA  TM=5.341E-01  e=3.448E-01  Homo sapiens

Mean predicted aligned error: 14.93 Å

pLDDT: mean 75.23, std 19.95, range [22.38, 98.31]

Foldseek 3Di:
DPPPWDWPDKWWWWQDDPHDTFTWMWTDTLFWIKTWGADPNDIDIDIDTLQNDPDWDFDDDPSAHRAIPNRIHPTPCSVVVSVVSVVSSVSNVVVVCVVPVDDQDPVLVVPDDPDDPDDDPSVVSRVVQLVVQLVVCQVLLADPPKGWPDKFWWWKQAPLVRDTATWMWTDILFWIKTDGPPPQAWIAIDGLLQWDDWDADPDPQKIWTAGPVGDIIIIHPTPCSPVVSVVSVVSSVPDPNPPDPPPPPDDDDDDDDDDDDDDDDDDDPPPDDVVVVVPDDDDDDDDWAFAPLVVVPVCVPCVDPLLVVLVVLVVVQCVRQNDARGGIGGVSLVVSLLSPHRLLCLLVLLCRLLVLVVVCVNHPCPVVVVCVVCVVDVDPPPDDQPLVVVQLVLNSNRGIPVSSVSSVVSVDPRQDDPCRPPVNSVVSVVVSVLLVLAPPRLSNSLSSNCSNQGPLLVVLLVVLLCVVCVVQCVVDPDPVSNVVSSSVSRNPCVVPSSVSSVVSCVPVVVDHPVNVVVVVVVVVVVVVVVVVVVVD

InterPro domains:
  IPR000195 Rab-GAP-TBC domain [PF00566] (374-423)
  IPR000195 Rab-GAP-TBC domain [PS50086] (304-536)
  IPR000195 Rab-GAP-TBC domain [SM00164] (337-477)
  IPR004182 GRAM domain [PF02893] (1-70)
  IPR004182 GRAM domain [PF02893] (137-238)
  IPR004182 GRAM domain [SM00568] (1-60)
  IPR004182 GRAM domain [SM00568] (134-202)
  IPR011993 PH-like domain superfamily [G3DSA:2.30.29.30] (1-91)
  IPR011993 PH-like domain superfamily [G3DSA:2.30.29.30] (132-238)
  IPR035969 Rab-GAP-TBC domain superfamily [SSF47923] (313-423)
  IPR035969 Rab-GAP-TBC domain superfamily [SSF47923] (436-506)
  IPR036017 TCB1D9/TCB1D9B, PH-GRAM domain 2 [cd13354] (145-236)